Protein AF-A0A958FEQ8-F1 (afdb_monomer)

Structure (mmCIF, N/CA/C/O backbone):
data_AF-A0A958FEQ8-F1
#
_entry.id   AF-A0A958FEQ8-F1
#
loop_
_atom_site.group_PDB
_atom_site.id
_atom_site.type_symbol
_atom_site.label_atom_id
_atom_site.label_alt_id
_atom_site.label_comp_id
_atom_site.label_asym_id
_atom_site.label_entity_id
_atom_site.label_seq_id
_atom_site.pdbx_PDB_ins_code
_atom_site.Cartn_x
_atom_site.Cartn_y
_atom_site.Cartn_z
_atom_site.occupancy
_atom_site.B_iso_or_equiv
_atom_site.auth_seq_id
_atom_site.auth_comp_id
_atom_site.auth_asym_id
_atom_site.auth_atom_id
_atom_site.pdbx_PDB_model_num
ATOM 1 N N . LEU A 1 1 ? 17.975 28.357 -23.504 1.00 37.97 1 LEU A N 1
ATOM 2 C CA . LEU A 1 1 ? 17.315 27.139 -24.024 1.00 37.97 1 LEU A CA 1
ATOM 3 C C . LEU A 1 1 ? 18.292 26.446 -24.967 1.00 37.97 1 LEU A C 1
ATOM 5 O O . LEU A 1 1 ? 18.258 26.695 -26.164 1.00 37.97 1 LEU A O 1
ATOM 9 N N . ALA A 1 2 ? 19.245 25.687 -24.418 1.00 40.31 2 ALA A N 1
ATOM 10 C CA . ALA A 1 2 ? 20.131 24.860 -25.235 1.00 40.31 2 ALA A CA 1
ATOM 11 C C . ALA A 1 2 ? 19.285 23.753 -25.881 1.00 40.31 2 ALA A C 1
ATOM 13 O O . ALA A 1 2 ? 18.427 23.178 -25.206 1.00 40.31 2 ALA A O 1
ATOM 14 N N . ARG A 1 3 ? 19.473 23.505 -27.182 1.00 44.09 3 ARG A N 1
ATOM 15 C CA . ARG A 1 3 ? 18.858 22.357 -27.854 1.00 44.09 3 ARG A CA 1
ATOM 16 C C . ARG A 1 3 ? 19.340 21.090 -27.142 1.00 44.09 3 ARG A C 1
ATOM 18 O O . ARG A 1 3 ? 20.540 20.883 -27.014 1.00 44.09 3 ARG A O 1
ATOM 25 N N . LYS A 1 4 ? 18.390 20.308 -26.629 1.00 58.00 4 LYS A N 1
ATOM 26 C CA . LYS A 1 4 ? 18.602 18.969 -26.066 1.00 58.00 4 LYS A CA 1
ATOM 27 C C . LYS A 1 4 ? 18.730 18.032 -27.271 1.00 58.00 4 LYS A C 1
ATOM 29 O O . LYS A 1 4 ? 17.748 17.889 -27.997 1.00 58.00 4 LYS A O 1
ATOM 34 N N . GLU A 1 5 ? 19.927 17.519 -27.558 1.00 56.84 5 GLU A N 1
ATOM 35 C CA . GLU A 1 5 ? 20.238 16.885 -28.855 1.00 56.84 5 GLU A CA 1
ATOM 36 C C . GLU A 1 5 ? 20.550 15.379 -28.759 1.00 56.84 5 GLU A C 1
ATOM 38 O O . GLU A 1 5 ? 20.558 14.729 -29.802 1.00 56.84 5 GLU A O 1
ATOM 43 N N . ASN A 1 6 ? 20.752 14.775 -27.571 1.00 65.50 6 ASN A N 1
ATOM 44 C CA . ASN A 1 6 ? 21.124 13.352 -27.505 1.00 65.50 6 ASN A CA 1
ATOM 45 C C . ASN A 1 6 ? 20.520 12.568 -26.319 1.00 65.50 6 ASN A C 1
ATOM 47 O O . ASN A 1 6 ? 20.883 12.786 -25.166 1.00 65.50 6 ASN A O 1
ATOM 51 N N . LEU A 1 7 ? 19.670 11.572 -26.616 1.00 71.56 7 LEU A N 1
ATOM 52 C CA . LEU A 1 7 ? 19.044 10.668 -25.635 1.00 71.56 7 LEU A CA 1
ATOM 53 C C . LEU A 1 7 ? 20.055 10.014 -24.676 1.00 71.56 7 LEU A C 1
ATOM 55 O O . LEU A 1 7 ? 19.841 10.006 -23.467 1.00 71.56 7 LEU A O 1
ATOM 59 N N . LEU A 1 8 ? 21.155 9.472 -25.206 1.00 68.06 8 LEU A N 1
ATOM 60 C CA . LEU A 1 8 ? 22.132 8.699 -24.430 1.00 68.06 8 LEU A CA 1
ATOM 61 C C . LEU A 1 8 ? 22.998 9.576 -23.522 1.00 68.06 8 LEU A C 1
ATOM 63 O O . LEU A 1 8 ? 23.471 9.103 -22.491 1.00 68.06 8 LEU A O 1
ATOM 67 N N . LEU A 1 9 ? 23.231 10.831 -23.914 1.00 67.56 9 LEU A N 1
ATOM 68 C CA . LEU A 1 9 ? 24.097 11.753 -23.176 1.00 67.56 9 LEU A CA 1
ATOM 69 C C . LEU A 1 9 ? 23.312 12.618 -22.189 1.00 67.56 9 LEU A C 1
ATOM 71 O O . LEU A 1 9 ? 23.803 12.884 -21.093 1.00 67.56 9 LEU A O 1
ATOM 75 N N . ASP A 1 10 ? 22.103 13.037 -22.565 1.00 70.56 10 ASP A N 1
ATOM 76 C CA . ASP A 1 10 ? 21.350 14.043 -21.819 1.00 70.56 10 ASP A CA 1
ATOM 77 C C . ASP A 1 10 ? 20.322 13.417 -20.862 1.00 70.56 10 ASP A C 1
ATOM 79 O O . ASP A 1 10 ? 20.110 13.936 -19.764 1.00 70.56 10 ASP A O 1
ATOM 83 N N . TYR A 1 11 ? 19.676 12.306 -21.251 1.00 75.25 11 TYR A N 1
ATOM 84 C CA . TYR A 1 11 ? 18.548 11.734 -20.508 1.00 75.25 11 TYR A CA 1
ATOM 85 C C . TYR A 1 11 ? 18.435 10.215 -20.677 1.00 75.25 11 TYR A C 1
ATOM 87 O O . TYR A 1 11 ? 17.535 9.740 -21.364 1.00 75.25 11 TYR A O 1
ATOM 95 N N . PHE A 1 12 ? 19.308 9.453 -20.011 1.00 85.25 12 PHE A N 1
ATOM 96 C CA . PHE A 1 12 ? 19.247 7.988 -20.007 1.00 85.25 12 PHE A CA 1
ATOM 97 C C . PHE A 1 12 ? 18.833 7.413 -18.646 1.00 85.25 12 PHE A C 1
ATOM 99 O O . PHE A 1 12 ? 19.120 8.001 -17.599 1.00 85.25 12 PHE A O 1
ATOM 106 N N . ILE A 1 13 ? 18.160 6.253 -18.638 1.00 88.00 13 ILE A N 1
ATOM 107 C CA . ILE A 1 13 ? 17.792 5.568 -17.388 1.00 88.00 13 ILE A CA 1
ATOM 108 C C . ILE A 1 13 ? 19.062 5.158 -16.640 1.00 88.00 13 ILE A C 1
ATOM 110 O O . ILE A 1 13 ? 19.911 4.432 -17.157 1.00 88.00 13 ILE A O 1
ATOM 114 N N . TYR A 1 14 ? 19.154 5.595 -15.387 1.00 86.38 14 TYR A N 1
ATOM 115 C CA . TYR A 1 14 ? 20.218 5.202 -14.476 1.00 86.38 14 TYR A CA 1
ATOM 116 C C . TYR A 1 14 ? 19.810 3.967 -13.666 1.00 86.38 14 TYR A C 1
ATOM 118 O O . TYR A 1 14 ? 18.805 3.985 -12.952 1.00 86.38 14 TYR A O 1
ATOM 126 N N . PHE A 1 15 ? 20.622 2.912 -13.738 1.00 86.31 15 PHE A N 1
ATOM 127 C CA . PHE A 1 15 ? 20.481 1.717 -12.909 1.00 86.31 15 PHE A CA 1
ATOM 128 C C . PHE A 1 15 ? 21.468 1.800 -11.737 1.00 86.31 15 PHE A C 1
ATOM 130 O O . PHE A 1 15 ? 22.668 1.626 -11.948 1.00 86.31 15 PHE A O 1
ATOM 137 N N . PRO A 1 16 ? 21.005 2.083 -10.506 1.00 83.75 16 PRO A N 1
ATOM 138 C CA . PRO A 1 16 ? 21.901 2.299 -9.379 1.00 83.75 16 PRO A CA 1
ATOM 139 C C . PRO A 1 16 ? 22.641 1.014 -8.994 1.00 83.75 16 PRO A C 1
ATOM 141 O O . PRO A 1 16 ? 22.019 0.018 -8.617 1.00 83.75 16 PRO A O 1
ATOM 144 N N . THR A 1 17 ? 23.972 1.063 -9.040 1.00 83.75 17 THR A N 1
ATOM 145 C CA . THR A 1 17 ? 24.869 0.028 -8.496 1.00 83.75 17 THR A CA 1
ATOM 146 C C . THR A 1 17 ? 25.359 0.363 -7.089 1.00 83.75 17 THR A C 1
ATOM 148 O O . THR A 1 17 ? 25.828 -0.514 -6.376 1.00 83.75 17 THR A O 1
ATOM 151 N N . GLU A 1 18 ? 25.202 1.616 -6.666 1.00 88.38 18 GLU A N 1
ATOM 152 C CA . GLU A 1 18 ? 25.585 2.129 -5.350 1.00 88.38 18 GLU A CA 1
ATOM 153 C C . GLU A 1 18 ? 24.368 2.723 -4.629 1.00 88.38 18 GLU A C 1
ATOM 155 O O . GLU A 1 18 ? 23.389 3.126 -5.263 1.00 88.38 18 GLU A O 1
ATOM 160 N N . TYR A 1 19 ? 24.446 2.856 -3.300 1.00 90.50 19 TYR A N 1
ATOM 161 C CA . TYR A 1 19 ? 23.397 3.513 -2.506 1.00 90.50 19 TYR A CA 1
ATOM 162 C C . TYR A 1 19 ? 23.240 5.002 -2.843 1.00 90.50 19 TYR A C 1
ATOM 164 O O . TYR A 1 19 ? 22.173 5.588 -2.650 1.00 90.50 19 TYR A O 1
ATOM 172 N N . ARG A 1 20 ? 24.303 5.648 -3.336 1.00 88.69 20 ARG A N 1
ATOM 173 C CA . ARG A 1 20 ? 24.291 7.066 -3.695 1.00 88.69 20 ARG A CA 1
ATOM 174 C C . ARG A 1 20 ? 23.944 7.227 -5.169 1.00 88.69 20 ARG A C 1
ATOM 176 O O . ARG A 1 20 ? 24.644 6.740 -6.049 1.00 88.69 20 ARG A O 1
ATOM 183 N N . SER A 1 21 ? 22.868 7.957 -5.443 1.00 83.06 21 SER A N 1
ATOM 184 C CA . SER A 1 21 ? 22.590 8.436 -6.795 1.00 83.06 21 SER A CA 1
ATOM 185 C C . SER A 1 21 ? 23.475 9.650 -7.112 1.00 83.06 21 SER A C 1
ATOM 187 O O . SER A 1 21 ? 23.572 10.547 -6.267 1.00 83.06 21 SER A O 1
ATOM 189 N N . PRO A 1 22 ? 24.090 9.713 -8.306 1.00 84.44 22 PRO A N 1
ATOM 190 C CA . PRO A 1 22 ? 24.784 10.906 -8.783 1.00 84.44 22 PRO A CA 1
ATOM 191 C C . PRO A 1 22 ? 23.877 12.147 -8.801 1.00 84.44 22 PRO A C 1
ATOM 193 O O . PRO A 1 22 ? 22.666 12.040 -8.991 1.00 84.44 22 PRO A O 1
ATOM 196 N N . HIS A 1 23 ? 24.460 13.340 -8.642 1.00 80.69 23 HIS A N 1
ATOM 197 C CA . HIS A 1 23 ? 23.712 14.607 -8.544 1.00 80.69 23 HIS A CA 1
ATOM 198 C C . HIS A 1 23 ? 22.857 14.943 -9.778 1.00 80.69 23 HIS A C 1
ATOM 200 O O . HIS A 1 23 ? 21.896 15.698 -9.668 1.00 80.69 23 HIS A O 1
ATOM 206 N N . ASN A 1 24 ? 23.203 14.400 -10.944 1.00 83.06 24 ASN A N 1
ATOM 207 C CA . ASN A 1 24 ? 22.492 14.595 -12.207 1.00 83.06 24 ASN A CA 1
ATOM 208 C C . ASN A 1 24 ? 21.391 13.549 -12.462 1.00 83.06 24 ASN A C 1
ATOM 210 O O . ASN A 1 24 ? 20.779 13.566 -13.527 1.00 83.06 24 ASN A O 1
ATOM 214 N N . VAL A 1 25 ? 21.127 12.641 -11.517 1.00 82.81 25 VAL A N 1
ATOM 215 C CA . VAL A 1 25 ? 20.047 11.658 -11.641 1.00 82.81 25 VAL A CA 1
ATOM 216 C C . VAL A 1 25 ? 18.751 12.234 -11.083 1.00 82.81 25 VAL A C 1
ATOM 218 O O . VAL A 1 25 ? 18.626 12.508 -9.889 1.00 82.81 25 VAL A O 1
ATOM 221 N N . TYR A 1 26 ? 17.755 12.373 -11.955 1.00 79.44 26 TYR A N 1
ATOM 222 C CA . TYR A 1 26 ? 16.397 12.716 -11.548 1.00 79.44 26 TYR A CA 1
ATOM 223 C C . TYR A 1 26 ? 15.708 11.505 -10.906 1.00 79.44 26 TYR A C 1
ATOM 225 O O . TYR A 1 26 ? 15.816 10.381 -11.391 1.00 79.44 26 TYR A O 1
ATOM 233 N N . SER A 1 27 ? 14.971 11.744 -9.824 1.00 76.50 27 SER A N 1
ATOM 234 C CA . SER A 1 27 ? 14.154 10.740 -9.133 1.00 76.50 27 SER A CA 1
ATOM 235 C C . SER A 1 27 ? 12.726 11.258 -8.949 1.00 76.50 27 SER A C 1
ATOM 237 O O . SER A 1 27 ? 12.462 12.427 -9.225 1.00 76.50 27 SER A O 1
ATOM 239 N N . ASP A 1 28 ? 11.812 10.372 -8.540 1.00 72.12 28 ASP A N 1
ATOM 240 C CA . ASP A 1 28 ? 10.385 10.672 -8.330 1.00 72.12 28 ASP A CA 1
ATOM 241 C C . ASP A 1 28 ? 9.704 11.334 -9.546 1.00 72.12 28 ASP A C 1
ATOM 243 O O . ASP A 1 28 ? 8.980 12.318 -9.435 1.00 72.12 28 ASP A O 1
ATOM 247 N N . ILE A 1 29 ? 9.966 10.797 -10.744 1.00 76.50 29 ILE A N 1
ATOM 248 C CA . ILE A 1 29 ? 9.366 11.285 -11.993 1.00 76.50 29 ILE A CA 1
ATOM 249 C C . ILE A 1 29 ? 7.856 10.984 -11.970 1.00 76.50 29 ILE A C 1
ATOM 251 O O . ILE A 1 29 ? 7.458 9.819 -11.912 1.00 76.50 29 ILE A O 1
ATOM 255 N N . LYS A 1 30 ? 7.024 12.033 -12.020 1.00 72.50 30 LYS A N 1
ATOM 256 C CA . LYS A 1 30 ? 5.551 11.968 -12.054 1.00 72.50 30 LYS A CA 1
ATOM 257 C C . LYS A 1 30 ? 4.995 12.550 -13.355 1.00 72.50 30 LYS A C 1
ATOM 259 O O . LYS A 1 30 ? 5.650 13.354 -14.014 1.00 72.50 30 LYS A O 1
ATOM 264 N N . TRP A 1 31 ? 3.780 12.140 -13.717 1.00 66.62 31 TRP A N 1
ATOM 265 C CA . TRP A 1 31 ? 3.090 12.555 -14.946 1.00 66.62 31 TRP A CA 1
ATOM 266 C C . TRP A 1 31 ? 2.490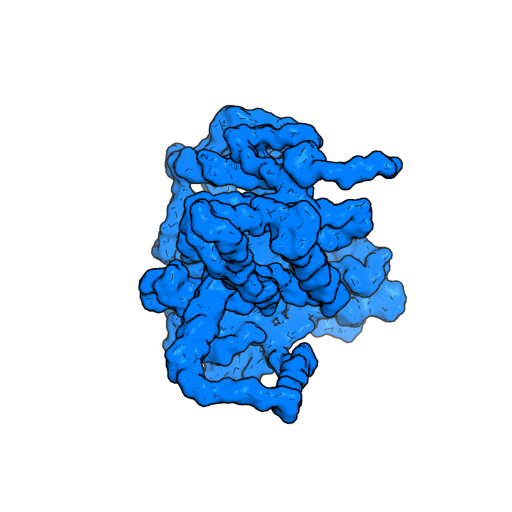 13.971 -14.892 1.00 66.62 31 TRP A C 1
ATOM 268 O O . TRP A 1 31 ? 2.168 14.525 -15.936 1.00 66.62 31 TRP A O 1
ATOM 278 N N . ASP A 1 32 ? 2.357 14.556 -13.703 1.00 55.88 32 ASP A N 1
ATOM 279 C CA . ASP A 1 32 ? 1.531 15.731 -13.387 1.00 55.88 32 ASP A CA 1
ATOM 280 C C . ASP A 1 32 ? 2.315 17.045 -13.197 1.00 55.88 32 ASP A C 1
ATOM 282 O O . ASP A 1 32 ? 1.727 18.081 -12.893 1.00 55.88 32 ASP A O 1
ATOM 286 N N . THR A 1 33 ? 3.637 17.047 -13.388 1.00 52.84 33 THR A N 1
ATOM 287 C CA . THR A 1 33 ? 4.447 18.262 -13.196 1.00 52.84 33 THR A CA 1
ATOM 288 C C . THR A 1 33 ? 4.604 19.045 -14.504 1.00 52.84 33 THR A C 1
ATOM 290 O O . THR A 1 33 ? 5.310 18.629 -15.420 1.00 52.84 33 THR A O 1
ATOM 293 N N . GLU A 1 34 ? 3.954 20.214 -14.581 1.00 51.97 34 GLU A N 1
ATOM 294 C CA . GLU A 1 34 ? 3.858 21.080 -15.774 1.00 51.97 34 GLU A CA 1
ATOM 295 C C . GLU A 1 34 ? 5.197 21.524 -16.396 1.00 51.97 34 GLU A C 1
ATOM 297 O O . GLU A 1 34 ? 5.207 22.014 -17.524 1.00 51.97 34 GLU A O 1
ATOM 302 N N . GLN A 1 35 ? 6.338 21.393 -15.712 1.00 45.91 35 GLN A N 1
ATOM 303 C CA . GLN A 1 35 ? 7.522 22.173 -16.094 1.00 45.91 35 GLN A CA 1
ATOM 304 C C . GLN A 1 35 ? 8.615 21.465 -16.886 1.00 45.91 35 GLN A C 1
ATOM 306 O O . GLN A 1 35 ? 9.363 22.147 -17.575 1.00 45.91 35 GLN A O 1
ATOM 311 N N . GLU A 1 36 ? 8.687 20.141 -16.930 1.00 54.72 36 GLU A N 1
ATOM 312 C CA . GLU A 1 36 ? 9.549 19.441 -17.887 1.00 54.72 36 GLU A CA 1
ATOM 313 C C . GLU A 1 36 ? 8.986 18.037 -18.054 1.00 54.72 36 GLU A C 1
ATOM 315 O O . GLU A 1 36 ? 8.944 17.293 -17.078 1.00 54.72 36 GLU A O 1
ATOM 320 N N . LYS A 1 37 ? 8.573 17.646 -19.268 1.00 70.19 37 LYS A N 1
ATOM 321 C CA . LYS A 1 37 ? 8.067 16.293 -19.557 1.00 70.19 37 LYS A CA 1
ATOM 322 C C . LYS A 1 37 ? 9.184 15.232 -19.470 1.00 70.19 37 LYS A C 1
ATOM 324 O O . LYS A 1 37 ? 9.479 14.540 -20.440 1.00 70.19 37 LYS A O 1
ATOM 329 N N . LYS A 1 38 ? 9.827 15.102 -18.306 1.00 77.69 38 LYS A N 1
ATOM 330 C CA . LYS A 1 38 ? 10.893 14.138 -17.991 1.00 77.69 38 LYS A CA 1
ATOM 331 C C . LYS A 1 38 ? 10.450 12.706 -18.266 1.00 77.69 38 LYS A C 1
ATOM 333 O O . LYS A 1 38 ? 11.259 11.879 -18.672 1.00 77.69 38 LYS A O 1
ATOM 338 N N . THR A 1 39 ? 9.154 12.445 -18.128 1.00 79.12 39 THR A N 1
ATOM 339 C CA . THR A 1 39 ? 8.542 11.159 -18.438 1.00 79.12 39 THR A CA 1
ATOM 340 C C . THR A 1 39 ? 8.702 10.757 -19.902 1.00 79.12 39 THR A C 1
ATOM 342 O O . THR A 1 39 ? 8.923 9.583 -20.165 1.00 79.12 39 THR A O 1
ATOM 345 N N . ILE A 1 40 ? 8.701 11.702 -20.852 1.00 83.44 40 ILE A N 1
ATOM 346 C CA . ILE A 1 40 ? 8.987 11.395 -22.265 1.00 83.44 40 ILE A CA 1
ATOM 347 C C . ILE A 1 40 ? 10.380 10.786 -22.397 1.00 83.44 40 ILE A C 1
ATOM 349 O O . ILE A 1 40 ? 10.527 9.748 -23.029 1.00 83.44 40 ILE A O 1
ATOM 353 N N . TYR A 1 41 ? 11.392 11.392 -21.774 1.00 84.00 41 TYR A N 1
ATOM 354 C CA . TYR A 1 41 ? 12.760 10.882 -21.866 1.00 84.00 41 TYR A CA 1
ATOM 355 C C . TYR A 1 41 ? 12.932 9.541 -21.150 1.00 84.00 41 TYR A C 1
ATOM 357 O O . TYR A 1 41 ? 13.701 8.691 -21.598 1.00 84.00 41 TYR A O 1
ATOM 365 N N . PHE A 1 42 ? 12.187 9.325 -20.062 1.00 85.75 42 PHE A N 1
ATOM 366 C CA . PHE A 1 42 ? 12.121 8.021 -19.410 1.00 85.75 42 PHE A CA 1
ATOM 367 C C . PHE A 1 42 ? 11.546 6.952 -20.352 1.00 85.75 42 PHE A C 1
ATOM 369 O O . PHE A 1 42 ? 12.163 5.902 -20.514 1.00 85.75 42 PHE A O 1
ATOM 376 N N . ILE A 1 43 ? 10.412 7.222 -21.009 1.00 86.94 43 ILE A N 1
ATOM 377 C CA . ILE A 1 43 ? 9.800 6.298 -21.979 1.00 86.94 43 ILE A CA 1
ATOM 378 C C . ILE A 1 43 ? 10.743 6.060 -23.162 1.00 86.94 43 ILE A C 1
ATOM 380 O O . ILE A 1 43 ? 10.912 4.923 -23.589 1.00 86.94 43 ILE A O 1
ATOM 384 N N . GLU A 1 44 ? 11.385 7.111 -23.671 1.00 87.50 44 GLU A N 1
ATOM 385 C CA . GLU A 1 44 ? 12.334 7.018 -24.781 1.00 87.50 44 GLU A CA 1
ATOM 386 C C . GLU A 1 44 ? 13.535 6.131 -24.418 1.00 87.50 44 GLU A C 1
ATOM 388 O O . GLU A 1 44 ? 13.879 5.218 -25.167 1.00 87.50 44 GLU A O 1
ATOM 393 N N . SER A 1 45 ? 14.113 6.319 -23.229 1.00 88.44 45 SER A N 1
ATOM 394 C CA . SER A 1 45 ? 15.185 5.466 -22.703 1.00 88.44 45 SER A CA 1
ATOM 395 C C . SER A 1 45 ? 14.743 4.019 -22.495 1.00 88.44 45 SER A C 1
ATOM 397 O O . SER A 1 45 ? 15.486 3.091 -22.810 1.00 88.44 45 SER A O 1
ATOM 399 N N . LEU A 1 46 ? 13.535 3.813 -21.963 1.00 89.31 46 LEU A N 1
ATOM 400 C CA . LEU A 1 46 ? 12.976 2.483 -21.739 1.00 89.31 46 LEU A CA 1
ATOM 401 C C . LEU A 1 46 ? 12.782 1.746 -23.067 1.00 89.31 46 LEU A C 1
ATOM 403 O O . LEU A 1 46 ? 13.226 0.610 -23.211 1.00 89.31 46 LEU A O 1
ATOM 407 N N . LEU A 1 47 ? 12.167 2.405 -24.050 1.00 87.88 47 LEU A N 1
ATOM 408 C CA . LEU A 1 47 ? 11.978 1.848 -25.386 1.00 87.88 47 LEU A CA 1
ATOM 409 C C . LEU A 1 47 ? 13.312 1.580 -26.077 1.00 87.88 47 LEU A C 1
ATOM 411 O O . LEU A 1 47 ? 13.453 0.534 -26.699 1.00 87.88 47 LEU A O 1
ATOM 415 N N . PHE A 1 48 ? 14.305 2.461 -25.937 1.00 87.69 48 PHE A N 1
ATOM 416 C CA . PHE A 1 48 ? 15.649 2.211 -26.456 1.00 87.69 48 PHE A CA 1
ATOM 417 C C . PHE A 1 48 ? 16.230 0.898 -25.912 1.00 87.69 48 PHE A C 1
ATOM 419 O O . PHE A 1 48 ? 16.678 0.058 -26.690 1.00 87.69 48 PHE A O 1
ATOM 426 N N . LEU A 1 49 ? 16.182 0.692 -24.591 1.00 88.88 49 LEU A N 1
ATOM 427 C CA . LEU A 1 49 ? 16.686 -0.528 -23.951 1.00 88.88 49 LEU A CA 1
ATOM 428 C C . LEU A 1 49 ? 15.936 -1.780 -24.426 1.00 88.88 49 LEU A C 1
ATOM 430 O O . LEU A 1 49 ? 16.573 -2.772 -24.777 1.00 88.88 49 LEU A O 1
ATOM 434 N N . LEU A 1 50 ? 14.605 -1.709 -24.518 1.00 88.56 50 LEU A N 1
ATOM 435 C CA . LEU A 1 50 ? 13.782 -2.798 -25.054 1.00 88.56 50 LEU A CA 1
ATOM 436 C C . LEU A 1 50 ? 14.144 -3.118 -26.511 1.00 88.56 50 LEU A C 1
ATOM 438 O O . LEU A 1 50 ? 14.247 -4.282 -26.884 1.00 88.56 50 LEU A O 1
ATOM 442 N N . LEU A 1 51 ? 14.372 -2.099 -27.343 1.00 85.75 51 LEU A N 1
ATOM 443 C CA . LEU A 1 51 ? 14.755 -2.272 -28.745 1.00 85.75 51 LEU A CA 1
ATOM 444 C C . LEU A 1 51 ? 16.138 -2.912 -28.902 1.00 85.75 51 LEU A C 1
ATOM 446 O O . LEU A 1 51 ? 16.317 -3.756 -29.781 1.00 85.75 51 LEU A O 1
ATOM 450 N N . VAL A 1 52 ? 17.097 -2.560 -28.042 1.00 85.56 52 VAL A N 1
ATOM 451 C CA . VAL A 1 52 ? 18.410 -3.222 -27.995 1.00 85.56 52 VAL A CA 1
ATOM 452 C C . VAL A 1 52 ? 18.253 -4.710 -27.673 1.00 85.56 52 VAL A C 1
ATOM 454 O O . VAL A 1 52 ? 18.845 -5.548 -28.358 1.00 85.56 52 VAL A O 1
ATOM 457 N N . GLU A 1 53 ? 17.419 -5.052 -26.692 1.00 88.12 53 GLU A N 1
ATOM 458 C CA . GLU A 1 53 ? 17.133 -6.443 -26.327 1.00 88.12 53 GLU A CA 1
ATOM 459 C C . GLU A 1 53 ? 16.433 -7.201 -27.467 1.00 88.12 53 GLU A C 1
ATOM 461 O O . GLU A 1 53 ? 16.873 -8.282 -27.849 1.00 88.12 53 GLU A O 1
ATOM 466 N N . ILE A 1 54 ? 15.429 -6.596 -28.110 1.00 86.12 54 ILE A N 1
ATOM 467 C CA . ILE A 1 54 ? 14.731 -7.145 -29.288 1.00 86.12 54 ILE A CA 1
ATOM 468 C C . ILE A 1 54 ? 15.708 -7.494 -30.415 1.00 86.12 54 ILE A C 1
ATOM 470 O O . ILE A 1 54 ? 15.584 -8.550 -31.044 1.00 86.12 54 ILE A O 1
ATOM 474 N N . VAL A 1 55 ? 16.679 -6.616 -30.688 1.00 81.69 55 VAL A N 1
ATOM 475 C CA . VAL A 1 55 ? 17.709 -6.857 -31.707 1.00 81.69 55 VAL A CA 1
ATOM 476 C C . VAL A 1 55 ? 18.635 -7.998 -31.291 1.00 81.69 55 VAL A C 1
ATOM 478 O O . VAL A 1 55 ? 18.884 -8.890 -32.108 1.00 81.69 55 VAL A O 1
ATOM 481 N N . SER A 1 56 ? 19.109 -7.990 -30.041 1.00 84.44 56 SER A N 1
ATOM 482 C CA . SER A 1 56 ? 19.982 -9.031 -29.480 1.00 84.44 56 SER A CA 1
ATOM 483 C C . SER A 1 56 ? 19.332 -10.416 -29.559 1.00 84.44 56 SER A C 1
ATOM 485 O O . SER A 1 56 ? 19.915 -11.353 -30.105 1.00 84.44 56 SER A O 1
ATOM 487 N N . GLU A 1 57 ? 18.076 -10.509 -29.124 1.00 86.38 57 GLU A N 1
ATOM 488 C CA . GLU A 1 57 ? 17.275 -11.739 -29.085 1.00 86.38 57 GLU A CA 1
ATOM 489 C C . GLU A 1 57 ? 16.630 -12.089 -30.429 1.00 86.38 57 GLU A C 1
ATOM 491 O O . GLU A 1 57 ? 15.872 -13.051 -30.552 1.00 86.38 57 GLU A O 1
ATOM 496 N N . ARG A 1 58 ? 16.939 -11.328 -31.485 1.00 83.25 58 ARG A N 1
ATOM 497 C CA . ARG A 1 58 ? 16.473 -11.597 -32.848 1.00 83.25 58 ARG A CA 1
ATOM 498 C C . ARG A 1 58 ? 14.942 -11.627 -32.978 1.00 83.25 58 ARG A C 1
ATOM 500 O O . ARG A 1 58 ? 14.422 -12.238 -33.921 1.00 83.25 58 ARG A O 1
ATOM 507 N N . ILE A 1 59 ? 14.228 -10.896 -32.131 1.00 85.00 59 ILE A N 1
ATOM 508 C CA . ILE A 1 59 ? 12.765 -10.813 -32.119 1.00 85.00 59 ILE A CA 1
ATOM 509 C C . ILE A 1 59 ? 12.270 -10.054 -33.363 1.00 85.00 59 ILE A C 1
ATOM 511 O O . ILE A 1 59 ? 12.845 -9.051 -33.785 1.00 85.00 59 ILE A O 1
ATOM 515 N N . SER A 1 60 ? 11.233 -10.578 -34.022 1.00 81.81 60 SER A N 1
ATOM 516 C CA . SER A 1 60 ? 10.665 -10.011 -35.263 1.00 81.81 60 SER A CA 1
ATOM 517 C C . SER A 1 60 ? 9.292 -9.365 -35.072 1.00 81.81 60 SER A C 1
ATOM 519 O O . SER A 1 60 ? 8.824 -8.634 -35.950 1.00 81.81 60 SER A O 1
ATOM 521 N N . GLN A 1 61 ? 8.655 -9.618 -33.930 1.00 86.19 61 GLN A N 1
ATOM 522 C CA . GLN A 1 61 ? 7.352 -9.079 -33.583 1.00 86.19 61 GLN A CA 1
ATOM 523 C C . GLN A 1 61 ? 7.271 -8.813 -32.084 1.00 86.19 61 GLN A C 1
ATOM 525 O O . GLN A 1 61 ? 7.692 -9.653 -31.291 1.00 86.19 61 GLN A O 1
ATOM 530 N N . ILE A 1 62 ? 6.698 -7.669 -31.724 1.00 87.44 62 ILE A N 1
ATOM 531 C CA . ILE A 1 62 ? 6.368 -7.312 -30.348 1.00 87.44 62 ILE A CA 1
ATOM 532 C C . ILE A 1 62 ? 4.922 -6.854 -30.242 1.00 87.44 62 ILE A C 1
ATOM 534 O O . ILE A 1 62 ? 4.350 -6.297 -31.182 1.00 87.44 62 ILE A O 1
ATOM 538 N N . GLU A 1 63 ? 4.366 -7.066 -29.060 1.00 89.75 63 GLU A N 1
ATOM 539 C CA . GLU A 1 63 ? 3.085 -6.529 -28.644 1.00 89.75 63 GLU A CA 1
ATOM 540 C C . GLU A 1 63 ? 3.311 -5.661 -27.411 1.00 89.75 63 GLU A C 1
ATOM 542 O O . GLU A 1 63 ? 3.884 -6.121 -26.423 1.00 89.75 63 GLU A O 1
ATOM 547 N N . LEU A 1 64 ? 2.914 -4.395 -27.492 1.00 89.75 64 LEU A N 1
ATOM 548 C CA . LEU A 1 64 ? 3.066 -3.447 -26.401 1.00 89.75 64 LEU A CA 1
ATOM 549 C C . LEU A 1 64 ? 1.734 -3.254 -25.685 1.00 89.75 64 LEU A C 1
ATOM 551 O O . LEU A 1 64 ? 0.684 -3.117 -26.312 1.00 89.75 64 LEU A O 1
ATOM 555 N N . ALA A 1 65 ? 1.799 -3.190 -24.362 1.00 91.38 65 ALA A N 1
ATOM 556 C CA . ALA A 1 65 ? 0.685 -2.816 -23.511 1.00 91.38 65 ALA A CA 1
ATOM 557 C C . ALA A 1 65 ? 1.183 -1.879 -22.408 1.00 91.38 65 ALA A C 1
ATOM 559 O O . ALA A 1 65 ? 2.305 -2.024 -21.916 1.00 91.38 65 ALA A O 1
ATOM 560 N N . CYS A 1 66 ? 0.356 -0.913 -22.029 1.00 90.94 66 CYS A N 1
ATOM 561 C CA . CYS A 1 66 ? 0.673 0.102 -21.038 1.00 90.94 66 CYS A CA 1
ATOM 562 C C . CYS A 1 66 ? -0.499 0.266 -20.074 1.00 90.94 66 CYS A C 1
ATOM 564 O O . CYS A 1 66 ? -1.653 0.327 -20.496 1.00 90.94 66 CYS A O 1
ATOM 566 N N . SER A 1 67 ? -0.199 0.386 -18.784 1.00 90.06 67 SER A N 1
ATOM 567 C CA . SER A 1 67 ? -1.201 0.714 -17.778 1.00 90.06 67 SER A CA 1
ATOM 568 C C . SER A 1 67 ? -1.233 2.208 -17.478 1.00 90.06 67 SER A C 1
ATOM 570 O O . SER A 1 67 ? -0.227 2.900 -17.657 1.00 90.06 67 SER A O 1
ATOM 572 N N . TYR A 1 68 ? -2.365 2.697 -16.977 1.00 85.19 68 TYR A N 1
ATOM 573 C CA . TYR A 1 68 ? -2.481 4.036 -16.404 1.00 85.19 68 TYR A CA 1
ATOM 574 C C . TYR A 1 68 ? -3.345 4.037 -15.128 1.00 85.19 68 TYR A C 1
ATOM 576 O O . TYR A 1 68 ? -4.220 3.176 -14.974 1.00 85.19 68 TYR A O 1
ATOM 584 N N . PRO A 1 69 ? -3.128 4.995 -14.206 1.00 79.12 69 PRO A N 1
ATOM 585 C CA . PRO A 1 69 ? -3.941 5.122 -13.002 1.00 79.12 69 PRO A CA 1
ATOM 586 C C . PRO A 1 69 ? -5.388 5.471 -13.344 1.00 79.12 69 PRO A C 1
ATOM 588 O O . PRO A 1 69 ? -5.641 6.341 -14.178 1.00 79.12 69 PRO A O 1
ATOM 591 N N . LYS A 1 70 ? -6.351 4.879 -12.633 1.00 73.81 70 LYS A N 1
ATOM 592 C CA . LYS A 1 70 ? -7.779 5.198 -12.814 1.00 73.81 70 LYS A CA 1
ATOM 593 C C . LYS A 1 70 ? -8.106 6.666 -12.524 1.00 73.81 70 LYS A C 1
ATOM 595 O O . LYS A 1 70 ? -9.003 7.227 -13.134 1.00 73.81 70 LYS A O 1
ATOM 600 N N . ALA A 1 71 ? -7.355 7.300 -11.623 1.00 70.56 71 ALA A N 1
ATOM 601 C CA . ALA A 1 71 ? -7.530 8.708 -11.271 1.00 70.56 71 ALA A CA 1
ATOM 602 C C . ALA A 1 71 ? -7.154 9.688 -12.402 1.00 70.56 71 ALA A C 1
ATOM 604 O O . ALA A 1 71 ? -7.313 10.899 -12.242 1.00 70.56 71 ALA A O 1
ATOM 605 N N . PHE A 1 72 ? -6.614 9.210 -13.528 1.00 75.62 72 PHE A N 1
ATOM 606 C CA . PHE A 1 72 ? -6.356 10.075 -14.671 1.00 75.62 72 PHE A CA 1
ATOM 607 C C . PHE A 1 72 ? -7.674 10.599 -15.249 1.00 75.62 72 PHE A C 1
ATOM 609 O O . PHE A 1 72 ? -8.562 9.828 -15.595 1.00 75.62 72 PHE A O 1
ATOM 616 N N . SER A 1 73 ? -7.767 11.920 -15.415 1.00 76.50 73 SER A N 1
ATOM 617 C CA . SER A 1 73 ? -8.820 12.531 -16.227 1.00 76.50 73 SER A CA 1
ATOM 618 C C . SER A 1 73 ? -8.708 12.082 -17.686 1.00 76.50 73 SER A C 1
ATOM 620 O O . SER A 1 73 ? -7.630 11.689 -18.138 1.00 76.50 73 SER A O 1
ATOM 622 N N . GLU A 1 74 ? -9.784 12.216 -18.461 1.00 77.81 74 GLU A N 1
ATOM 623 C CA . GLU A 1 74 ? -9.760 11.940 -19.906 1.00 77.81 74 GLU A CA 1
ATOM 624 C C . GLU A 1 74 ? -8.631 12.693 -20.621 1.00 77.81 74 GLU A C 1
ATOM 626 O O . GLU A 1 74 ? -7.918 12.122 -21.447 1.00 77.81 74 GLU A O 1
ATOM 631 N N . THR A 1 75 ? -8.393 13.951 -20.236 1.00 79.94 75 THR A N 1
ATOM 632 C CA . THR A 1 75 ? -7.271 14.755 -20.733 1.00 79.94 75 THR A CA 1
ATOM 633 C C . THR A 1 75 ? -5.922 14.121 -20.395 1.00 79.94 75 THR A C 1
ATOM 635 O O . THR A 1 75 ? -5.064 14.013 -21.271 1.00 79.94 75 THR A O 1
ATOM 638 N N . ASN A 1 76 ? -5.723 13.664 -19.153 1.00 82.00 76 ASN A N 1
ATOM 639 C CA . ASN A 1 76 ? -4.481 12.999 -18.746 1.00 82.00 76 ASN A CA 1
ATOM 640 C C . ASN A 1 76 ? -4.270 11.692 -19.517 1.00 82.00 76 ASN A C 1
ATOM 642 O O . ASN A 1 76 ? -3.154 11.420 -19.958 1.00 82.00 76 ASN A O 1
ATOM 646 N N . ILE A 1 77 ? -5.335 10.913 -19.732 1.00 84.81 77 ILE A N 1
ATOM 647 C CA . ILE A 1 77 ? -5.298 9.691 -20.545 1.00 84.81 77 ILE A CA 1
ATOM 648 C C . ILE A 1 77 ? -4.914 10.030 -21.988 1.00 84.81 77 ILE A C 1
ATOM 650 O O . ILE A 1 77 ? -4.023 9.393 -22.545 1.00 84.81 77 ILE A O 1
ATOM 654 N N . ALA A 1 78 ? -5.535 11.042 -22.596 1.00 86.44 78 ALA A N 1
ATOM 655 C CA . ALA A 1 78 ? -5.244 11.446 -23.969 1.00 86.44 78 ALA A CA 1
ATOM 656 C C . ALA A 1 78 ? -3.787 11.908 -24.134 1.00 86.44 78 ALA A C 1
ATOM 658 O O . ALA A 1 78 ? -3.107 11.497 -25.075 1.00 86.44 78 ALA A O 1
ATOM 659 N N . VAL A 1 79 ? -3.277 12.706 -23.189 1.00 86.00 79 VAL A N 1
ATOM 660 C CA . VAL A 1 79 ? -1.873 13.145 -23.173 1.00 86.00 79 VAL A CA 1
ATOM 661 C C . VAL A 1 79 ? -0.926 11.958 -23.000 1.00 86.00 79 VAL A C 1
ATOM 663 O O . VAL A 1 79 ? 0.051 11.854 -23.738 1.00 86.00 79 VAL A O 1
ATOM 666 N N . PHE A 1 80 ? -1.221 11.049 -22.069 1.00 87.56 80 PHE A N 1
ATOM 667 C CA . PHE A 1 80 ? -0.437 9.836 -21.839 1.00 87.56 80 PHE A CA 1
ATOM 668 C C . PHE A 1 80 ? -0.360 8.962 -23.098 1.00 87.56 80 PHE A C 1
ATOM 670 O O . PHE A 1 80 ? 0.734 8.576 -23.513 1.00 87.56 80 PHE A O 1
ATOM 677 N N . LYS A 1 81 ? -1.505 8.697 -23.742 1.00 89.56 81 LYS A N 1
ATOM 678 C CA . LYS A 1 81 ? -1.579 7.912 -24.982 1.00 89.56 81 LYS A CA 1
ATOM 679 C C . LYS A 1 81 ? -0.803 8.589 -26.114 1.00 89.56 81 LYS A C 1
ATOM 681 O O . LYS A 1 81 ? 0.078 7.972 -26.710 1.00 89.56 81 LYS A O 1
ATOM 686 N N . GLY A 1 82 ? -1.037 9.884 -26.330 1.00 89.19 82 GLY A N 1
ATOM 687 C CA . GLY A 1 82 ? -0.345 10.657 -27.362 1.00 89.19 82 GLY A CA 1
ATOM 688 C C . GLY A 1 82 ? 1.172 10.744 -27.153 1.00 89.19 82 GLY A C 1
ATOM 689 O O . GLY A 1 82 ? 1.933 10.707 -28.122 1.00 89.19 82 GLY A O 1
ATOM 690 N N . ASP A 1 83 ? 1.644 10.821 -25.902 1.00 88.50 83 ASP A N 1
ATOM 691 C CA . ASP A 1 83 ? 3.077 10.815 -25.599 1.00 88.50 83 ASP A CA 1
ATOM 692 C C . ASP A 1 83 ? 3.715 9.453 -25.959 1.00 88.50 83 ASP A C 1
ATOM 694 O O . ASP A 1 83 ? 4.775 9.447 -26.590 1.00 88.50 83 ASP A O 1
ATOM 698 N N . TRP A 1 84 ? 3.063 8.321 -25.660 1.00 89.69 84 TRP A N 1
ATOM 699 C CA . TRP A 1 84 ? 3.518 6.980 -26.070 1.00 89.69 84 TRP A CA 1
ATOM 700 C C . TRP A 1 84 ? 3.544 6.795 -27.591 1.00 89.69 84 TRP A C 1
ATOM 702 O O . TRP A 1 84 ? 4.566 6.377 -28.139 1.00 89.69 84 TRP A O 1
ATOM 712 N N . GLU A 1 85 ? 2.453 7.133 -28.281 1.00 88.81 85 GLU A N 1
ATOM 713 C CA . GLU A 1 85 ? 2.345 7.014 -29.741 1.00 88.81 85 GLU A CA 1
ATOM 714 C C . GLU A 1 85 ? 3.426 7.830 -30.454 1.00 88.81 85 GLU A C 1
ATOM 716 O O . GLU A 1 85 ? 4.099 7.339 -31.366 1.00 88.81 85 GLU A O 1
ATOM 721 N N . ARG A 1 86 ? 3.650 9.072 -30.003 1.00 87.94 86 ARG A N 1
ATOM 722 C CA . ARG A 1 86 ? 4.678 9.943 -30.576 1.00 87.94 86 ARG A CA 1
ATOM 723 C C . ARG A 1 86 ? 6.077 9.351 -30.414 1.00 87.94 86 ARG A C 1
ATOM 725 O O . ARG A 1 86 ? 6.857 9.398 -31.363 1.00 87.94 86 ARG A O 1
ATOM 732 N N . ILE A 1 87 ? 6.412 8.827 -29.233 1.00 88.00 87 ILE A N 1
ATOM 733 C CA . ILE A 1 87 ? 7.748 8.269 -28.975 1.00 88.00 87 ILE A CA 1
ATOM 734 C C . ILE A 1 87 ? 7.948 6.969 -29.758 1.00 88.00 87 ILE A C 1
ATOM 736 O O . ILE A 1 87 ? 9.007 6.783 -30.352 1.00 88.00 87 ILE A O 1
ATOM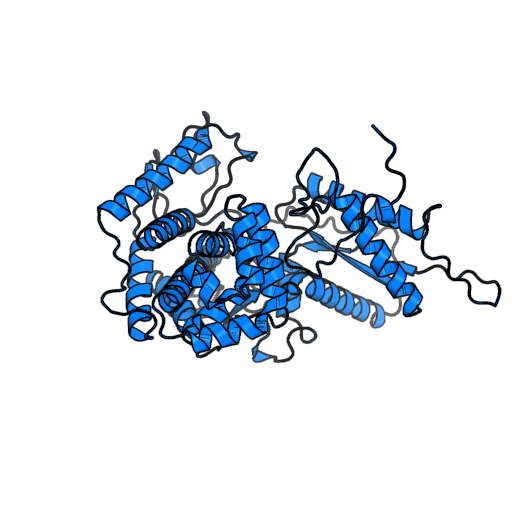 740 N N . LEU A 1 88 ? 6.939 6.099 -29.832 1.00 87.69 88 LEU A N 1
ATOM 741 C CA . LEU A 1 88 ? 7.019 4.881 -30.641 1.00 87.69 88 LEU A CA 1
ATOM 742 C C . LEU A 1 88 ? 7.246 5.196 -32.116 1.00 87.69 88 LEU A C 1
ATOM 744 O O . LEU A 1 88 ? 8.152 4.629 -32.722 1.00 87.69 88 LEU A O 1
ATOM 748 N N . LYS A 1 89 ? 6.498 6.156 -32.671 1.00 86.19 89 LYS A N 1
ATOM 749 C CA . LYS A 1 89 ? 6.703 6.621 -34.047 1.00 86.19 89 LYS A CA 1
ATOM 750 C C . LYS A 1 89 ? 8.127 7.143 -34.256 1.00 86.19 89 LYS A C 1
ATOM 752 O O . LYS A 1 89 ? 8.780 6.751 -35.219 1.00 86.19 89 LYS A O 1
ATOM 757 N N . LYS A 1 90 ? 8.631 7.974 -33.334 1.00 83.31 90 LYS A N 1
ATOM 758 C CA . LYS A 1 90 ? 10.009 8.493 -33.372 1.00 83.31 90 LYS A CA 1
ATOM 759 C C . LYS A 1 90 ? 11.041 7.355 -33.412 1.00 83.31 90 LYS A C 1
ATOM 761 O O . LYS A 1 90 ? 11.922 7.356 -34.263 1.00 83.31 90 LYS A O 1
ATOM 766 N N . MET A 1 91 ? 10.911 6.371 -32.521 1.00 81.69 91 MET A N 1
ATOM 767 C CA . MET A 1 91 ? 11.912 5.313 -32.315 1.00 81.69 91 MET A CA 1
ATOM 768 C C . MET A 1 91 ? 11.830 4.159 -33.327 1.00 81.69 91 MET A C 1
ATOM 770 O O . MET A 1 91 ? 12.807 3.423 -33.487 1.00 81.69 91 MET A O 1
ATOM 774 N N . LEU A 1 92 ? 10.686 3.968 -33.995 1.00 80.31 92 LEU A N 1
ATOM 775 C CA . LEU A 1 92 ? 10.459 2.862 -34.935 1.00 80.31 92 LEU A CA 1
ATOM 776 C C . LEU A 1 92 ? 10.404 3.295 -36.404 1.00 80.31 92 LEU A C 1
ATOM 778 O O . LEU A 1 92 ? 10.845 2.532 -37.266 1.00 80.31 92 LEU A O 1
ATOM 782 N N . ASP A 1 93 ? 9.877 4.486 -36.698 1.00 76.19 93 ASP A N 1
ATOM 783 C CA . ASP A 1 93 ? 9.522 4.893 -38.063 1.00 76.19 93 ASP A CA 1
ATOM 784 C C . ASP A 1 93 ? 10.300 6.107 -38.588 1.00 76.19 93 ASP A C 1
ATOM 786 O O . ASP A 1 93 ? 10.346 6.303 -39.804 1.00 76.19 93 ASP A O 1
ATOM 790 N N . ASP A 1 94 ? 10.898 6.917 -37.712 1.00 71.06 94 ASP A N 1
ATOM 791 C CA . ASP A 1 94 ? 11.556 8.175 -38.090 1.00 71.06 94 ASP A CA 1
ATOM 792 C C . ASP A 1 94 ? 13.075 8.024 -38.335 1.00 71.06 94 ASP A C 1
ATOM 794 O O . ASP A 1 94 ? 13.640 6.926 -38.297 1.00 71.06 94 ASP A O 1
ATOM 798 N N . SER A 1 95 ? 13.768 9.136 -38.599 1.00 61.34 95 SER A N 1
ATOM 799 C CA . SER A 1 95 ? 15.231 9.189 -38.742 1.00 61.34 95 SER A CA 1
ATOM 800 C C . SER A 1 95 ? 15.988 8.671 -37.519 1.00 61.34 95 SER A C 1
ATOM 802 O O . SER A 1 95 ? 17.104 8.178 -37.672 1.00 61.34 95 SER A O 1
ATOM 804 N N . ASP A 1 96 ? 15.364 8.737 -36.341 1.00 60.12 96 ASP A N 1
ATOM 805 C CA . ASP A 1 96 ? 15.910 8.286 -35.056 1.00 60.12 96 ASP A CA 1
ATOM 806 C C . ASP A 1 96 ? 15.693 6.777 -34.815 1.00 60.12 96 ASP A C 1
ATOM 808 O O . ASP A 1 96 ? 15.939 6.269 -33.721 1.00 60.12 96 ASP A O 1
ATOM 812 N N . CYS A 1 97 ? 15.232 6.043 -35.836 1.00 65.88 97 CYS A N 1
ATOM 813 C CA . CYS A 1 97 ? 15.007 4.605 -35.777 1.00 65.88 97 CYS A CA 1
ATOM 814 C C . CYS A 1 97 ? 16.277 3.848 -35.353 1.00 65.88 97 CYS A C 1
ATOM 816 O O . CYS A 1 97 ? 17.264 3.772 -36.090 1.00 65.88 97 CYS A O 1
ATOM 818 N N . VAL A 1 98 ? 16.216 3.230 -34.173 1.00 61.44 98 VAL A N 1
ATOM 819 C CA . VAL A 1 98 ? 17.327 2.475 -33.569 1.00 61.44 98 VAL A CA 1
ATOM 820 C C . VAL A 1 98 ? 17.475 1.089 -34.211 1.00 61.44 98 VAL A C 1
ATOM 822 O O . VAL A 1 98 ? 18.557 0.505 -34.217 1.00 61.44 98 VAL A O 1
ATOM 825 N N . VAL A 1 99 ? 16.394 0.551 -34.791 1.00 61.28 99 VAL A N 1
ATOM 826 C CA . VAL A 1 99 ? 16.332 -0.822 -35.310 1.00 61.28 99 VAL A CA 1
ATOM 827 C C . VAL A 1 99 ? 16.122 -0.829 -36.822 1.00 61.28 99 VAL A C 1
ATOM 829 O O . VAL A 1 99 ? 15.000 -0.875 -37.319 1.00 61.28 99 VAL A O 1
ATOM 832 N N . ARG A 1 100 ? 17.222 -0.888 -37.579 1.00 58.78 100 ARG A N 1
ATOM 833 C CA . ARG A 1 100 ? 17.208 -1.356 -38.975 1.00 58.78 100 ARG A CA 1
ATOM 834 C C . ARG A 1 100 ? 17.883 -2.714 -39.035 1.00 58.78 100 ARG A C 1
ATOM 836 O O . ARG A 1 100 ? 19.104 -2.823 -38.955 1.00 58.78 100 ARG A O 1
ATOM 843 N N . ARG A 1 101 ? 17.084 -3.774 -39.136 1.00 51.75 101 ARG A N 1
ATOM 844 C CA . ARG A 1 101 ? 17.605 -5.139 -39.145 1.00 51.75 101 ARG A CA 1
ATOM 845 C C . ARG A 1 101 ? 18.159 -5.468 -40.531 1.00 51.75 101 ARG A C 1
ATOM 847 O O . ARG A 1 101 ? 17.395 -5.663 -41.472 1.00 51.75 101 ARG A O 1
ATOM 854 N N . TYR A 1 102 ? 19.484 -5.526 -40.648 1.00 47.78 102 TYR A N 1
ATOM 855 C CA . TYR A 1 102 ? 20.168 -5.985 -41.856 1.00 47.78 102 TYR A CA 1
ATOM 856 C C . TYR A 1 102 ? 20.395 -7.496 -41.738 1.00 47.78 102 TYR A C 1
ATOM 858 O O . TYR A 1 102 ? 21.321 -7.947 -41.065 1.00 47.78 102 TYR A O 1
ATOM 866 N N . HIS A 1 103 ? 19.530 -8.304 -42.351 1.00 44.44 103 HIS A N 1
ATOM 867 C CA . HIS A 1 103 ? 19.882 -9.696 -42.627 1.00 44.44 103 HIS A CA 1
ATOM 868 C C . HIS A 1 103 ? 20.690 -9.692 -43.926 1.00 44.44 103 HIS A C 1
ATOM 870 O O . HIS A 1 103 ? 20.281 -9.058 -44.892 1.00 44.44 103 HIS A O 1
ATOM 876 N N . GLY A 1 104 ? 21.862 -10.337 -43.940 1.00 43.94 104 GLY A N 1
ATOM 877 C CA . GLY A 1 104 ? 22.870 -10.282 -45.017 1.00 43.94 104 GLY A CA 1
ATOM 878 C C . GLY A 1 104 ? 22.431 -10.712 -46.429 1.00 43.94 104 GLY A C 1
ATOM 879 O O . GLY A 1 104 ? 23.285 -10.959 -47.270 1.00 43.94 104 GLY A O 1
ATOM 880 N N . THR A 1 105 ? 21.130 -10.806 -46.696 1.00 46.47 105 THR A N 1
ATOM 881 C CA . THR A 1 105 ? 20.488 -11.053 -47.990 1.00 46.47 105 THR A CA 1
ATOM 882 C C . THR A 1 105 ? 19.967 -9.782 -48.675 1.00 46.47 105 THR A C 1
ATOM 884 O O . THR A 1 105 ? 19.440 -9.876 -49.775 1.00 46.47 105 THR A O 1
ATOM 887 N N . GLY A 1 106 ? 20.132 -8.595 -48.077 1.00 48.84 106 GLY A N 1
ATOM 888 C CA . GLY A 1 106 ? 19.710 -7.320 -48.681 1.00 48.84 106 GLY A CA 1
ATOM 889 C C . GLY A 1 106 ? 18.258 -6.920 -48.394 1.00 48.84 106 GLY A C 1
ATOM 890 O O . GLY A 1 106 ? 17.859 -5.817 -48.761 1.00 48.84 106 GLY A O 1
ATOM 891 N N . ASP A 1 107 ? 17.503 -7.754 -47.673 1.00 50.94 107 ASP A N 1
ATOM 892 C CA . ASP A 1 107 ? 16.143 -7.443 -47.234 1.00 50.94 107 ASP A CA 1
ATOM 893 C C . ASP A 1 107 ? 16.142 -6.843 -45.822 1.00 50.94 107 ASP A C 1
ATOM 895 O O . ASP A 1 107 ? 16.579 -7.459 -44.842 1.00 50.94 107 ASP A O 1
ATOM 899 N N . ILE A 1 108 ? 15.628 -5.616 -45.713 1.00 56.97 108 ILE A N 1
ATOM 900 C CA . ILE A 1 108 ? 15.418 -4.928 -44.438 1.00 56.97 108 ILE A CA 1
ATOM 901 C C . ILE A 1 108 ? 14.143 -5.495 -43.807 1.00 56.97 108 ILE A C 1
ATOM 903 O O . ILE A 1 108 ? 13.030 -5.123 -44.182 1.00 56.97 108 ILE A O 1
ATOM 907 N N . HIS A 1 109 ? 14.282 -6.383 -42.824 1.00 57.31 109 HIS A N 1
ATOM 908 C CA . HIS A 1 109 ? 13.133 -6.826 -42.035 1.00 57.31 109 HIS A CA 1
ATOM 909 C C . HIS A 1 109 ? 12.769 -5.763 -40.993 1.00 57.31 109 HIS A C 1
ATOM 911 O O . HIS A 1 109 ? 13.505 -5.537 -40.031 1.00 57.31 109 HIS A O 1
ATOM 917 N N . LYS A 1 110 ? 11.610 -5.119 -41.174 1.00 68.75 110 LYS A N 1
ATOM 918 C CA . LYS A 1 110 ? 11.041 -4.177 -40.202 1.00 68.75 110 LYS A CA 1
ATOM 919 C C . LYS A 1 110 ? 10.447 -4.945 -39.014 1.00 68.75 110 LYS A C 1
ATOM 921 O O . LYS A 1 110 ? 9.704 -5.907 -39.212 1.00 68.75 110 LYS A O 1
ATOM 926 N N . LEU A 1 111 ? 10.772 -4.521 -37.790 1.00 79.06 111 LEU A N 1
ATOM 927 C CA . LEU A 1 111 ? 10.124 -5.010 -36.570 1.00 79.06 111 LEU A CA 1
ATOM 928 C C . LEU A 1 111 ? 8.613 -4.764 -36.673 1.00 79.06 111 LEU A C 1
ATOM 930 O O . LEU A 1 111 ? 8.188 -3.634 -36.908 1.00 79.06 111 LEU A O 1
ATOM 934 N N . ARG A 1 112 ? 7.798 -5.807 -36.495 1.00 83.19 112 ARG A N 1
ATOM 935 C CA . ARG A 1 112 ? 6.341 -5.647 -36.409 1.00 83.19 112 ARG A CA 1
ATOM 936 C C . ARG A 1 112 ? 5.963 -5.312 -34.971 1.00 83.19 112 ARG A C 1
ATOM 938 O O . ARG A 1 112 ? 6.194 -6.121 -34.082 1.00 83.19 112 ARG A O 1
ATOM 945 N N . CYS A 1 113 ? 5.390 -4.138 -34.749 1.00 84.94 113 CYS A N 1
ATOM 946 C CA . CYS A 1 113 ? 4.913 -3.709 -33.440 1.00 84.94 113 CYS A CA 1
ATOM 947 C C . CYS A 1 113 ? 3.393 -3.540 -33.488 1.00 84.94 113 CYS A C 1
ATOM 949 O O . CYS A 1 113 ? 2.892 -2.827 -34.356 1.00 84.94 113 CYS A O 1
ATOM 951 N N . SER A 1 114 ? 2.673 -4.191 -32.577 1.00 86.50 114 SER A N 1
ATOM 952 C CA . SER A 1 114 ? 1.246 -3.946 -32.329 1.00 86.50 114 SER A CA 1
ATOM 953 C C . SER A 1 114 ? 1.040 -3.282 -30.968 1.00 86.50 114 SER A C 1
ATOM 955 O O . SER A 1 114 ? 1.801 -3.538 -30.034 1.00 86.50 114 SER A O 1
ATOM 957 N N . GLY A 1 115 ? -0.001 -2.455 -30.854 1.00 84.31 115 GLY A N 1
ATOM 958 C CA . GLY A 1 115 ? -0.252 -1.628 -29.674 1.00 84.31 115 GLY A CA 1
ATOM 959 C C . GLY A 1 115 ? 0.423 -0.247 -29.760 1.00 84.31 115 GLY A C 1
ATOM 960 O O . GLY A 1 115 ? 0.822 0.168 -30.851 1.00 84.31 115 GLY A O 1
ATOM 961 N N . PRO A 1 116 ? 0.556 0.471 -28.631 1.00 87.50 116 PRO A N 1
ATOM 962 C CA . PRO A 1 116 ? 0.298 0.009 -27.270 1.00 87.50 116 PRO A CA 1
ATOM 963 C C . PRO A 1 116 ? -1.199 -0.156 -26.991 1.00 87.50 116 PRO A C 1
ATOM 965 O O . PRO A 1 116 ? -2.004 0.718 -27.299 1.00 87.50 116 PRO A O 1
ATOM 968 N N . TYR A 1 117 ? -1.576 -1.286 -26.400 1.00 90.69 117 TYR A N 1
ATOM 969 C CA . TYR A 1 117 ? -2.893 -1.443 -25.788 1.00 90.69 117 TYR A CA 1
ATOM 970 C C . TYR A 1 117 ? -2.888 -0.797 -24.411 1.00 90.69 117 TYR A C 1
ATOM 972 O O . TYR A 1 117 ? -1.879 -0.839 -23.709 1.00 90.69 117 TYR A O 1
ATOM 980 N N . TYR A 1 118 ? -4.006 -0.205 -24.018 1.00 89.62 118 TYR A N 1
ATOM 981 C CA . TYR A 1 118 ? -4.084 0.561 -22.786 1.00 89.62 118 TYR A CA 1
ATOM 982 C C . TYR A 1 118 ? -5.104 -0.041 -21.848 1.00 89.62 118 TYR A C 1
ATOM 984 O O . TYR A 1 118 ? -6.218 -0.321 -22.280 1.00 89.62 118 TYR A O 1
ATOM 992 N N . GLU A 1 119 ? -4.728 -0.178 -20.581 1.00 90.31 119 GLU A N 1
ATOM 993 C CA . GLU A 1 119 ? -5.658 -0.591 -19.538 1.00 90.31 119 GLU A CA 1
ATOM 994 C C . GLU A 1 119 ? -5.394 0.079 -18.190 1.00 90.31 119 GLU A C 1
ATOM 996 O O . GLU A 1 119 ? -4.329 0.643 -17.947 1.00 90.31 119 GLU A O 1
ATOM 1001 N N . THR A 1 120 ? -6.368 0.021 -17.292 1.00 86.75 120 THR A N 1
ATOM 1002 C CA . THR A 1 120 ? -6.212 0.520 -15.924 1.00 86.75 120 THR A CA 1
ATOM 1003 C C . THR A 1 120 ? -5.384 -0.435 -15.062 1.00 86.75 120 THR A C 1
ATOM 1005 O O . THR A 1 120 ? -5.430 -1.660 -15.210 1.00 86.75 120 THR A O 1
ATOM 1008 N N . GLU A 1 121 ? -4.622 0.129 -14.121 1.00 85.62 121 GLU A N 1
ATOM 1009 C CA . GLU A 1 121 ? -3.762 -0.640 -13.206 1.00 85.62 121 GLU A CA 1
ATOM 1010 C C . GLU A 1 121 ? -4.549 -1.666 -12.375 1.00 85.62 121 GLU A C 1
ATOM 1012 O O . GLU A 1 121 ? -4.109 -2.808 -12.230 1.00 85.62 121 GLU A O 1
ATOM 1017 N N . GLY A 1 122 ? -5.741 -1.294 -11.895 1.00 81.19 122 GLY A N 1
ATOM 1018 C CA . GLY A 1 122 ? -6.606 -2.172 -11.104 1.00 81.19 122 GLY A CA 1
ATOM 1019 C C . GLY A 1 122 ? -7.049 -3.422 -11.870 1.00 81.19 122 GLY A C 1
ATOM 1020 O O . GLY A 1 122 ? -6.944 -4.533 -11.342 1.00 81.19 122 GLY A O 1
ATOM 1021 N N . ILE A 1 123 ? -7.475 -3.265 -13.133 1.00 86.31 123 ILE A N 1
ATOM 1022 C CA . ILE A 1 123 ? -7.886 -4.393 -13.985 1.00 86.31 123 ILE A CA 1
ATOM 1023 C C . ILE A 1 123 ? -6.705 -5.330 -14.238 1.00 86.31 123 ILE A C 1
ATOM 1025 O O . ILE A 1 123 ? -6.814 -6.539 -14.009 1.00 86.31 123 ILE A O 1
ATOM 1029 N N . ALA A 1 124 ? -5.562 -4.771 -14.640 1.00 90.25 124 ALA A N 1
ATOM 1030 C CA . ALA A 1 124 ? -4.360 -5.547 -14.912 1.00 90.25 124 ALA A CA 1
ATOM 1031 C C . ALA A 1 124 ? -3.902 -6.340 -13.673 1.00 90.25 124 ALA A C 1
ATOM 1033 O O . ALA A 1 124 ? -3.708 -7.555 -13.748 1.00 90.25 124 ALA A O 1
ATOM 1034 N N . SER A 1 125 ? -3.819 -5.702 -12.504 1.00 90.31 125 SER A N 1
ATOM 1035 C CA . SER A 1 125 ? -3.459 -6.380 -11.250 1.00 90.31 125 SER A CA 1
ATOM 1036 C C . SER A 1 125 ? -4.438 -7.499 -10.877 1.00 90.31 125 SER A C 1
ATOM 1038 O O . SER A 1 125 ? -4.016 -8.579 -10.457 1.00 90.31 125 SER A O 1
ATOM 1040 N N . GLY A 1 126 ? -5.745 -7.300 -11.074 1.00 88.62 126 GLY A N 1
ATOM 1041 C CA . GLY A 1 126 ? -6.736 -8.357 -10.850 1.00 88.62 126 GLY A CA 1
ATOM 1042 C C . GLY A 1 126 ? -6.525 -9.570 -11.762 1.00 88.62 126 GLY A C 1
ATOM 1043 O O . GLY A 1 126 ? -6.622 -10.715 -11.315 1.00 88.62 126 GLY A O 1
ATOM 1044 N N . GLU A 1 127 ? -6.182 -9.340 -13.031 1.00 91.44 127 GLU A N 1
ATOM 1045 C CA . GLU A 1 127 ? -5.851 -10.411 -13.979 1.00 91.44 127 GLU A CA 1
ATOM 1046 C C . GLU A 1 127 ? -4.571 -11.159 -13.607 1.00 91.44 127 GLU A C 1
ATOM 1048 O O . GLU A 1 127 ? -4.507 -12.386 -13.743 1.00 91.44 127 GLU A O 1
ATOM 1053 N N . PHE A 1 128 ? -3.579 -10.458 -13.059 1.00 94.00 128 PHE A N 1
ATOM 1054 C CA . PHE A 1 128 ? -2.389 -11.092 -12.507 1.00 94.00 128 PHE A CA 1
ATOM 1055 C C . PHE A 1 128 ? -2.735 -12.057 -11.373 1.00 94.00 128 PHE A C 1
ATOM 1057 O O . PHE A 1 128 ? -2.299 -13.205 -11.4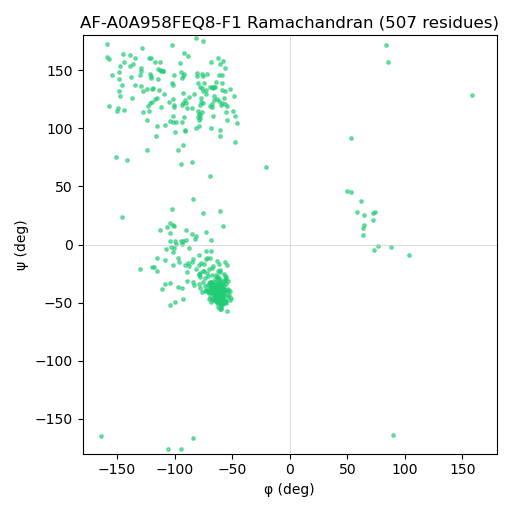02 1.00 94.00 128 PHE A O 1
ATOM 1064 N N . PHE A 1 129 ? -3.547 -11.660 -10.394 1.00 93.69 129 PHE A N 1
ATOM 1065 C CA . PHE A 1 129 ? -3.875 -12.559 -9.281 1.00 93.69 129 PHE A CA 1
ATOM 1066 C C . PHE A 1 129 ? -4.810 -13.709 -9.676 1.00 93.69 129 PHE A C 1
ATOM 1068 O O . PHE A 1 129 ? -4.804 -14.756 -9.029 1.00 93.69 129 PHE A O 1
ATOM 1075 N N . ALA A 1 130 ? -5.613 -13.551 -10.728 1.00 92.88 130 ALA A N 1
ATOM 1076 C CA . ALA A 1 130 ? -6.557 -14.575 -11.178 1.00 92.88 130 ALA A CA 1
ATOM 1077 C C . ALA A 1 130 ? -5.933 -15.636 -12.106 1.00 92.88 130 ALA A C 1
ATOM 1079 O O . ALA A 1 130 ? -6.541 -16.678 -12.365 1.00 92.88 130 ALA A O 1
ATOM 1080 N N . SER A 1 131 ? -4.741 -15.383 -12.650 1.00 92.38 131 SER A N 1
ATOM 1081 C CA . SER A 1 131 ? -4.190 -16.170 -13.752 1.00 92.38 131 SER A CA 1
ATOM 1082 C C . SER A 1 131 ? -3.285 -17.319 -13.318 1.00 92.38 131 SER A C 1
ATOM 1084 O O . SER A 1 131 ? -2.468 -17.211 -12.410 1.00 92.38 131 SER A O 1
ATOM 1086 N N . GLU A 1 132 ? -3.377 -18.429 -14.052 1.00 91.62 132 GLU A N 1
ATOM 1087 C CA . GLU A 1 132 ? -2.492 -19.587 -13.903 1.00 91.62 132 GLU A CA 1
ATOM 1088 C C . GLU A 1 132 ? -1.040 -19.333 -14.312 1.00 91.62 132 GLU A C 1
ATOM 1090 O O . GLU A 1 132 ? -0.153 -20.096 -13.938 1.00 91.62 132 GLU A O 1
ATOM 1095 N N . LYS A 1 133 ? -0.801 -18.293 -15.118 1.00 91.25 133 LYS A N 1
ATOM 1096 C CA . LYS A 1 133 ? 0.532 -17.962 -15.644 1.00 91.25 133 LYS A CA 1
ATOM 1097 C C . LYS A 1 133 ? 1.404 -17.255 -14.618 1.00 91.25 133 LYS A C 1
ATOM 1099 O O . LYS A 1 133 ? 2.623 -17.319 -14.703 1.00 91.25 133 LYS A O 1
ATOM 1104 N N . THR A 1 134 ? 0.763 -16.579 -13.681 1.00 92.00 134 THR A N 1
ATOM 1105 C CA . THR A 1 134 ? 1.365 -15.711 -12.670 1.00 92.00 134 THR A CA 1
ATOM 1106 C C . THR A 1 134 ? 1.231 -16.337 -11.287 1.00 92.00 134 THR A C 1
ATOM 1108 O O . THR A 1 134 ? 2.180 -16.304 -10.509 1.00 92.00 134 THR A O 1
ATOM 1111 N N . ILE A 1 135 ? 0.097 -16.987 -11.002 1.00 92.56 135 ILE A N 1
ATOM 1112 C CA . ILE A 1 135 ? -0.159 -17.709 -9.757 1.00 92.56 135 ILE A CA 1
ATOM 1113 C C . ILE A 1 135 ? -0.315 -19.207 -10.053 1.00 92.56 135 ILE A C 1
ATOM 1115 O O . ILE A 1 135 ? -1.361 -19.685 -10.509 1.00 92.56 135 ILE A O 1
ATOM 1119 N N . ALA A 1 136 ? 0.742 -19.971 -9.771 1.00 90.44 136 ALA A N 1
ATOM 1120 C CA . ALA A 1 136 ? 0.790 -21.401 -10.069 1.00 90.44 136 ALA A CA 1
ATOM 1121 C C . ALA A 1 136 ? -0.283 -22.193 -9.300 1.00 90.44 136 ALA A C 1
ATOM 1123 O O . ALA A 1 136 ? -1.021 -22.977 -9.900 1.00 90.44 136 ALA A O 1
ATOM 1124 N N . ASN A 1 137 ? -0.408 -21.953 -7.992 1.00 90.12 137 ASN A N 1
ATOM 1125 C CA . ASN A 1 137 ? -1.340 -22.673 -7.130 1.00 90.12 137 ASN A CA 1
ATOM 1126 C C . ASN A 1 137 ? -2.785 -22.176 -7.322 1.00 90.12 137 ASN A C 1
ATOM 1128 O O . ASN A 1 137 ? -3.076 -21.000 -7.116 1.00 90.12 137 ASN A O 1
ATOM 1132 N N . LEU A 1 138 ? -3.703 -23.080 -7.678 1.00 88.81 138 LEU A N 1
ATOM 1133 C CA . LEU A 1 138 ? -5.123 -22.770 -7.876 1.00 88.81 138 LEU A CA 1
ATOM 1134 C C . LEU A 1 138 ? -5.770 -22.179 -6.616 1.00 88.81 138 LEU A C 1
ATOM 1136 O O . LEU A 1 138 ? -6.562 -21.239 -6.710 1.00 88.81 138 LEU A O 1
ATOM 1140 N N . ASP A 1 139 ? -5.387 -22.679 -5.441 1.00 88.44 139 ASP A N 1
ATOM 1141 C CA . ASP A 1 139 ? -5.915 -22.211 -4.161 1.00 88.44 139 ASP A CA 1
ATOM 1142 C C . ASP A 1 139 ? -5.391 -20.828 -3.780 1.00 88.44 139 ASP A C 1
ATOM 1144 O O . ASP A 1 139 ? -5.873 -20.231 -2.828 1.00 88.44 139 ASP A O 1
ATOM 1148 N N . GLU A 1 140 ? -4.464 -20.257 -4.539 1.00 90.50 140 GLU A N 1
ATOM 1149 C CA . GLU A 1 140 ? -3.921 -18.919 -4.299 1.00 90.50 140 GLU A CA 1
ATOM 1150 C C . GLU A 1 140 ? -4.416 -17.895 -5.306 1.00 90.50 140 GLU A C 1
ATOM 1152 O O . GLU A 1 140 ? -4.106 -16.717 -5.177 1.00 90.50 140 GLU A O 1
ATOM 1157 N N . ARG A 1 141 ? -5.195 -18.320 -6.303 1.00 92.81 141 ARG A N 1
ATOM 1158 C CA . ARG A 1 141 ? -5.728 -17.414 -7.318 1.00 92.81 141 ARG A CA 1
ATOM 1159 C C . ARG A 1 141 ? -6.881 -16.585 -6.766 1.00 92.81 141 ARG A C 1
ATOM 1161 O O . ARG A 1 141 ? -7.705 -17.080 -5.984 1.00 92.81 141 ARG A O 1
ATOM 1168 N N . ALA A 1 142 ? -6.956 -15.341 -7.226 1.00 91.25 142 ALA A N 1
ATOM 1169 C CA . ALA A 1 142 ? -8.113 -14.481 -7.036 1.00 91.25 142 ALA A CA 1
ATOM 1170 C C . ALA A 1 142 ? -9.315 -15.061 -7.793 1.00 91.25 142 ALA A C 1
ATOM 1172 O O . ALA A 1 142 ? -9.258 -15.292 -9.002 1.00 91.25 142 ALA A O 1
ATOM 1173 N N . LYS A 1 143 ? -10.422 -15.293 -7.081 1.00 90.75 143 LYS A N 1
ATOM 1174 C CA . LYS A 1 143 ? -11.672 -15.819 -7.649 1.00 90.75 143 LYS A CA 1
ATOM 1175 C C . LYS A 1 143 ? -12.612 -14.665 -8.006 1.00 90.75 143 LYS A C 1
ATOM 1177 O O . LYS A 1 143 ? -13.629 -14.479 -7.348 1.00 90.75 143 LYS A O 1
ATOM 1182 N N . LYS A 1 144 ? -12.264 -13.878 -9.029 1.00 89.38 144 LYS A N 1
ATOM 1183 C CA . LYS A 1 144 ? -12.984 -12.640 -9.406 1.00 89.38 144 LYS A CA 1
ATOM 1184 C C . LYS A 1 144 ? -14.480 -12.841 -9.700 1.00 89.38 144 LYS A C 1
ATOM 1186 O O . LYS A 1 144 ? -15.281 -11.976 -9.362 1.00 89.38 144 LYS A O 1
ATOM 1191 N N . THR A 1 145 ? -14.864 -14.009 -10.217 1.00 86.69 145 THR A N 1
ATOM 1192 C CA . THR A 1 145 ? -16.266 -14.414 -10.440 1.00 86.69 145 THR A CA 1
ATOM 1193 C C . THR A 1 145 ? -17.088 -14.531 -9.155 1.00 86.69 145 THR A C 1
ATOM 1195 O O . THR A 1 145 ? -18.304 -14.382 -9.180 1.00 86.69 145 THR A O 1
ATOM 1198 N N . ILE A 1 146 ? -16.441 -14.835 -8.030 1.00 87.94 146 ILE A N 1
ATOM 1199 C CA . ILE A 1 146 ? -17.075 -15.011 -6.719 1.00 87.94 146 ILE A CA 1
ATOM 1200 C C . ILE A 1 146 ? -16.917 -13.742 -5.885 1.00 87.94 146 ILE A C 1
ATOM 1202 O O . ILE A 1 146 ? -17.870 -13.271 -5.272 1.00 87.94 146 ILE A O 1
ATOM 1206 N N . GLY A 1 147 ? -15.688 -13.246 -5.809 1.00 89.44 147 GLY A N 1
ATOM 1207 C CA . GLY A 1 147 ? -15.270 -12.192 -4.906 1.00 89.44 147 GLY A CA 1
ATOM 1208 C C . GLY A 1 147 ? -13.759 -12.245 -4.692 1.00 89.44 147 GLY A C 1
ATOM 1209 O O . GLY A 1 147 ? -13.207 -13.299 -4.362 1.00 89.44 147 GLY A O 1
ATOM 1210 N N . ALA A 1 148 ? -13.078 -11.118 -4.866 1.00 92.00 148 ALA A N 1
ATOM 1211 C CA . ALA A 1 148 ? -11.661 -10.987 -4.537 1.00 92.00 148 ALA A CA 1
ATOM 1212 C C . ALA A 1 148 ? -11.343 -9.562 -4.092 1.00 92.00 148 ALA A C 1
ATOM 1214 O O . ALA A 1 148 ? -11.950 -8.609 -4.571 1.00 92.00 148 ALA A O 1
ATOM 1215 N N . ILE A 1 149 ? -10.374 -9.412 -3.195 1.00 94.06 149 ILE A N 1
ATOM 1216 C CA . ILE A 1 149 ? -9.912 -8.103 -2.736 1.00 94.06 149 ILE A CA 1
ATOM 1217 C C . ILE A 1 149 ? -8.425 -8.011 -3.055 1.00 94.06 149 ILE A C 1
ATOM 1219 O O . ILE A 1 149 ? -7.644 -8.857 -2.622 1.00 94.06 149 ILE A O 1
ATOM 1223 N N . CYS A 1 150 ? -8.037 -7.006 -3.832 1.00 93.50 150 CYS A N 1
ATOM 1224 C CA . CYS A 1 150 ? -6.651 -6.752 -4.211 1.00 93.50 150 CYS A CA 1
ATOM 1225 C C . CYS A 1 150 ? -6.200 -5.434 -3.584 1.00 93.50 150 CYS A C 1
ATOM 1227 O O . CYS A 1 150 ? -6.927 -4.446 -3.648 1.00 93.50 150 CYS A O 1
ATOM 1229 N N . LEU A 1 151 ? -5.019 -5.433 -2.974 1.00 93.81 151 LEU A N 1
ATOM 1230 C CA . LEU A 1 151 ? -4.406 -4.268 -2.350 1.00 93.81 151 LEU A CA 1
ATOM 1231 C C . LEU A 1 151 ? -3.034 -4.038 -2.979 1.00 93.81 151 LEU A C 1
ATOM 1233 O O . LEU A 1 151 ? -2.174 -4.908 -2.864 1.00 93.81 151 LEU A O 1
ATOM 1237 N N . ASP A 1 152 ? -2.809 -2.891 -3.610 1.00 92.00 152 ASP A N 1
ATOM 1238 C CA . ASP A 1 152 ? -1.489 -2.470 -4.087 1.00 92.00 152 ASP A CA 1
ATOM 1239 C C . ASP A 1 152 ? -0.894 -1.455 -3.109 1.00 92.00 152 ASP A C 1
ATOM 1241 O O . ASP A 1 152 ? -1.325 -0.306 -3.031 1.00 92.00 152 ASP A O 1
ATOM 1245 N N . VAL A 1 153 ? 0.081 -1.897 -2.311 1.00 93.81 153 VAL A N 1
ATOM 1246 C CA . VAL A 1 153 ? 0.741 -1.046 -1.318 1.00 93.81 153 VAL A CA 1
ATOM 1247 C C . VAL A 1 153 ? 1.965 -0.392 -1.959 1.00 93.81 153 VAL A C 1
ATOM 1249 O O . VAL A 1 153 ? 3.061 -0.970 -2.045 1.00 93.81 153 VAL A O 1
ATOM 1252 N N . GLY A 1 154 ? 1.773 0.849 -2.394 1.00 90.62 154 GLY A N 1
ATOM 1253 C CA . GLY A 1 154 ? 2.787 1.677 -3.021 1.00 90.62 154 GLY A CA 1
ATOM 1254 C C . GLY A 1 154 ? 3.682 2.427 -2.031 1.00 90.62 154 GLY A C 1
ATOM 1255 O O . GLY A 1 154 ? 3.743 2.170 -0.827 1.00 90.62 154 GLY A O 1
ATOM 1256 N N . GLY A 1 155 ? 4.420 3.404 -2.562 1.00 88.31 155 GLY A N 1
ATOM 1257 C CA . GLY A 1 155 ? 5.276 4.274 -1.753 1.00 88.31 155 GLY A CA 1
ATOM 1258 C C . GLY A 1 155 ? 4.520 5.389 -1.027 1.00 88.31 155 GLY A C 1
ATOM 1259 O O . GLY A 1 155 ? 5.012 5.878 -0.020 1.00 88.31 155 GLY A O 1
ATOM 1260 N N . GLY A 1 156 ? 3.358 5.820 -1.525 1.00 87.94 156 GLY A N 1
ATOM 1261 C CA . GLY A 1 156 ? 2.596 6.945 -0.961 1.00 87.94 156 GLY A CA 1
ATOM 1262 C C . GLY A 1 156 ? 1.117 6.661 -0.714 1.00 87.94 156 GLY A C 1
ATOM 1263 O O . GLY A 1 156 ? 0.517 7.353 0.105 1.00 87.94 156 GLY A O 1
ATOM 1264 N N . THR A 1 157 ? 0.566 5.656 -1.388 1.00 90.44 157 THR A N 1
ATOM 1265 C CA . THR A 1 157 ? -0.835 5.247 -1.315 1.00 90.44 157 THR A CA 1
ATOM 1266 C C . THR A 1 157 ? -0.936 3.731 -1.236 1.00 90.44 157 THR A C 1
ATOM 1268 O O . THR A 1 157 ? -0.015 3.025 -1.660 1.00 90.44 157 THR A O 1
ATOM 1271 N N . THR A 1 158 ? -2.038 3.253 -0.669 1.00 92.62 158 THR A N 1
ATOM 1272 C CA . THR A 1 158 ? -2.494 1.877 -0.851 1.00 92.62 158 THR A CA 1
ATOM 1273 C C . THR A 1 158 ? -3.781 1.912 -1.652 1.00 92.62 158 THR A C 1
ATOM 1275 O O . THR A 1 158 ? -4.765 2.496 -1.193 1.00 92.62 158 THR A O 1
ATOM 1278 N N . ASP A 1 159 ? -3.764 1.292 -2.823 1.00 90.62 159 ASP A N 1
ATOM 1279 C CA . ASP A 1 159 ? -4.929 1.176 -3.691 1.00 90.62 159 ASP A CA 1
ATOM 1280 C C . ASP A 1 159 ? -5.656 -0.132 -3.375 1.00 90.62 159 ASP A C 1
ATOM 1282 O O . ASP A 1 159 ? -5.036 -1.188 -3.251 1.00 90.62 159 ASP A O 1
ATOM 1286 N N . VAL A 1 160 ? -6.970 -0.061 -3.178 1.00 91.69 160 VAL A N 1
ATOM 1287 C CA . VAL A 1 160 ? -7.822 -1.185 -2.786 1.00 91.69 160 VAL A CA 1
ATOM 1288 C C . VAL A 1 160 ? -8.901 -1.365 -3.838 1.00 91.69 160 VAL A C 1
ATOM 1290 O O . VAL A 1 160 ? -9.785 -0.519 -3.967 1.00 91.69 160 VAL A O 1
ATOM 1293 N N . SER A 1 161 ? -8.869 -2.503 -4.527 1.00 90.94 161 SER A N 1
ATOM 1294 C CA . SER A 1 161 ? -9.863 -2.868 -5.535 1.00 90.94 161 SER A CA 1
ATOM 1295 C C . SER A 1 161 ? -10.624 -4.123 -5.104 1.00 90.94 161 SER A C 1
ATOM 1297 O O . SER A 1 161 ? -10.034 -5.171 -4.820 1.00 90.94 161 SER A O 1
ATOM 1299 N N . ILE A 1 162 ? -11.952 -4.027 -5.069 1.00 92.56 162 ILE A N 1
ATOM 1300 C CA . ILE A 1 162 ? -12.860 -5.129 -4.744 1.00 92.56 162 ILE A CA 1
ATOM 1301 C C . ILE A 1 162 ? -13.510 -5.622 -6.030 1.00 92.56 162 ILE A C 1
ATOM 1303 O O . ILE A 1 162 ? -14.180 -4.868 -6.733 1.00 92.56 162 ILE A O 1
ATOM 1307 N N . TRP A 1 163 ? -13.327 -6.907 -6.305 1.00 91.94 163 TRP A N 1
ATOM 1308 C CA . TRP A 1 163 ? -13.902 -7.611 -7.439 1.00 91.94 163 TRP A CA 1
ATOM 1309 C C . TRP A 1 163 ? -15.108 -8.429 -7.006 1.00 91.94 163 TRP A C 1
ATOM 1311 O O . TRP A 1 163 ? -15.044 -9.130 -5.994 1.00 91.94 163 TRP A O 1
ATOM 1321 N N . PHE A 1 164 ? -16.168 -8.389 -7.802 1.00 91.81 164 PHE A N 1
ATOM 1322 C CA . PHE A 1 164 ? -17.359 -9.214 -7.651 1.00 91.81 164 PHE A CA 1
ATOM 1323 C C . PHE A 1 164 ? -17.950 -9.495 -9.032 1.00 91.81 164 PHE A C 1
ATOM 1325 O O . PHE A 1 164 ? -18.087 -8.574 -9.833 1.00 91.81 164 PHE A O 1
ATOM 1332 N N . GLU A 1 165 ? -18.270 -10.760 -9.313 1.00 90.56 165 GLU A N 1
ATOM 1333 C CA . GLU A 1 165 ? -18.843 -11.183 -10.601 1.00 90.56 165 GLU A CA 1
ATOM 1334 C C . GLU A 1 165 ? -18.042 -10.655 -11.809 1.00 90.56 165 GLU A C 1
ATOM 1336 O O . GLU A 1 165 ? -18.597 -10.116 -12.759 1.00 90.56 165 GLU A O 1
ATOM 1341 N N . ASP A 1 166 ? -16.710 -10.786 -11.733 1.00 88.75 166 ASP A N 1
ATOM 1342 C CA . ASP A 1 166 ? -15.724 -10.322 -12.727 1.00 88.75 166 ASP A CA 1
ATOM 1343 C C . ASP A 1 166 ? -15.651 -8.803 -12.965 1.00 88.75 166 ASP A C 1
ATOM 1345 O O . ASP A 1 166 ? -14.873 -8.360 -13.810 1.00 88.75 166 ASP A O 1
ATOM 1349 N N . ASN A 1 167 ? -16.345 -7.999 -12.159 1.00 89.12 167 ASN A N 1
ATOM 1350 C CA . ASN A 1 167 ? -16.316 -6.540 -12.224 1.00 89.12 167 ASN A CA 1
ATOM 1351 C C . ASN A 1 167 ? -15.630 -5.934 -10.997 1.00 89.12 167 ASN A C 1
ATOM 1353 O O . ASN A 1 167 ? -15.710 -6.481 -9.895 1.00 89.12 167 ASN A O 1
ATOM 1357 N N . ILE A 1 168 ? -14.983 -4.779 -11.167 1.00 88.81 168 ILE A N 1
ATOM 1358 C CA . ILE A 1 168 ? -14.509 -3.972 -10.037 1.00 88.81 168 ILE A CA 1
ATOM 1359 C C . ILE A 1 168 ? -15.706 -3.194 -9.482 1.00 88.81 168 ILE A C 1
ATOM 1361 O O . ILE A 1 168 ? -16.199 -2.267 -10.117 1.00 88.81 168 ILE A O 1
ATOM 1365 N N . VAL A 1 169 ? -16.164 -3.573 -8.290 1.00 90.56 169 VAL A N 1
ATOM 1366 C CA . VAL A 1 169 ? -17.322 -2.974 -7.600 1.00 90.56 169 VAL A CA 1
ATOM 1367 C C . VAL A 1 169 ? -16.923 -1.996 -6.494 1.00 90.56 169 VAL A C 1
ATOM 1369 O O . VAL A 1 169 ? -17.762 -1.317 -5.916 1.00 90.56 169 VAL A O 1
ATOM 1372 N N . ALA A 1 170 ? -15.638 -1.884 -6.181 1.00 89.31 170 ALA A N 1
ATOM 1373 C CA . ALA A 1 170 ? -15.111 -0.735 -5.460 1.00 89.31 170 ALA A CA 1
ATOM 1374 C C . ALA A 1 170 ? -13.642 -0.558 -5.791 1.00 89.31 170 ALA A C 1
ATOM 1376 O O . ALA A 1 170 ? -12.922 -1.536 -5.986 1.00 89.31 170 ALA A O 1
ATOM 1377 N N . ASP A 1 171 ? -13.214 0.695 -5.842 1.00 86.25 171 ASP A N 1
ATOM 1378 C CA . ASP A 1 171 ? -11.836 1.056 -6.121 1.00 86.25 171 ASP A CA 1
ATOM 1379 C C . ASP A 1 171 ? -11.522 2.364 -5.404 1.00 86.25 171 ASP A C 1
ATOM 1381 O O . ASP A 1 171 ? -12.156 3.386 -5.671 1.00 86.25 171 ASP A O 1
ATOM 1385 N N . THR A 1 172 ? -10.610 2.322 -4.440 1.00 87.12 172 THR A N 1
ATOM 1386 C CA . THR A 1 172 ? -10.280 3.476 -3.600 1.00 87.12 172 THR A CA 1
ATOM 1387 C C . THR A 1 172 ? -8.798 3.504 -3.272 1.00 87.12 172 THR A C 1
ATOM 1389 O O . THR A 1 172 ? -8.132 2.473 -3.276 1.00 87.12 172 THR A O 1
ATOM 1392 N N . SER A 1 173 ? -8.291 4.686 -2.942 1.00 88.38 173 SER A N 1
ATOM 1393 C CA . SER A 1 173 ? -6.898 4.906 -2.569 1.00 88.38 173 SER A CA 1
ATOM 1394 C C . SER A 1 173 ? -6.825 5.567 -1.199 1.00 88.38 173 SER A C 1
ATOM 1396 O O . SER A 1 173 ? -7.544 6.531 -0.929 1.00 88.38 173 SER A O 1
ATOM 1398 N N . VAL A 1 174 ? -5.960 5.062 -0.319 1.00 92.19 174 VAL A N 1
ATOM 1399 C CA . VAL A 1 174 ? -5.770 5.605 1.037 1.00 92.19 174 VAL A CA 1
ATOM 1400 C C . VAL A 1 174 ? -4.330 6.065 1.251 1.00 92.19 174 VAL A C 1
ATOM 1402 O O . VAL A 1 174 ? -3.395 5.428 0.761 1.00 92.19 174 VAL A O 1
ATOM 1405 N N . LEU A 1 175 ? -4.106 7.146 2.013 1.00 92.19 175 LEU A N 1
ATOM 1406 C CA . LEU A 1 175 ? -2.762 7.724 2.221 1.00 92.19 175 LEU A CA 1
ATOM 1407 C C . LEU A 1 175 ? -1.979 7.028 3.349 1.00 92.19 175 LEU A C 1
ATOM 1409 O O . LEU A 1 175 ? -1.265 7.669 4.129 1.00 92.19 175 LEU A O 1
ATOM 1413 N N . LEU A 1 176 ? -2.102 5.704 3.424 1.00 93.50 176 LEU A N 1
ATOM 1414 C CA . LEU A 1 176 ? -1.401 4.843 4.368 1.00 93.50 176 LEU A CA 1
ATOM 1415 C C . LEU A 1 176 ? -0.626 3.784 3.584 1.00 93.50 176 LEU A C 1
ATOM 1417 O O . LEU A 1 176 ? -1.241 2.921 2.961 1.00 93.50 176 LEU A O 1
ATOM 1421 N N . ALA A 1 177 ? 0.701 3.914 3.532 1.00 94.06 177 ALA A N 1
ATOM 1422 C CA . ALA A 1 177 ? 1.567 3.127 2.655 1.00 94.06 177 ALA A CA 1
ATOM 1423 C C . ALA A 1 177 ? 3.046 3.209 3.085 1.00 94.06 177 ALA A C 1
ATOM 1425 O O . ALA A 1 177 ? 3.392 3.747 4.134 1.00 94.06 177 ALA A O 1
ATOM 1426 N N . GLY A 1 178 ? 3.972 2.805 2.204 1.00 93.12 178 GLY A N 1
ATOM 1427 C CA . GLY A 1 178 ? 5.413 2.801 2.493 1.00 93.12 178 GLY A CA 1
ATOM 1428 C C . GLY A 1 178 ? 6.020 4.136 2.965 1.00 93.12 178 GLY A C 1
ATOM 1429 O O . GLY A 1 178 ? 7.100 4.134 3.557 1.00 93.12 178 GLY A O 1
ATOM 1430 N N . ARG A 1 179 ? 5.353 5.280 2.757 1.00 92.00 179 ARG A N 1
ATOM 1431 C CA . ARG A 1 179 ? 5.793 6.601 3.235 1.00 92.00 179 ARG A CA 1
ATOM 1432 C C . ARG A 1 179 ? 5.877 6.653 4.755 1.00 92.00 179 ARG A C 1
ATOM 1434 O O . ARG A 1 179 ? 6.859 7.180 5.275 1.00 92.00 179 ARG A O 1
ATOM 1441 N N . GLN A 1 180 ? 4.876 6.132 5.459 1.00 91.75 180 GLN A N 1
ATOM 1442 C CA . GLN A 1 180 ? 4.846 6.133 6.922 1.00 91.75 180 GLN A CA 1
ATOM 1443 C C . GLN A 1 180 ? 6.015 5.313 7.480 1.00 91.75 180 GLN A C 1
ATOM 1445 O O . GLN A 1 180 ? 6.746 5.787 8.354 1.00 91.75 180 GLN A O 1
ATOM 1450 N N . ILE A 1 181 ? 6.271 4.154 6.876 1.00 92.75 181 ILE A N 1
ATOM 1451 C CA . ILE A 1 181 ? 7.403 3.274 7.190 1.00 92.75 181 ILE A CA 1
ATOM 1452 C C . ILE A 1 181 ? 8.742 3.963 6.886 1.00 92.75 181 ILE A C 1
ATOM 1454 O O . ILE A 1 181 ? 9.655 3.953 7.710 1.00 92.75 181 ILE A O 1
ATOM 1458 N N . SER A 1 182 ? 8.857 4.634 5.736 1.00 93.31 182 SER A N 1
ATOM 1459 C CA . SER A 1 182 ? 10.057 5.397 5.380 1.00 93.31 182 SER A CA 1
ATOM 1460 C C . SER A 1 182 ? 10.353 6.502 6.389 1.00 93.31 182 SER A C 1
ATOM 1462 O O . SER A 1 182 ? 11.508 6.695 6.754 1.00 93.31 182 SER A O 1
ATOM 1464 N N . GLN A 1 183 ? 9.335 7.233 6.846 1.00 92.00 183 GLN A N 1
ATOM 1465 C CA . GLN A 1 183 ? 9.499 8.296 7.840 1.00 92.00 183 GLN A CA 1
ATOM 1466 C C . GLN A 1 183 ? 9.845 7.747 9.227 1.00 92.00 183 GLN A C 1
ATOM 1468 O O . GLN A 1 183 ? 10.584 8.384 9.977 1.00 92.00 183 GLN A O 1
ATOM 1473 N N . LEU A 1 184 ? 9.321 6.568 9.574 1.00 92.00 184 LEU A N 1
ATOM 1474 C CA . LEU A 1 184 ? 9.701 5.847 10.785 1.00 92.00 184 LEU A CA 1
ATOM 1475 C C . LEU A 1 184 ? 11.202 5.541 10.756 1.00 92.00 184 LEU A C 1
ATOM 1477 O O . LEU A 1 184 ? 11.929 5.932 11.672 1.00 92.00 184 LEU A O 1
ATOM 1481 N N . LEU A 1 185 ? 11.674 4.928 9.669 1.00 94.44 185 LEU A N 1
ATOM 1482 C CA . LEU A 1 185 ? 13.086 4.606 9.488 1.00 94.44 185 LEU A CA 1
ATOM 1483 C C . LEU A 1 185 ? 13.957 5.856 9.380 1.00 94.44 185 LEU A C 1
ATOM 1485 O O . LEU A 1 185 ? 15.081 5.819 9.848 1.00 94.44 185 LEU A O 1
ATOM 1489 N N . GLN A 1 186 ? 13.461 6.966 8.829 1.00 94.06 186 GLN A N 1
ATOM 1490 C CA . GLN A 1 186 ? 14.182 8.244 8.749 1.00 94.06 186 GLN A CA 1
ATOM 1491 C C . GLN A 1 186 ? 14.479 8.857 10.122 1.00 94.06 186 GLN A C 1
ATOM 1493 O O . GLN A 1 186 ? 15.513 9.502 10.299 1.00 94.06 186 GLN A O 1
ATOM 1498 N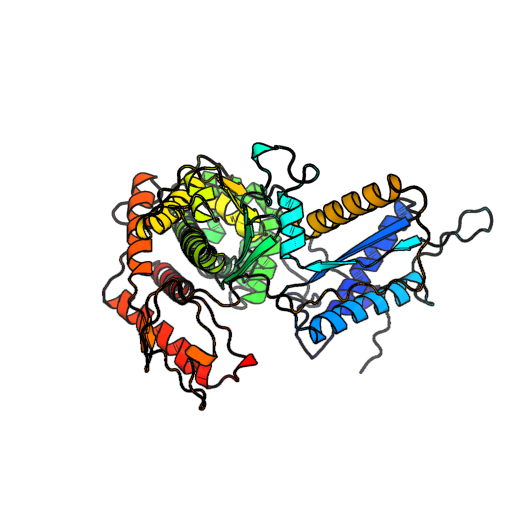 N . ARG A 1 187 ? 13.581 8.676 11.098 1.00 89.81 187 ARG A N 1
ATOM 1499 C CA . ARG A 1 187 ? 13.744 9.236 12.447 1.00 89.81 187 ARG A CA 1
ATOM 1500 C C . ARG A 1 187 ? 14.499 8.311 13.400 1.00 89.81 187 ARG A C 1
ATOM 1502 O O . ARG A 1 187 ? 15.179 8.819 14.284 1.00 89.81 187 ARG A O 1
ATOM 1509 N N . ASN A 1 188 ? 14.377 6.993 13.238 1.00 91.81 188 ASN A N 1
ATOM 1510 C CA . ASN A 1 188 ? 14.965 6.026 14.164 1.00 91.81 188 ASN A CA 1
ATOM 1511 C C . ASN A 1 188 ? 16.290 5.461 13.625 1.00 91.81 188 ASN A C 1
ATOM 1513 O O . ASN A 1 188 ? 16.302 4.521 12.831 1.00 91.81 188 ASN A O 1
ATOM 1517 N N . ASP A 1 189 ? 17.401 6.047 14.070 1.00 93.56 189 ASP A N 1
ATOM 1518 C CA . ASP A 1 189 ? 18.754 5.653 13.657 1.00 93.56 189 ASP A CA 1
ATOM 1519 C C . ASP A 1 189 ? 19.123 4.258 14.184 1.00 93.56 189 ASP A C 1
ATOM 1521 O O . ASP A 1 189 ? 19.705 3.466 13.450 1.00 93.56 189 ASP A O 1
ATOM 1525 N N . GLN A 1 190 ? 18.685 3.908 15.398 1.00 94.62 190 GLN A N 1
ATOM 1526 C CA . GLN A 1 190 ? 18.972 2.612 16.026 1.00 94.62 190 GLN A CA 1
ATOM 1527 C C . GLN A 1 190 ? 18.383 1.450 15.223 1.00 94.62 190 GLN A C 1
ATOM 1529 O O . GLN A 1 190 ? 19.057 0.453 14.979 1.00 94.62 190 GLN A O 1
ATOM 1534 N N . VAL A 1 191 ? 17.141 1.58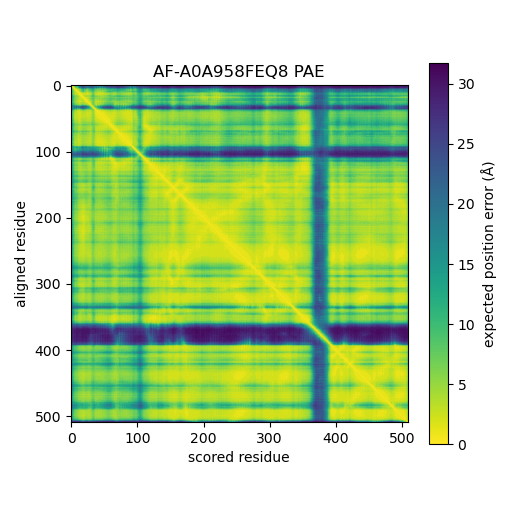4 14.745 1.00 95.56 191 VAL A N 1
ATOM 1535 C CA . VAL A 1 191 ? 16.534 0.578 13.861 1.00 95.56 191 VAL A CA 1
ATOM 1536 C C . VAL A 1 191 ? 17.331 0.439 12.565 1.00 95.56 191 VAL A C 1
ATOM 1538 O O . VAL A 1 191 ? 17.548 -0.683 12.112 1.00 95.56 191 VAL A O 1
ATOM 1541 N N . ARG A 1 192 ? 17.789 1.548 11.966 1.00 96.38 192 ARG A N 1
ATOM 1542 C CA . ARG A 1 192 ? 18.603 1.490 10.742 1.00 96.38 192 ARG A CA 1
ATOM 1543 C C . ARG A 1 192 ? 19.931 0.782 10.989 1.00 96.38 192 ARG A C 1
ATOM 1545 O O . ARG A 1 192 ? 20.277 -0.102 10.219 1.00 96.38 192 ARG A O 1
ATOM 1552 N N . GLU A 1 193 ? 20.623 1.120 12.072 1.00 97.00 193 GLU A N 1
ATOM 1553 C CA . GLU A 1 193 ? 21.895 0.501 12.467 1.00 97.00 193 GLU A CA 1
ATOM 1554 C C . GLU A 1 193 ? 21.771 -0.997 12.769 1.00 97.00 193 GLU A C 1
ATOM 1556 O O . GLU A 1 193 ? 22.723 -1.742 12.554 1.00 97.00 193 GLU A O 1
ATOM 1561 N N . LEU A 1 194 ? 20.605 -1.447 13.243 1.00 97.38 194 LEU A N 1
ATOM 1562 C CA . LEU A 1 194 ? 20.325 -2.866 13.453 1.00 97.38 194 LEU A CA 1
ATOM 1563 C C . LEU A 1 194 ? 19.990 -3.609 12.154 1.00 97.38 194 LEU A C 1
ATOM 1565 O O . LEU A 1 194 ? 20.188 -4.815 12.099 1.00 97.38 194 LEU A O 1
ATOM 1569 N N . LEU A 1 195 ? 19.434 -2.941 11.139 1.00 96.81 195 LEU A N 1
ATOM 1570 C CA . LEU A 1 195 ? 18.902 -3.610 9.945 1.00 96.81 195 LEU A CA 1
ATOM 1571 C C . LEU A 1 195 ? 19.786 -3.507 8.708 1.00 96.81 195 LEU A C 1
ATOM 1573 O O . LEU A 1 195 ? 19.764 -4.418 7.882 1.00 96.81 195 LEU A O 1
ATOM 1577 N N . PHE A 1 196 ? 20.501 -2.398 8.548 1.00 97.50 196 PHE A N 1
ATOM 1578 C CA . PHE A 1 196 ? 21.214 -2.067 7.321 1.00 97.50 196 PHE A CA 1
ATOM 1579 C C . PHE A 1 196 ? 22.722 -2.089 7.527 1.00 97.50 196 PHE A C 1
ATOM 1581 O O . PHE A 1 196 ? 23.234 -1.893 8.631 1.00 97.50 196 PHE A O 1
ATOM 1588 N N . SER A 1 197 ? 23.460 -2.280 6.435 1.00 97.12 197 SER A N 1
ATOM 1589 C CA . SER A 1 197 ? 24.911 -2.132 6.471 1.00 97.12 197 SER A CA 1
ATOM 1590 C C . SER A 1 197 ? 25.324 -0.712 6.878 1.00 97.12 197 SER A C 1
ATOM 1592 O O . SER A 1 197 ? 24.622 0.273 6.635 1.00 97.12 197 SER A O 1
ATOM 1594 N N . HIS A 1 198 ? 26.533 -0.575 7.425 1.00 96.56 198 HIS A N 1
ATOM 1595 C CA . HIS A 1 198 ? 27.078 0.735 7.791 1.00 96.56 198 HIS A CA 1
ATOM 1596 C C . HIS A 1 198 ? 27.082 1.726 6.610 1.00 96.56 198 HIS A C 1
ATOM 1598 O O . HIS A 1 198 ? 26.758 2.899 6.778 1.00 96.56 198 HIS A O 1
ATOM 1604 N N . GLN A 1 199 ? 27.395 1.253 5.398 1.00 96.19 199 GLN A N 1
ATOM 1605 C CA . GLN A 1 199 ? 27.397 2.093 4.198 1.00 96.19 199 GLN A CA 1
ATOM 1606 C C . GLN A 1 199 ? 25.989 2.549 3.800 1.00 96.19 199 GLN A C 1
ATOM 1608 O O . GLN A 1 199 ? 25.819 3.697 3.383 1.00 96.19 199 GLN A O 1
ATOM 1613 N N . ALA A 1 200 ? 24.982 1.688 3.959 1.00 96.75 200 ALA A N 1
ATOM 1614 C CA . ALA A 1 200 ? 23.588 2.051 3.739 1.00 96.75 200 ALA A CA 1
ATOM 1615 C C . ALA A 1 200 ? 23.107 3.094 4.758 1.00 96.75 200 ALA A C 1
ATOM 1617 O O . ALA A 1 200 ? 22.478 4.075 4.360 1.00 96.75 200 ALA A O 1
ATOM 1618 N N . CYS A 1 201 ? 23.465 2.950 6.040 1.00 97.19 201 CYS A N 1
ATOM 1619 C CA . CYS A 1 201 ? 23.158 3.948 7.070 1.00 97.19 201 CYS A CA 1
ATOM 1620 C C . CYS A 1 201 ? 23.763 5.318 6.743 1.00 97.19 201 CYS A C 1
ATOM 1622 O O . CYS A 1 201 ? 23.021 6.296 6.677 1.00 97.19 201 CYS A O 1
ATOM 1624 N N . LEU A 1 202 ? 25.063 5.382 6.421 1.00 96.38 202 LEU A N 1
ATOM 1625 C CA . LEU A 1 202 ? 25.725 6.633 6.021 1.00 96.38 202 LEU A CA 1
ATOM 1626 C C . LEU A 1 202 ? 25.041 7.285 4.815 1.00 96.38 202 LEU A C 1
ATOM 1628 O O . LEU A 1 202 ? 24.843 8.499 4.774 1.00 96.38 202 LEU A O 1
ATOM 1632 N N . ALA A 1 203 ? 24.661 6.476 3.825 1.00 95.06 203 ALA A N 1
ATOM 1633 C CA . ALA A 1 203 ? 23.940 6.973 2.670 1.00 95.06 203 ALA A CA 1
ATOM 1634 C C . ALA A 1 203 ? 22.561 7.524 3.088 1.00 95.06 203 ALA A C 1
ATOM 1636 O O . ALA A 1 203 ? 22.162 8.592 2.633 1.00 95.06 203 ALA A O 1
ATOM 1637 N N . LEU A 1 204 ? 21.810 6.858 3.961 1.00 95.81 204 LEU A N 1
ATOM 1638 C CA . LEU A 1 204 ? 20.522 7.375 4.434 1.00 95.81 204 LEU A CA 1
ATOM 1639 C C . LEU A 1 204 ? 20.671 8.678 5.235 1.00 95.81 204 LEU A C 1
ATOM 1641 O O . LEU A 1 204 ? 19.874 9.599 5.042 1.00 95.81 204 LEU A O 1
ATOM 1645 N N . ASP A 1 205 ? 21.717 8.797 6.052 1.00 95.75 205 ASP A N 1
ATOM 1646 C CA . ASP A 1 205 ? 21.975 9.969 6.895 1.00 95.75 205 ASP A CA 1
ATOM 1647 C C . ASP A 1 205 ? 22.209 11.247 6.082 1.00 95.75 205 ASP A C 1
ATOM 1649 O O . ASP A 1 205 ? 21.653 12.298 6.404 1.00 95.75 205 ASP A O 1
ATOM 1653 N N . GLU A 1 206 ? 22.933 11.154 4.963 1.00 94.19 206 GLU A N 1
ATOM 1654 C CA . GLU A 1 206 ? 23.136 12.273 4.027 1.00 94.19 206 GLU A CA 1
ATOM 1655 C C . GLU A 1 206 ? 21.824 12.876 3.507 1.00 94.19 206 GLU A C 1
ATOM 1657 O O . GLU A 1 206 ? 21.787 14.046 3.130 1.00 94.19 206 GLU A O 1
ATOM 1662 N N . LYS A 1 207 ? 20.750 12.078 3.459 1.00 93.00 207 LYS A N 1
ATOM 1663 C CA . LYS A 1 207 ? 19.423 12.486 2.979 1.00 93.00 207 LYS A CA 1
ATOM 1664 C C . LYS A 1 207 ? 18.371 12.513 4.079 1.00 93.00 207 LYS A C 1
ATOM 1666 O O . LYS A 1 207 ? 17.190 12.689 3.788 1.00 93.00 207 LYS A O 1
ATOM 1671 N N . LYS A 1 208 ? 18.774 12.435 5.350 1.00 93.00 208 LYS A N 1
ATOM 1672 C CA . LYS A 1 208 ? 17.866 12.396 6.506 1.00 93.00 208 LYS A CA 1
ATOM 1673 C C . LYS A 1 208 ? 16.909 13.588 6.573 1.00 93.00 208 LYS A C 1
ATOM 1675 O O . LYS A 1 208 ? 15.780 13.415 7.010 1.00 93.00 208 LYS A O 1
ATOM 1680 N N . ASN A 1 209 ? 17.303 14.760 6.074 1.00 92.38 209 ASN A N 1
ATOM 1681 C CA . ASN A 1 209 ? 16.461 15.967 6.060 1.00 92.38 209 ASN A CA 1
ATOM 1682 C C . ASN A 1 209 ? 15.676 16.170 4.749 1.00 92.38 209 ASN A C 1
ATOM 1684 O O . ASN A 1 209 ? 14.981 17.169 4.594 1.00 92.38 209 ASN A O 1
ATOM 1688 N N . GLU A 1 210 ? 15.770 15.231 3.806 1.00 90.88 210 GLU A N 1
ATOM 1689 C CA . GLU A 1 210 ? 15.175 15.313 2.473 1.00 90.88 210 GLU A CA 1
ATOM 1690 C C . GLU A 1 210 ? 14.257 14.093 2.230 1.00 90.88 210 GLU A C 1
ATOM 1692 O O . GLU A 1 210 ? 14.679 13.134 1.585 1.00 90.88 210 GLU A O 1
ATOM 1697 N N . PRO A 1 211 ? 12.999 14.079 2.724 1.00 89.62 211 PRO A N 1
ATOM 1698 C CA . PRO A 1 211 ? 12.161 12.871 2.766 1.00 89.62 211 PRO A CA 1
ATOM 1699 C C . PRO A 1 211 ? 11.985 12.135 1.431 1.00 89.62 211 PRO A C 1
ATOM 1701 O O . PRO A 1 211 ? 12.032 10.907 1.400 1.00 89.62 211 PRO A O 1
ATOM 1704 N N . ALA A 1 212 ? 11.820 12.864 0.323 1.00 85.19 212 ALA A N 1
ATOM 1705 C CA . ALA A 1 212 ? 11.686 12.257 -1.002 1.00 85.19 212 ALA A CA 1
ATOM 1706 C C . ALA A 1 212 ? 12.976 11.533 -1.434 1.00 85.19 212 ALA A C 1
ATOM 1708 O O . ALA A 1 212 ? 12.937 10.379 -1.863 1.00 85.19 212 ALA A O 1
ATOM 1709 N N . PHE A 1 213 ? 14.134 12.175 -1.247 1.00 87.56 213 PHE A N 1
ATOM 1710 C CA . PHE A 1 213 ? 15.436 11.589 -1.568 1.00 87.56 213 PHE A CA 1
ATOM 1711 C C . PHE A 1 213 ? 15.821 10.464 -0.601 1.00 87.56 213 PHE A C 1
ATOM 1713 O O . PHE A 1 213 ? 16.403 9.468 -1.030 1.00 87.56 213 PHE A O 1
ATOM 1720 N N . PHE A 1 214 ? 15.453 10.580 0.679 1.00 92.50 214 PHE A N 1
ATOM 1721 C CA . PHE A 1 214 ? 15.589 9.507 1.660 1.00 92.50 214 PHE A CA 1
ATOM 1722 C C . PHE A 1 214 ? 14.823 8.262 1.208 1.00 92.50 214 PHE A C 1
ATOM 1724 O O . PHE A 1 214 ? 15.404 7.183 1.127 1.00 92.50 214 PHE A O 1
ATOM 1731 N N . ALA A 1 215 ? 13.544 8.410 0.848 1.00 90.19 215 ALA A N 1
ATOM 1732 C CA . ALA A 1 215 ? 12.709 7.300 0.393 1.00 90.19 215 ALA A CA 1
ATOM 1733 C C . ALA A 1 215 ? 13.247 6.663 -0.901 1.00 90.19 215 ALA A C 1
ATOM 1735 O O . ALA A 1 215 ? 13.285 5.437 -1.025 1.00 90.19 215 ALA A O 1
ATOM 1736 N N . ALA A 1 216 ? 13.717 7.477 -1.853 1.00 87.69 216 ALA A N 1
ATOM 1737 C CA . ALA A 1 216 ? 14.348 6.984 -3.076 1.00 87.69 216 ALA A CA 1
ATOM 1738 C C . ALA A 1 216 ? 15.606 6.147 -2.778 1.00 87.69 216 ALA A C 1
ATOM 1740 O O . ALA A 1 216 ? 15.760 5.050 -3.316 1.00 87.69 216 ALA A O 1
ATOM 1741 N N . ARG A 1 217 ? 16.470 6.625 -1.875 1.00 91.31 217 ARG A N 1
ATOM 1742 C CA . ARG A 1 217 ? 17.687 5.923 -1.444 1.00 91.31 217 ARG A CA 1
ATOM 1743 C C . ARG A 1 217 ? 17.372 4.646 -0.665 1.00 91.31 217 ARG A C 1
ATOM 1745 O O . ARG A 1 217 ? 17.970 3.603 -0.922 1.00 91.31 217 ARG A O 1
ATOM 1752 N N . MET A 1 218 ? 16.375 4.700 0.212 1.00 92.69 218 MET A N 1
ATOM 1753 C CA . MET A 1 218 ? 15.873 3.542 0.946 1.00 92.69 218 MET A CA 1
ATOM 1754 C C . MET A 1 218 ? 15.377 2.448 -0.006 1.00 92.69 218 MET A C 1
ATOM 1756 O O . MET A 1 218 ? 15.707 1.288 0.198 1.00 92.69 218 MET A O 1
ATOM 1760 N N . ASN A 1 219 ? 14.668 2.786 -1.089 1.00 89.94 219 ASN A N 1
ATOM 1761 C CA . ASN A 1 219 ? 14.238 1.793 -2.083 1.00 89.94 219 ASN A CA 1
ATOM 1762 C C . ASN A 1 219 ? 15.413 1.050 -2.740 1.00 89.94 219 ASN A C 1
ATOM 1764 O O . ASN A 1 219 ? 15.299 -0.145 -3.014 1.00 89.94 219 ASN A O 1
ATOM 1768 N N . VAL A 1 220 ? 16.536 1.735 -2.988 1.00 90.94 220 VAL A N 1
ATOM 1769 C CA . VAL A 1 220 ? 17.753 1.097 -3.517 1.00 90.94 220 VAL A CA 1
ATOM 1770 C C . VAL A 1 220 ? 18.335 0.131 -2.486 1.00 90.94 220 VAL A C 1
ATOM 1772 O O . VAL A 1 220 ? 18.597 -1.022 -2.821 1.00 90.94 220 VAL A O 1
ATOM 1775 N N . ILE A 1 221 ? 18.464 0.569 -1.231 1.00 94.50 221 ILE A N 1
ATOM 1776 C CA . ILE A 1 221 ? 18.993 -0.247 -0.127 1.00 94.50 221 ILE A CA 1
ATOM 1777 C C . ILE A 1 221 ? 18.124 -1.484 0.108 1.00 94.50 221 ILE A C 1
ATOM 1779 O O . ILE A 1 221 ? 18.645 -2.592 0.134 1.00 94.50 221 ILE A O 1
ATOM 1783 N N . LEU A 1 222 ? 16.799 -1.327 0.186 1.00 92.25 222 LEU A N 1
ATOM 1784 C CA . LEU A 1 222 ? 15.862 -2.440 0.372 1.00 92.25 222 LEU A CA 1
ATOM 1785 C C . LEU A 1 222 ? 15.983 -3.496 -0.731 1.00 92.25 222 LEU A C 1
ATOM 1787 O O . LEU A 1 222 ? 15.791 -4.677 -0.463 1.00 92.25 222 LEU A O 1
ATOM 1791 N N . LYS A 1 223 ? 16.296 -3.080 -1.966 1.00 89.81 223 LYS A N 1
ATOM 1792 C CA . LYS A 1 223 ? 16.515 -3.997 -3.089 1.00 89.81 223 LYS A CA 1
ATOM 1793 C C . LYS A 1 223 ? 17.875 -4.696 -3.010 1.00 89.81 223 LYS A C 1
ATOM 1795 O O . LYS A 1 223 ? 17.961 -5.870 -3.347 1.00 89.81 223 LYS A O 1
ATOM 1800 N N . GLN A 1 224 ? 18.929 -3.979 -2.627 1.00 92.50 224 GLN A N 1
ATOM 1801 C CA . GLN A 1 224 ? 20.294 -4.516 -2.596 1.00 92.50 224 GLN A CA 1
ATOM 1802 C C . GLN A 1 224 ? 20.564 -5.384 -1.357 1.00 92.50 224 GLN A C 1
ATOM 1804 O O . GLN A 1 224 ? 21.287 -6.370 -1.455 1.00 92.50 224 GLN A O 1
ATOM 1809 N N . GLU A 1 225 ? 19.961 -5.056 -0.213 1.00 94.56 225 GLU A N 1
ATOM 1810 C CA . GLU A 1 225 ? 20.203 -5.717 1.076 1.00 94.56 225 GLU A CA 1
ATOM 1811 C C . GLU A 1 225 ? 19.051 -6.639 1.518 1.00 94.56 225 GLU A C 1
ATOM 1813 O O . GLU A 1 225 ? 19.005 -7.036 2.677 1.00 94.56 225 GLU A O 1
ATOM 1818 N N . GLU A 1 226 ? 18.116 -7.009 0.629 1.00 91.19 226 GLU A N 1
ATOM 1819 C CA . GLU A 1 226 ? 16.887 -7.746 0.993 1.00 91.19 226 GLU A CA 1
ATOM 1820 C C . GLU A 1 226 ? 17.162 -8.996 1.848 1.00 91.19 226 GLU A C 1
ATOM 1822 O O . GLU A 1 226 ? 16.511 -9.188 2.873 1.00 91.19 226 GLU A O 1
ATOM 1827 N N . GLN A 1 227 ? 18.149 -9.817 1.472 1.00 91.81 227 GLN A N 1
ATOM 1828 C CA . GLN A 1 227 ? 18.520 -11.021 2.230 1.00 91.81 227 GLN A CA 1
ATOM 1829 C C . GLN A 1 227 ? 19.173 -10.687 3.579 1.00 91.81 227 GLN A C 1
ATOM 1831 O O . GLN A 1 227 ? 18.783 -11.248 4.601 1.00 91.81 227 GLN A O 1
ATOM 1836 N N . ALA A 1 228 ? 20.108 -9.733 3.604 1.00 94.88 228 ALA A N 1
ATOM 1837 C CA . ALA A 1 228 ? 20.788 -9.320 4.831 1.00 94.88 228 ALA A CA 1
ATOM 1838 C C . ALA A 1 228 ? 19.797 -8.745 5.856 1.00 94.88 228 ALA A C 1
ATOM 1840 O O . ALA A 1 228 ? 19.858 -9.081 7.036 1.00 94.88 228 ALA A O 1
ATOM 1841 N N . ILE A 1 229 ? 18.819 -7.955 5.404 1.00 95.50 229 ILE A N 1
ATOM 1842 C CA . ILE A 1 229 ? 17.771 -7.405 6.271 1.00 95.50 229 ILE A CA 1
ATOM 1843 C C . ILE A 1 229 ? 16.941 -8.526 6.912 1.00 95.50 229 ILE A C 1
ATOM 1845 O O . ILE A 1 229 ? 16.614 -8.443 8.096 1.00 95.50 229 ILE A O 1
ATOM 1849 N N . GLN A 1 230 ? 16.609 -9.588 6.168 1.00 93.50 230 GLN A N 1
ATOM 1850 C CA . GLN A 1 230 ? 15.883 -10.739 6.725 1.00 93.50 230 GLN A CA 1
ATOM 1851 C C . GLN A 1 230 ? 16.686 -11.424 7.840 1.00 93.50 230 GLN A C 1
ATOM 1853 O O . GLN A 1 230 ? 16.141 -11.726 8.902 1.00 93.50 230 GLN A O 1
ATOM 1858 N N . GLU A 1 231 ? 17.988 -11.614 7.635 1.00 94.50 231 GLU A N 1
ATOM 1859 C CA . GLU A 1 231 ? 18.883 -12.183 8.647 1.00 94.50 231 GLU A CA 1
ATOM 1860 C C . GLU A 1 231 ? 19.008 -11.278 9.879 1.00 94.50 231 GLU A C 1
ATOM 1862 O O . GLU A 1 231 ? 18.979 -11.763 11.014 1.00 94.50 231 GLU A O 1
ATOM 1867 N N . MET A 1 232 ? 19.096 -9.960 9.681 1.00 96.69 232 MET A N 1
ATOM 1868 C CA . MET A 1 232 ? 19.202 -8.991 10.773 1.00 96.69 232 MET A CA 1
ATOM 1869 C C . MET A 1 232 ? 17.912 -8.887 11.590 1.00 96.69 232 MET A C 1
ATOM 1871 O O . MET A 1 232 ? 17.970 -8.818 12.819 1.00 96.69 232 MET A O 1
ATOM 1875 N N . LEU A 1 23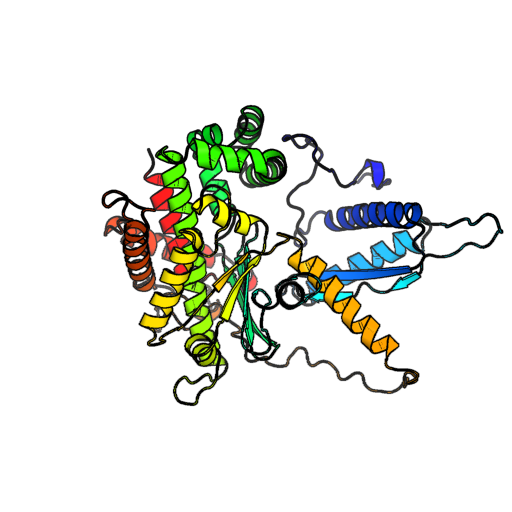3 ? 16.742 -8.972 10.949 1.00 95.81 233 LEU A N 1
ATOM 1876 C CA . LEU A 1 233 ? 15.450 -9.035 11.641 1.00 95.81 233 LEU A CA 1
ATOM 1877 C C . LEU A 1 233 ? 15.366 -10.236 12.593 1.00 95.81 233 LEU A C 1
ATOM 1879 O O . LEU A 1 233 ? 14.871 -10.093 13.712 1.00 95.81 233 LEU A O 1
ATOM 1883 N N . LEU A 1 234 ? 15.865 -11.404 12.175 1.00 94.06 234 LEU A N 1
ATOM 1884 C CA . LEU A 1 234 ? 15.939 -12.599 13.022 1.00 94.06 234 LEU A CA 1
ATOM 1885 C C . LEU A 1 234 ? 16.990 -12.448 14.127 1.00 94.06 234 LEU A C 1
ATOM 1887 O O . LEU A 1 234 ? 16.706 -12.711 15.295 1.00 94.06 234 LEU A O 1
ATOM 1891 N N . THR A 1 235 ? 18.188 -11.981 13.774 1.00 96.44 235 THR A N 1
ATOM 1892 C CA . THR A 1 235 ? 19.315 -11.803 14.706 1.00 96.44 235 THR A CA 1
ATOM 1893 C C . THR A 1 235 ? 18.966 -10.840 15.840 1.00 96.44 235 THR A C 1
ATOM 1895 O O . THR A 1 235 ? 19.331 -11.056 16.998 1.00 96.44 235 THR A O 1
ATOM 1898 N N . HIS A 1 236 ? 18.211 -9.790 15.529 1.00 96.56 236 HIS A N 1
ATOM 1899 C CA . HIS A 1 236 ? 17.822 -8.745 16.469 1.00 96.56 236 HIS A CA 1
ATOM 1900 C C . HIS A 1 236 ? 16.369 -8.862 16.944 1.00 96.56 236 HIS A C 1
ATOM 1902 O O . HIS A 1 236 ? 15.836 -7.913 17.514 1.00 96.56 236 HIS A O 1
ATOM 1908 N N . ALA A 1 237 ? 15.741 -10.034 16.802 1.00 92.88 237 ALA A N 1
ATOM 1909 C CA . ALA A 1 237 ? 14.333 -10.267 17.135 1.00 92.88 237 ALA A CA 1
ATOM 1910 C C . ALA A 1 237 ? 13.925 -9.855 18.566 1.00 92.88 237 ALA A C 1
ATOM 1912 O O . ALA A 1 237 ? 12.787 -9.440 18.799 1.00 92.88 237 ALA A O 1
ATOM 1913 N N . ASN A 1 238 ? 14.858 -9.956 19.520 1.00 92.00 238 ASN A N 1
ATOM 1914 C CA . ASN A 1 238 ? 14.648 -9.623 20.934 1.00 92.00 238 ASN A CA 1
ATOM 1915 C C . ASN A 1 238 ? 15.043 -8.181 21.302 1.00 92.00 238 ASN A C 1
ATOM 1917 O O . ASN A 1 238 ? 14.948 -7.806 22.468 1.00 92.00 238 ASN A O 1
ATOM 1921 N N . LYS A 1 239 ? 15.523 -7.372 20.348 1.00 95.06 239 LYS A N 1
ATOM 1922 C CA . LYS A 1 239 ? 15.813 -5.952 20.582 1.00 95.06 239 LYS A CA 1
ATOM 1923 C C . LYS A 1 239 ? 14.505 -5.165 20.620 1.00 95.06 239 LYS A C 1
ATOM 1925 O O . LYS A 1 239 ? 13.660 -5.335 19.740 1.00 95.06 239 LYS A O 1
ATOM 1930 N N . SER A 1 240 ? 14.368 -4.277 21.605 1.00 92.62 240 SER A N 1
ATOM 1931 C CA . SER A 1 240 ? 13.189 -3.419 21.786 1.00 92.62 240 SER A CA 1
ATOM 1932 C C . SER A 1 240 ? 12.856 -2.616 20.530 1.00 92.62 240 SER A C 1
ATOM 1934 O O . SER A 1 240 ? 11.690 -2.516 20.169 1.00 92.62 240 SER A O 1
ATOM 1936 N N . ASP A 1 241 ? 13.869 -2.127 19.815 1.00 93.00 241 ASP A N 1
ATOM 1937 C CA . ASP A 1 241 ? 13.705 -1.354 18.580 1.00 93.00 241 ASP A CA 1
ATOM 1938 C C . ASP A 1 241 ? 13.091 -2.170 17.439 1.00 93.00 241 ASP A C 1
ATOM 1940 O O . ASP A 1 241 ? 12.210 -1.692 16.725 1.00 93.00 241 ASP A O 1
ATOM 1944 N N . ILE A 1 242 ? 13.493 -3.437 17.298 1.00 94.94 242 ILE A N 1
ATOM 1945 C CA . ILE A 1 242 ? 12.922 -4.347 16.297 1.00 94.94 242 ILE A CA 1
ATOM 1946 C C . ILE A 1 242 ? 11.515 -4.783 16.702 1.00 94.94 242 ILE A C 1
ATOM 1948 O O . ILE A 1 242 ? 10.621 -4.840 15.859 1.00 94.94 242 ILE A O 1
ATOM 1952 N N . GLN A 1 243 ? 11.277 -5.049 17.987 1.00 93.38 243 GLN A N 1
ATOM 1953 C CA . GLN A 1 243 ? 9.931 -5.338 18.490 1.00 93.38 243 GLN A CA 1
ATOM 1954 C C . GLN A 1 243 ? 8.986 -4.152 18.268 1.00 93.38 243 GLN A C 1
ATOM 1956 O O . GLN A 1 243 ? 7.857 -4.335 17.807 1.00 93.38 243 GLN A O 1
ATOM 1961 N N . TRP A 1 244 ? 9.466 -2.933 18.512 1.00 93.25 244 TRP A N 1
ATOM 1962 C CA . TRP A 1 244 ? 8.731 -1.710 18.230 1.00 93.25 244 TRP A CA 1
ATOM 1963 C C . TRP A 1 244 ? 8.452 -1.535 16.734 1.00 93.25 244 TRP A C 1
ATOM 1965 O O . TRP A 1 244 ? 7.301 -1.300 16.366 1.00 93.25 244 TRP A O 1
ATOM 1975 N N . LEU A 1 245 ? 9.450 -1.720 15.861 1.00 95.38 245 LEU A N 1
ATOM 1976 C CA . LEU A 1 245 ? 9.255 -1.660 14.409 1.00 95.38 245 LEU A CA 1
ATOM 1977 C C . LEU A 1 245 ? 8.160 -2.638 13.967 1.00 95.38 245 LEU A C 1
ATOM 1979 O O . LEU A 1 245 ? 7.230 -2.253 13.261 1.00 95.38 245 LEU A O 1
ATOM 1983 N N . ARG A 1 246 ? 8.226 -3.892 14.428 1.00 95.38 246 ARG A N 1
ATOM 1984 C CA . ARG A 1 246 ? 7.223 -4.925 14.125 1.00 95.38 246 ARG A CA 1
ATOM 1985 C C . ARG A 1 246 ? 5.826 -4.521 14.585 1.00 95.38 246 ARG A C 1
ATOM 1987 O O . ARG A 1 246 ? 4.864 -4.731 13.848 1.00 95.38 246 ARG A O 1
ATOM 1994 N N . LYS A 1 247 ? 5.711 -3.915 15.771 1.00 95.19 247 LYS A N 1
ATOM 1995 C CA . LYS A 1 247 ? 4.453 -3.355 16.276 1.00 95.19 247 LYS A CA 1
ATOM 1996 C C . LYS A 1 247 ? 3.927 -2.248 15.360 1.00 95.19 247 LYS A C 1
ATOM 1998 O O . LYS A 1 247 ? 2.760 -2.303 14.987 1.00 95.19 247 LYS A O 1
ATOM 2003 N N . MET A 1 248 ? 4.760 -1.284 14.972 1.00 95.88 248 MET A N 1
ATOM 2004 C CA . MET A 1 248 ? 4.345 -0.171 14.107 1.00 95.88 248 MET A CA 1
ATOM 2005 C C . MET A 1 248 ? 3.868 -0.655 12.736 1.00 95.88 248 MET A C 1
ATOM 2007 O O . MET A 1 248 ? 2.789 -0.263 12.296 1.00 95.88 248 MET A O 1
ATOM 2011 N N . LEU A 1 249 ? 4.613 -1.576 12.116 1.00 97.12 249 LEU A N 1
ATOM 2012 C CA . LEU A 1 249 ? 4.218 -2.210 10.857 1.00 97.12 249 LEU A CA 1
ATOM 2013 C C . LEU A 1 249 ? 2.881 -2.944 10.994 1.00 97.12 249 LEU A C 1
ATOM 2015 O O . LEU A 1 249 ? 1.992 -2.784 10.162 1.00 97.12 249 LEU A O 1
ATOM 2019 N N . ALA A 1 250 ? 2.701 -3.722 12.064 1.00 97.19 250 ALA A N 1
ATOM 2020 C CA . ALA A 1 250 ? 1.451 -4.435 12.285 1.00 97.19 250 ALA A CA 1
ATOM 2021 C C . ALA A 1 250 ? 0.262 -3.490 12.472 1.00 97.19 250 ALA A C 1
ATOM 2023 O O . ALA A 1 250 ? -0.795 -3.766 11.916 1.00 97.19 250 ALA A O 1
ATOM 2024 N N . ILE A 1 251 ? 0.421 -2.384 13.206 1.00 97.94 251 ILE A N 1
ATOM 2025 C CA . ILE A 1 251 ? -0.636 -1.374 13.375 1.00 97.94 251 ILE A CA 1
ATOM 2026 C C . ILE A 1 251 ? -1.033 -0.790 12.017 1.00 97.94 251 ILE A C 1
ATOM 2028 O O . ILE A 1 251 ? -2.221 -0.721 11.712 1.00 97.94 251 ILE A O 1
ATOM 2032 N N . GLU A 1 252 ? -0.056 -0.419 11.190 1.00 97.94 252 GLU A N 1
ATOM 2033 C CA . GLU A 1 252 ? -0.295 0.163 9.870 1.00 97.94 252 GLU A CA 1
ATOM 2034 C C . GLU A 1 252 ? -1.065 -0.792 8.945 1.00 97.94 252 GLU A C 1
ATOM 2036 O O . GLU A 1 252 ? -2.160 -0.463 8.485 1.00 97.94 252 GLU A O 1
ATOM 2041 N N . PHE A 1 253 ? -0.564 -2.013 8.732 1.00 98.19 253 PHE A N 1
ATOM 2042 C CA . PHE A 1 253 ? -1.239 -2.976 7.853 1.00 98.19 253 PHE A CA 1
ATOM 2043 C C . PHE A 1 253 ? -2.579 -3.462 8.426 1.00 98.19 253 PHE A C 1
ATOM 2045 O O . PHE A 1 253 ? -3.523 -3.711 7.672 1.00 98.19 253 PHE A O 1
ATOM 2052 N N . CYS A 1 254 ? -2.711 -3.553 9.754 1.00 98.50 254 CYS A N 1
ATOM 2053 C CA . CYS A 1 254 ? -3.997 -3.845 10.381 1.00 98.50 254 CYS A CA 1
ATOM 2054 C C . CYS A 1 254 ? -5.018 -2.737 10.128 1.00 98.50 254 CYS A C 1
ATOM 2056 O O . CYS A 1 254 ? -6.185 -3.050 9.914 1.00 98.50 254 CYS A O 1
ATOM 2058 N N . ALA A 1 255 ? -4.616 -1.465 10.134 1.00 98.56 255 ALA A N 1
ATOM 2059 C CA . ALA A 1 255 ? -5.524 -0.364 9.829 1.00 98.56 255 ALA A CA 1
ATOM 2060 C C . ALA A 1 255 ? -6.023 -0.431 8.380 1.00 98.56 255 ALA A C 1
ATOM 2062 O O . ALA A 1 255 ? -7.222 -0.281 8.148 1.00 98.56 255 ALA A O 1
ATOM 2063 N N . ILE A 1 256 ? -5.143 -0.758 7.427 1.00 98.25 256 ILE A N 1
ATOM 2064 C CA . ILE A 1 256 ? -5.529 -0.993 6.026 1.00 98.25 256 ILE A CA 1
ATOM 2065 C C . ILE A 1 256 ? -6.543 -2.144 5.940 1.00 98.25 256 ILE A C 1
ATOM 2067 O O . ILE A 1 256 ? -7.605 -1.989 5.337 1.00 98.25 256 ILE A O 1
ATOM 2071 N N . SER A 1 257 ? -6.267 -3.280 6.590 1.00 97.81 257 SER A N 1
ATOM 2072 C CA . SER A 1 257 ? -7.175 -4.439 6.611 1.00 97.81 257 SER A CA 1
ATOM 2073 C C . SER A 1 257 ? -8.529 -4.109 7.263 1.00 97.81 257 SER A C 1
ATOM 2075 O O . SER A 1 257 ? -9.587 -4.450 6.733 1.00 97.81 257 SER A O 1
ATOM 2077 N N . PHE A 1 258 ? -8.521 -3.380 8.381 1.00 98.00 258 PHE A N 1
ATOM 2078 C CA . PHE A 1 258 ? -9.730 -2.954 9.089 1.00 98.00 258 PHE A CA 1
ATOM 2079 C C . PHE A 1 258 ? -10.589 -2.009 8.239 1.00 98.00 258 PHE A C 1
ATOM 2081 O O . PHE A 1 258 ? -11.800 -2.199 8.139 1.00 98.00 258 PHE A O 1
ATOM 2088 N N . TYR A 1 259 ? -9.969 -1.032 7.573 1.00 97.88 259 TYR A N 1
ATOM 2089 C CA . TYR A 1 259 ? -10.665 -0.152 6.636 1.00 97.88 259 TYR A CA 1
ATOM 2090 C C . TYR A 1 259 ? -11.216 -0.917 5.430 1.00 97.88 259 TYR A C 1
ATOM 2092 O O . TYR A 1 259 ? -12.360 -0.706 5.036 1.00 97.88 259 TYR A O 1
ATOM 2100 N N . THR A 1 260 ? -10.451 -1.869 4.896 1.00 96.75 260 THR A N 1
ATOM 2101 C CA . THR A 1 260 ? -10.876 -2.717 3.773 1.00 96.75 260 THR A CA 1
ATOM 2102 C C . THR A 1 260 ? -12.131 -3.527 4.114 1.00 96.75 260 THR A C 1
ATOM 2104 O O . THR A 1 260 ? -13.009 -3.687 3.267 1.00 96.75 260 THR A O 1
ATOM 2107 N N . ALA A 1 261 ? -12.282 -3.985 5.362 1.00 96.12 261 ALA A N 1
ATOM 2108 C CA . ALA A 1 261 ? -13.513 -4.629 5.824 1.00 96.12 261 ALA A CA 1
ATOM 2109 C C . ALA A 1 261 ? -14.718 -3.669 5.819 1.00 96.12 261 ALA A C 1
ATOM 2111 O O . ALA A 1 261 ? -15.802 -4.052 5.375 1.00 96.12 261 ALA A O 1
ATOM 2112 N N . MET A 1 262 ? -14.533 -2.415 6.253 1.00 96.00 262 MET A N 1
ATOM 2113 C CA . MET A 1 262 ? -15.583 -1.384 6.191 1.00 96.00 262 MET A CA 1
ATOM 2114 C C . MET A 1 262 ? -15.954 -1.047 4.747 1.00 96.00 262 MET A C 1
ATOM 2116 O O . MET A 1 262 ? -17.136 -1.013 4.415 1.00 96.00 262 MET A O 1
ATOM 2120 N N . LEU A 1 263 ? -14.957 -0.877 3.875 1.00 95.56 263 LEU A N 1
ATOM 2121 C CA . LEU A 1 263 ? -15.164 -0.663 2.445 1.00 95.56 263 LEU A CA 1
ATOM 2122 C C . LEU A 1 263 ? -15.953 -1.818 1.825 1.00 95.56 263 LEU A C 1
ATOM 2124 O O . LEU A 1 263 ? -16.911 -1.583 1.099 1.00 95.56 263 LEU A O 1
ATOM 2128 N N . THR A 1 264 ? -15.599 -3.060 2.156 1.00 94.69 264 THR A N 1
ATOM 2129 C CA . THR A 1 264 ? -16.309 -4.254 1.678 1.00 94.69 264 THR A CA 1
ATOM 2130 C C . THR A 1 264 ? -17.775 -4.237 2.104 1.00 94.69 264 THR A C 1
ATOM 2132 O O . THR A 1 264 ? -18.655 -4.501 1.290 1.00 94.69 264 THR A O 1
ATOM 2135 N N . ALA A 1 265 ? -18.055 -3.884 3.360 1.00 94.62 265 ALA A N 1
ATOM 2136 C CA . ALA A 1 265 ? -19.421 -3.812 3.867 1.00 94.62 265 ALA A CA 1
ATOM 2137 C C . ALA A 1 265 ? -20.234 -2.664 3.248 1.00 94.62 265 ALA A C 1
ATOM 2139 O O . ALA A 1 265 ? -21.420 -2.837 2.974 1.00 94.62 265 ALA A O 1
ATOM 2140 N N . ALA A 1 266 ? -19.618 -1.503 3.017 1.00 94.62 266 ALA A N 1
ATOM 2141 C CA . ALA A 1 266 ? -20.262 -0.395 2.317 1.00 94.62 266 ALA A CA 1
ATOM 2142 C C . ALA A 1 266 ? -20.545 -0.753 0.848 1.00 94.62 266 ALA A C 1
ATOM 2144 O O . ALA A 1 266 ? -21.647 -0.530 0.359 1.00 94.62 266 ALA A O 1
ATOM 2145 N N . THR A 1 267 ? -19.584 -1.398 0.185 1.00 93.44 267 THR A N 1
ATOM 2146 C CA . THR A 1 267 ? -19.705 -1.862 -1.204 1.00 93.44 267 THR A CA 1
ATOM 2147 C C . THR A 1 267 ? -20.831 -2.869 -1.367 1.00 93.44 267 THR A C 1
ATOM 2149 O O . THR A 1 267 ? -21.638 -2.736 -2.280 1.00 93.44 267 THR A O 1
ATOM 2152 N N . ASP A 1 268 ? -20.934 -3.834 -0.451 1.00 93.75 268 ASP A N 1
ATOM 2153 C CA . ASP A 1 268 ? -22.012 -4.823 -0.452 1.00 93.75 268 ASP A CA 1
ATOM 2154 C C . ASP A 1 268 ? -23.402 -4.174 -0.412 1.00 93.75 268 ASP A C 1
ATOM 2156 O O . ASP A 1 268 ? -24.298 -4.604 -1.132 1.00 93.75 268 ASP A O 1
ATOM 2160 N N . ARG A 1 269 ? -23.572 -3.091 0.361 1.00 91.69 269 ARG A N 1
ATOM 2161 C CA . ARG A 1 269 ? -24.834 -2.333 0.400 1.00 91.69 269 ARG A CA 1
ATOM 2162 C C . ARG A 1 269 ? -25.144 -1.674 -0.939 1.00 91.69 269 ARG A C 1
ATOM 2164 O O . ARG A 1 269 ? -26.290 -1.722 -1.375 1.00 91.69 269 ARG A O 1
ATOM 2171 N N . THR A 1 270 ? -24.142 -1.079 -1.582 1.00 89.50 270 THR A N 1
ATOM 2172 C CA . THR A 1 270 ? -24.308 -0.382 -2.866 1.00 89.50 270 THR A CA 1
ATOM 2173 C C . THR A 1 270 ? -24.696 -1.340 -3.987 1.00 89.50 270 THR A C 1
ATOM 2175 O O . THR A 1 270 ? -25.583 -1.024 -4.774 1.00 89.50 270 THR A O 1
ATOM 2178 N N . ILE A 1 271 ? -24.119 -2.544 -4.015 1.00 91.12 271 ILE A N 1
ATOM 2179 C CA . ILE A 1 271 ? -24.452 -3.567 -5.020 1.00 91.12 271 ILE A CA 1
ATOM 2180 C C . ILE A 1 271 ? -25.726 -4.370 -4.687 1.00 91.12 271 ILE A C 1
ATOM 2182 O O . ILE A 1 271 ? -26.021 -5.358 -5.356 1.00 91.12 271 ILE A O 1
ATOM 2186 N N . GLY A 1 272 ? -26.480 -3.992 -3.646 1.00 90.62 272 GLY A N 1
ATOM 2187 C CA . GLY A 1 272 ? -27.724 -4.671 -3.259 1.00 90.62 272 GLY A CA 1
ATOM 2188 C C . GLY A 1 272 ? -27.526 -6.049 -2.612 1.00 90.62 272 GLY A C 1
ATOM 2189 O O . GLY A 1 272 ? -28.401 -6.915 -2.702 1.00 90.62 272 GLY A O 1
ATOM 2190 N N . GLY A 1 273 ? -26.377 -6.273 -1.972 1.00 91.50 273 GLY A N 1
ATOM 2191 C CA . GLY A 1 273 ? -26.066 -7.488 -1.228 1.00 91.50 273 GLY A CA 1
ATOM 2192 C C . GLY A 1 273 ? -27.019 -7.729 -0.056 1.00 91.50 273 GLY A C 1
ATOM 2193 O O . GLY A 1 273 ? -27.519 -6.803 0.587 1.00 91.50 273 GLY A O 1
ATOM 2194 N N . SER A 1 274 ? -27.305 -9.002 0.218 1.00 89.88 274 SER A N 1
ATOM 2195 C CA . SER A 1 274 ? -28.173 -9.411 1.318 1.00 89.88 274 SER A CA 1
ATOM 2196 C C . SER A 1 274 ? -27.748 -10.768 1.859 1.00 89.88 274 SER A C 1
ATOM 2198 O O . SER A 1 274 ? -27.846 -11.799 1.188 1.00 89.88 274 SER A O 1
ATOM 2200 N N . LEU A 1 275 ? -27.343 -10.777 3.131 1.00 87.81 275 LEU A N 1
ATOM 2201 C CA . LEU A 1 275 ? -27.060 -12.012 3.861 1.00 87.81 275 LEU A CA 1
ATOM 2202 C C . LEU A 1 275 ? -28.289 -12.926 3.949 1.00 87.81 275 LEU A C 1
ATOM 2204 O O . LEU A 1 275 ? -28.130 -14.143 3.889 1.00 87.81 275 LEU A O 1
ATOM 2208 N N . GLU A 1 276 ? -29.490 -12.350 4.072 1.00 88.19 276 GLU A N 1
ATOM 2209 C CA . GLU A 1 276 ? -30.752 -13.093 4.182 1.00 88.19 276 GLU A CA 1
ATOM 2210 C C . GLU A 1 276 ? -31.137 -13.764 2.859 1.00 88.19 276 GLU A C 1
ATOM 2212 O O . GLU A 1 276 ? -31.546 -14.924 2.855 1.00 88.19 276 GLU A O 1
ATOM 2217 N N . ASN A 1 277 ? -30.942 -13.068 1.734 1.00 89.25 277 ASN A N 1
ATOM 2218 C CA . ASN A 1 277 ? -31.282 -13.581 0.401 1.00 89.25 277 ASN A CA 1
ATOM 2219 C C . ASN A 1 277 ? -30.153 -14.399 -0.242 1.00 89.25 277 ASN A C 1
ATOM 2221 O O . ASN A 1 277 ? -30.322 -14.925 -1.340 1.00 89.25 277 ASN A O 1
ATOM 2225 N N . GLY A 1 278 ? -28.999 -14.510 0.418 1.00 88.69 278 GLY A N 1
ATOM 2226 C CA . GLY A 1 278 ? -27.856 -15.256 -0.099 1.00 88.69 278 GLY A CA 1
ATOM 2227 C C . GLY A 1 278 ? -27.110 -14.560 -1.242 1.00 88.69 278 GLY A C 1
ATOM 2228 O O . GLY A 1 278 ? -26.523 -15.232 -2.091 1.00 88.69 278 GLY A O 1
ATOM 2229 N N . THR A 1 279 ? -27.138 -13.227 -1.289 1.00 90.62 279 THR A N 1
ATOM 2230 C CA . THR A 1 279 ? -26.559 -12.415 -2.371 1.00 90.62 279 THR A CA 1
ATOM 2231 C C . THR A 1 279 ? -25.482 -11.457 -1.856 1.00 90.62 279 THR A C 1
ATOM 2233 O O . THR A 1 279 ? -25.423 -11.145 -0.667 1.00 90.62 279 THR A O 1
ATOM 2236 N N . GLY A 1 280 ? -24.629 -10.972 -2.762 1.00 92.00 280 GLY A N 1
ATOM 2237 C CA . GLY A 1 280 ? -23.597 -9.976 -2.458 1.00 92.00 280 GLY A CA 1
ATOM 2238 C C . GLY A 1 280 ? -22.295 -10.534 -1.875 1.00 92.00 280 GLY A C 1
ATOM 2239 O O . GLY A 1 280 ? -22.172 -11.712 -1.527 1.00 92.00 280 GLY A O 1
ATOM 2240 N N . LEU A 1 281 ? -21.307 -9.652 -1.770 1.00 91.06 281 LEU A N 1
ATOM 2241 C CA . LEU A 1 281 ? -19.969 -9.889 -1.236 1.00 91.06 281 LEU A CA 1
ATOM 2242 C C . LEU A 1 281 ? -19.978 -10.410 0.203 1.00 91.06 281 LEU A C 1
ATOM 2244 O O . LEU A 1 281 ? -19.257 -11.362 0.507 1.00 91.06 281 LEU A O 1
ATOM 2248 N N . LEU A 1 282 ? -20.788 -9.832 1.095 1.00 92.38 282 LEU A N 1
ATOM 2249 C CA . LEU A 1 282 ? -20.804 -10.246 2.503 1.00 92.38 282 LEU A CA 1
ATOM 2250 C C . LEU A 1 282 ? -21.312 -11.681 2.656 1.00 92.38 282 LEU A C 1
ATOM 2252 O O . LEU A 1 282 ? -20.773 -12.437 3.470 1.00 92.38 282 LEU A O 1
ATOM 2256 N N . HIS A 1 283 ? -22.285 -12.098 1.838 1.00 91.75 283 HIS A N 1
ATOM 2257 C CA . HIS A 1 283 ? -22.720 -13.493 1.802 1.00 91.75 283 HIS A CA 1
ATOM 2258 C C . HIS A 1 283 ? -21.603 -14.417 1.312 1.00 91.75 283 HIS A C 1
ATOM 2260 O O . HIS A 1 283 ? -21.376 -15.475 1.908 1.00 91.75 283 HIS A O 1
ATOM 2266 N N . ARG A 1 284 ? -20.861 -14.021 0.267 1.00 90.19 284 ARG A N 1
ATOM 2267 C CA . ARG A 1 284 ? -19.710 -14.798 -0.216 1.00 90.19 284 ARG A CA 1
ATOM 2268 C C . ARG A 1 284 ? -18.630 -14.927 0.854 1.00 90.19 284 ARG A C 1
ATOM 2270 O O . ARG A 1 284 ? -18.184 -16.037 1.091 1.00 90.19 284 ARG A O 1
ATOM 2277 N N . ILE A 1 285 ? -18.287 -13.861 1.575 1.00 88.94 285 ILE A N 1
ATOM 2278 C CA . ILE A 1 285 ? -17.322 -13.901 2.693 1.00 88.94 285 ILE A CA 1
ATOM 2279 C C . ILE A 1 285 ? -17.810 -14.793 3.850 1.00 88.94 285 ILE A C 1
ATOM 2281 O O . ILE A 1 285 ? -17.024 -15.467 4.520 1.00 88.94 285 ILE A O 1
ATOM 2285 N N . ALA A 1 286 ? -19.118 -14.818 4.109 1.00 88.25 286 ALA A N 1
ATOM 2286 C CA . ALA A 1 286 ? -19.701 -15.659 5.153 1.00 88.25 286 ALA A CA 1
ATOM 2287 C C . ALA A 1 286 ? -19.759 -17.151 4.775 1.00 88.25 286 ALA A C 1
ATOM 2289 O O . ALA A 1 286 ? -19.843 -18.011 5.657 1.00 88.25 286 ALA A O 1
ATOM 2290 N N . THR A 1 287 ? -19.737 -17.486 3.482 1.00 88.00 287 THR A N 1
ATOM 2291 C CA . THR A 1 287 ? -19.994 -18.854 2.997 1.00 88.00 287 THR A CA 1
ATOM 2292 C C . THR A 1 287 ? -18.845 -19.484 2.220 1.00 88.00 287 THR A C 1
ATOM 2294 O O . THR A 1 287 ? -18.804 -20.709 2.105 1.00 88.00 287 THR A O 1
ATOM 2297 N N . GLN A 1 288 ? -17.912 -18.685 1.715 1.00 86.25 288 GLN A N 1
ATOM 2298 C CA . GLN A 1 288 ? -16.830 -19.089 0.826 1.00 86.25 288 GLN A CA 1
ATOM 2299 C C . GLN A 1 288 ? -15.505 -18.476 1.283 1.00 86.25 288 GLN A C 1
ATOM 2301 O O . GLN A 1 288 ? -15.475 -17.486 2.011 1.00 86.25 288 GLN A O 1
ATOM 2306 N N . ASP A 1 289 ? -14.401 -19.065 0.826 1.00 82.56 289 ASP A N 1
ATOM 2307 C CA . ASP A 1 289 ? -13.065 -18.548 1.105 1.00 82.56 289 ASP A CA 1
ATOM 2308 C C . ASP A 1 289 ? -12.719 -17.398 0.153 1.00 82.56 289 ASP A C 1
ATOM 2310 O O . ASP A 1 289 ? -12.367 -17.619 -1.012 1.00 82.56 289 ASP A O 1
ATOM 2314 N N . ILE A 1 290 ? -12.854 -16.171 0.659 1.00 87.25 290 ILE A N 1
ATOM 2315 C CA . ILE A 1 290 ? -12.431 -14.945 -0.022 1.00 87.25 290 ILE A CA 1
ATOM 2316 C C . ILE A 1 290 ? -11.010 -14.604 0.413 1.00 87.25 290 ILE A C 1
ATOM 2318 O O . ILE A 1 290 ? -10.612 -14.841 1.554 1.00 87.25 290 ILE A O 1
ATOM 2322 N N . LYS A 1 291 ? -10.222 -14.059 -0.510 1.00 89.44 291 LYS A N 1
ATOM 2323 C CA . LYS A 1 291 ? -8.805 -13.781 -0.277 1.00 89.44 291 LYS A CA 1
ATOM 2324 C C . LYS A 1 291 ? -8.498 -12.306 -0.452 1.00 89.44 291 LYS A C 1
ATOM 2326 O O . LYS A 1 291 ? -9.065 -11.651 -1.329 1.00 89.44 291 LYS A O 1
ATOM 2331 N N . LEU A 1 292 ? -7.592 -11.821 0.390 1.00 93.69 292 LEU A N 1
ATOM 2332 C CA . LEU A 1 292 ? -6.969 -10.509 0.263 1.00 93.69 292 LEU A CA 1
ATOM 2333 C C . LEU A 1 292 ? -5.583 -10.707 -0.342 1.00 93.69 292 LEU A C 1
ATOM 2335 O O . LEU A 1 292 ? -4.738 -11.388 0.243 1.00 93.69 292 LEU A O 1
ATOM 2339 N N . HIS A 1 293 ? -5.368 -10.120 -1.513 1.00 94.94 293 HIS A N 1
ATOM 2340 C CA . HIS A 1 293 ? -4.125 -10.198 -2.264 1.00 94.94 293 HIS A CA 1
ATOM 2341 C C . HIS A 1 293 ? -3.327 -8.911 -2.079 1.00 94.94 293 HIS A C 1
ATOM 2343 O O . HIS A 1 293 ? -3.722 -7.862 -2.575 1.00 94.94 293 HIS A O 1
ATOM 2349 N N . TRP A 1 294 ? -2.204 -8.997 -1.376 1.00 95.56 294 TRP A N 1
ATOM 2350 C CA . TRP A 1 294 ? -1.293 -7.891 -1.107 1.00 95.56 294 TRP A CA 1
ATOM 2351 C C . TRP A 1 294 ? -0.188 -7.850 -2.166 1.00 95.56 294 TRP A C 1
ATOM 2353 O O . TRP A 1 294 ? 0.729 -8.677 -2.162 1.00 95.56 294 TRP A O 1
ATOM 2363 N N . GLY A 1 295 ? -0.287 -6.887 -3.073 1.00 93.81 295 GLY A N 1
ATOM 2364 C CA . GLY A 1 295 ? 0.722 -6.514 -4.056 1.00 93.81 295 GLY A CA 1
ATOM 2365 C C . GLY A 1 295 ? 1.431 -5.209 -3.699 1.00 93.81 295 GLY A C 1
ATOM 2366 O O . GLY A 1 295 ? 1.219 -4.623 -2.635 1.00 93.81 295 GLY A O 1
ATOM 2367 N N . GLY A 1 296 ? 2.310 -4.770 -4.593 1.00 91.69 296 GLY A N 1
ATOM 2368 C CA . GLY A 1 296 ? 3.058 -3.529 -4.414 1.00 91.69 296 GLY A CA 1
ATOM 2369 C C . GLY A 1 296 ? 4.331 -3.701 -3.595 1.00 91.69 296 GLY A C 1
ATOM 2370 O O . GLY A 1 296 ? 4.504 -4.651 -2.828 1.00 91.69 296 GLY A O 1
ATOM 2371 N N . ASN A 1 297 ? 5.282 -2.785 -3.781 1.00 89.44 297 ASN A N 1
ATOM 2372 C CA . ASN A 1 297 ? 6.616 -2.925 -3.192 1.00 89.44 297 ASN A CA 1
ATOM 2373 C C . ASN A 1 297 ? 6.603 -2.814 -1.660 1.00 89.44 297 ASN A C 1
ATOM 2375 O O . ASN A 1 297 ? 7.378 -3.497 -0.994 1.00 89.44 297 ASN A O 1
ATOM 2379 N N . ALA A 1 298 ? 5.732 -1.975 -1.091 1.00 93.69 298 ALA A N 1
ATOM 2380 C CA . ALA A 1 298 ? 5.679 -1.784 0.355 1.00 93.69 298 ALA A CA 1
ATOM 2381 C C . ALA A 1 298 ? 4.943 -2.926 1.076 1.00 93.69 298 ALA A C 1
ATOM 2383 O O . ALA A 1 298 ? 5.191 -3.140 2.260 1.00 93.69 298 ALA A O 1
ATOM 2384 N N . ALA A 1 299 ? 4.142 -3.747 0.385 1.00 94.75 299 ALA A N 1
ATOM 2385 C CA . ALA A 1 299 ? 3.542 -4.939 0.994 1.00 94.75 299 ALA A CA 1
ATOM 2386 C C . ALA A 1 299 ? 4.594 -5.939 1.509 1.00 94.75 299 ALA A C 1
ATOM 2388 O O . ALA A 1 299 ? 4.313 -6.698 2.437 1.00 94.75 299 ALA A O 1
ATOM 2389 N N . LYS A 1 300 ? 5.834 -5.886 0.995 1.00 93.19 300 LYS A N 1
ATOM 2390 C CA . LYS A 1 300 ? 6.976 -6.651 1.522 1.00 93.19 300 LYS A CA 1
ATOM 2391 C C . LYS A 1 300 ? 7.237 -6.403 3.011 1.00 93.19 300 LYS A C 1
ATOM 2393 O O . LYS A 1 300 ? 7.735 -7.297 3.691 1.00 93.19 300 LYS A O 1
ATOM 2398 N N . PHE A 1 301 ? 6.886 -5.233 3.552 1.00 95.75 301 PHE A N 1
ATOM 2399 C CA . PHE A 1 301 ? 7.069 -4.941 4.978 1.00 95.75 301 PHE A CA 1
ATOM 2400 C C . PHE A 1 301 ? 6.183 -5.802 5.891 1.00 95.75 301 PHE A C 1
ATOM 2402 O O . PHE A 1 301 ? 6.521 -5.987 7.060 1.00 95.75 301 PHE A O 1
ATOM 2409 N N . ILE A 1 302 ? 5.116 -6.425 5.376 1.00 95.88 302 ILE A N 1
ATOM 2410 C CA . ILE A 1 302 ? 4.356 -7.440 6.126 1.00 95.88 302 ILE A CA 1
ATOM 2411 C C . ILE A 1 302 ? 5.282 -8.599 6.540 1.00 95.88 302 ILE A C 1
ATOM 2413 O O . ILE A 1 302 ? 5.133 -9.158 7.626 1.00 95.88 302 ILE A O 1
ATOM 2417 N N . ASN A 1 303 ? 6.305 -8.912 5.736 1.00 94.06 303 ASN A N 1
ATOM 2418 C CA . ASN A 1 303 ? 7.278 -9.968 6.035 1.00 94.06 303 ASN A CA 1
ATOM 2419 C C . ASN A 1 303 ? 8.060 -9.636 7.299 1.00 94.06 303 ASN A C 1
ATOM 2421 O O . ASN A 1 303 ? 8.402 -10.526 8.073 1.00 94.06 303 ASN A O 1
ATOM 2425 N N . TRP A 1 304 ? 8.324 -8.353 7.540 1.00 95.69 304 TRP A N 1
ATOM 2426 C CA . TRP A 1 304 ? 9.137 -7.902 8.661 1.00 95.69 304 TRP A CA 1
ATOM 2427 C C . TRP A 1 304 ? 8.410 -8.094 9.995 1.00 95.69 304 TRP A C 1
ATOM 2429 O O . TRP A 1 304 ? 9.058 -8.374 11.001 1.00 95.69 304 TRP A O 1
ATOM 2439 N N . ILE A 1 305 ? 7.069 -8.083 9.999 1.00 95.75 305 ILE A N 1
ATOM 2440 C CA . ILE A 1 305 ? 6.253 -8.451 11.171 1.00 95.75 305 ILE A CA 1
ATOM 2441 C C . ILE A 1 305 ? 6.569 -9.890 11.625 1.00 95.75 305 ILE A C 1
ATOM 2443 O O . ILE A 1 305 ? 6.612 -10.167 12.827 1.00 95.75 305 ILE A O 1
ATOM 2447 N N . ASN A 1 306 ? 6.871 -10.785 10.681 1.00 92.12 306 ASN A N 1
ATOM 2448 C CA . ASN A 1 306 ? 7.269 -12.176 10.913 1.00 92.12 306 ASN A CA 1
ATOM 2449 C C . ASN A 1 306 ? 8.792 -12.392 10.753 1.00 92.12 306 ASN A C 1
ATOM 2451 O O . ASN A 1 306 ? 9.226 -13.468 10.352 1.00 92.12 306 ASN A O 1
ATOM 2455 N N . PHE A 1 307 ? 9.612 -11.380 11.056 1.00 89.38 307 PHE A N 1
ATOM 2456 C CA . PHE A 1 307 ? 11.080 -11.458 10.999 1.00 89.38 307 PHE A CA 1
ATOM 2457 C C . PHE A 1 307 ? 11.669 -11.752 9.609 1.00 89.38 307 PHE A C 1
ATOM 2459 O O . PHE A 1 307 ? 12.656 -12.462 9.469 1.00 89.38 307 PHE A O 1
ATOM 2466 N N . GLY A 1 308 ? 11.071 -11.189 8.562 1.00 87.25 308 GLY A N 1
ATOM 2467 C CA . GLY A 1 308 ? 11.650 -11.160 7.219 1.00 87.25 308 GLY A CA 1
ATOM 2468 C C . GLY A 1 308 ? 11.046 -12.155 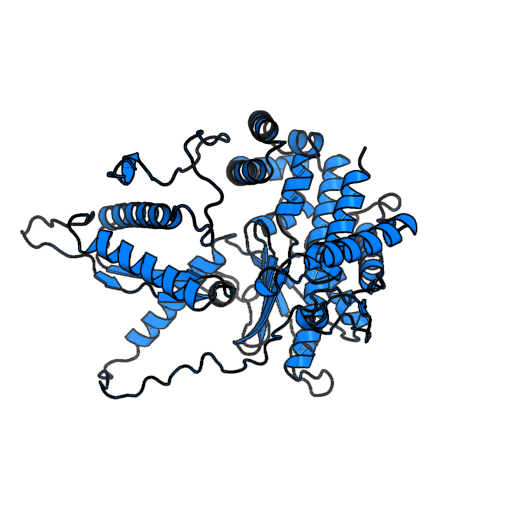6.232 1.00 87.25 308 GLY A C 1
ATOM 2469 O O . GLY A 1 308 ? 11.279 -12.014 5.034 1.00 87.25 308 GLY A O 1
ATOM 2470 N N . LYS A 1 309 ? 10.196 -13.090 6.675 1.00 88.88 309 LYS A N 1
ATOM 2471 C CA . LYS A 1 309 ? 9.506 -14.030 5.780 1.00 88.88 309 LYS A CA 1
ATOM 2472 C C . LYS A 1 309 ? 7.999 -14.023 5.999 1.00 88.88 309 LYS A C 1
ATOM 2474 O O . LYS A 1 309 ? 7.522 -14.127 7.126 1.00 88.88 309 LYS A O 1
ATOM 2479 N N . TYR A 1 310 ? 7.244 -13.942 4.906 1.00 89.12 310 TYR A N 1
ATOM 2480 C CA . TYR A 1 310 ? 5.799 -14.102 4.973 1.00 89.12 310 TYR A CA 1
ATOM 2481 C C . TYR A 1 310 ? 5.419 -15.532 5.353 1.00 89.12 310 TYR A C 1
ATOM 2483 O O . TYR A 1 310 ? 5.947 -16.501 4.805 1.00 89.12 310 TYR A O 1
ATOM 2491 N N . ASP A 1 311 ? 4.465 -15.642 6.270 1.00 90.56 311 ASP A N 1
ATOM 2492 C CA . ASP A 1 311 ? 3.869 -16.904 6.683 1.00 90.56 311 ASP A CA 1
ATOM 2493 C C . ASP A 1 311 ? 2.353 -16.704 6.795 1.00 90.56 311 ASP A C 1
ATOM 2495 O O . ASP A 1 311 ? 1.880 -15.792 7.489 1.00 90.56 311 ASP A O 1
ATOM 2499 N N . ARG A 1 312 ? 1.591 -17.552 6.098 1.00 88.25 312 ARG A N 1
ATOM 2500 C CA . ARG A 1 312 ? 0.120 -17.520 6.082 1.00 88.25 312 ARG A CA 1
ATOM 2501 C C . ARG A 1 312 ? -0.468 -17.836 7.447 1.00 88.25 312 ARG A C 1
ATOM 2503 O O . ARG A 1 312 ? -1.497 -17.272 7.803 1.00 88.25 312 ARG A O 1
ATOM 2510 N N . ASP A 1 313 ? 0.237 -18.639 8.234 1.00 90.38 313 ASP A N 1
ATOM 2511 C CA . ASP A 1 313 ? -0.147 -18.986 9.600 1.00 90.38 313 ASP A CA 1
ATOM 2512 C C . ASP A 1 313 ? 0.613 -18.152 10.645 1.00 90.38 313 ASP A C 1
ATOM 2514 O O . ASP A 1 313 ? 0.438 -18.326 11.859 1.00 90.38 313 ASP A O 1
ATOM 2518 N N . GLY A 1 314 ? 1.441 -17.211 10.187 1.00 92.69 314 GLY A N 1
ATOM 2519 C CA . GLY A 1 314 ? 2.248 -16.340 11.027 1.00 92.69 314 GLY A CA 1
ATOM 2520 C C . GLY A 1 314 ? 1.449 -15.228 11.711 1.00 92.69 314 GLY A C 1
ATOM 2521 O O . GLY A 1 314 ? 0.255 -15.024 11.476 1.00 92.69 314 GLY A O 1
ATOM 2522 N N . ILE A 1 315 ? 2.137 -14.474 12.572 1.00 94.12 315 ILE A N 1
ATOM 2523 C CA . ILE A 1 315 ? 1.538 -13.410 13.395 1.00 94.12 315 ILE A CA 1
ATOM 2524 C C . ILE A 1 315 ? 0.901 -12.328 12.520 1.00 94.12 315 ILE A C 1
ATOM 2526 O O . ILE A 1 315 ? -0.219 -11.911 12.805 1.00 94.12 315 ILE A O 1
ATOM 2530 N N . ALA A 1 316 ? 1.574 -11.913 11.444 1.00 95.50 316 ALA A N 1
ATOM 2531 C CA . ALA A 1 316 ? 1.059 -10.908 10.518 1.00 95.50 316 ALA A CA 1
ATOM 2532 C C . ALA A 1 316 ? -0.330 -11.285 9.973 1.00 95.50 316 ALA A C 1
ATOM 2534 O O . ALA A 1 316 ? -1.302 -10.569 10.194 1.00 95.50 316 ALA A O 1
ATOM 2535 N N . SER A 1 317 ? -0.451 -12.455 9.345 1.00 94.81 317 SER A N 1
ATOM 2536 C CA . SER A 1 317 ? -1.703 -12.947 8.757 1.00 94.81 317 SER A CA 1
ATOM 2537 C C . SER A 1 317 ? -2.809 -13.116 9.800 1.00 94.81 317 SER A C 1
ATOM 2539 O O . SER A 1 317 ? -3.949 -12.716 9.566 1.00 94.81 317 SER A O 1
ATOM 2541 N N . LYS A 1 318 ? -2.466 -13.627 10.990 1.00 95.25 318 LYS A N 1
ATOM 2542 C CA . LYS A 1 318 ? -3.398 -13.744 12.123 1.00 95.25 318 LYS A CA 1
ATOM 2543 C C . LYS A 1 318 ? -3.924 -12.385 12.586 1.00 95.25 318 LYS A C 1
ATOM 2545 O O . LYS A 1 318 ? -5.125 -12.257 12.811 1.00 95.25 318 LYS A O 1
ATOM 2550 N N . MET A 1 319 ? -3.057 -11.379 12.704 1.00 96.44 319 MET A N 1
ATOM 2551 C CA . MET A 1 319 ? -3.439 -10.011 13.071 1.00 96.44 319 MET A CA 1
ATOM 2552 C C . MET A 1 319 ? -4.354 -9.380 12.014 1.00 96.44 319 MET A C 1
ATOM 2554 O O . MET A 1 319 ? -5.427 -8.888 12.359 1.00 96.44 319 MET A O 1
ATOM 2558 N N . LEU A 1 320 ? -3.976 -9.465 10.732 1.00 96.94 320 LEU A N 1
ATOM 2559 C CA . LEU A 1 320 ? -4.755 -8.921 9.613 1.00 96.94 320 LEU A CA 1
ATOM 2560 C C . LEU A 1 320 ? -6.150 -9.552 9.519 1.00 96.94 320 LEU A C 1
ATOM 2562 O O . LEU A 1 320 ? -7.135 -8.831 9.361 1.00 96.94 320 LEU A O 1
ATOM 2566 N N . ASN A 1 321 ? -6.244 -10.875 9.681 1.00 95.25 321 ASN A N 1
ATOM 2567 C CA . ASN A 1 321 ? -7.521 -11.587 9.741 1.00 95.25 321 ASN A CA 1
ATOM 2568 C C . ASN A 1 321 ? -8.342 -11.188 10.970 1.00 95.25 321 ASN A C 1
ATOM 2570 O O . ASN A 1 321 ? -9.551 -10.986 10.866 1.00 95.25 321 ASN A O 1
ATOM 2574 N N . ALA A 1 322 ? -7.704 -11.049 12.136 1.00 95.50 322 ALA A N 1
ATOM 2575 C CA . ALA A 1 322 ? -8.397 -10.695 13.367 1.00 95.50 322 ALA A CA 1
ATOM 2576 C C . ALA A 1 322 ? -9.080 -9.325 13.267 1.00 95.50 322 ALA A C 1
ATOM 2578 O O . ALA A 1 322 ? -10.254 -9.211 13.625 1.00 95.50 322 ALA A O 1
ATOM 2579 N N . VAL A 1 323 ? -8.394 -8.301 12.752 1.00 97.06 323 VAL A N 1
ATOM 2580 C CA . VAL A 1 323 ? -8.998 -6.968 12.589 1.00 97.06 323 VAL A CA 1
ATOM 2581 C C . VAL A 1 323 ? -10.089 -6.954 11.524 1.00 97.06 323 VAL A C 1
ATOM 2583 O O . VAL A 1 323 ? -11.154 -6.392 11.773 1.00 97.06 323 VAL A O 1
ATOM 2586 N N . PHE A 1 324 ? -9.887 -7.645 10.399 1.00 96.12 324 PHE A N 1
ATOM 2587 C CA . PHE A 1 324 ? -10.886 -7.740 9.334 1.00 96.12 324 PHE A CA 1
ATOM 2588 C C . PHE A 1 324 ? -12.181 -8.392 9.838 1.00 96.12 324 PHE A C 1
ATOM 2590 O O . PHE A 1 324 ? -13.273 -7.838 9.709 1.00 96.12 324 PHE A O 1
ATOM 2597 N N . PHE A 1 325 ? -12.067 -9.551 10.490 1.00 94.38 325 PHE A N 1
ATOM 2598 C CA . PHE A 1 325 ? -13.221 -10.292 10.993 1.00 94.38 325 PHE A CA 1
ATOM 2599 C C . PHE A 1 325 ? -13.947 -9.587 12.126 1.00 94.38 325 PHE A C 1
ATOM 2601 O O . PHE A 1 325 ? -15.175 -9.609 12.160 1.00 94.38 325 PHE A O 1
ATOM 2608 N N . ASN A 1 326 ? -13.224 -8.967 13.060 1.00 95.69 326 ASN A N 1
ATOM 2609 C CA . ASN A 1 326 ? -13.887 -8.248 14.145 1.00 95.69 326 ASN A CA 1
ATOM 2610 C C . ASN A 1 326 ? -14.583 -6.982 13.634 1.00 95.69 326 ASN A C 1
ATOM 2612 O O . ASN A 1 326 ? -15.659 -6.665 14.132 1.00 95.69 326 ASN A O 1
ATOM 2616 N N . CYS A 1 327 ? -14.051 -6.328 12.597 1.00 95.50 327 CYS A N 1
ATOM 2617 C CA . CYS A 1 327 ? -14.753 -5.245 11.913 1.00 95.50 327 CYS A CA 1
ATOM 2618 C C . CYS A 1 327 ? -16.082 -5.725 11.303 1.00 95.50 327 CYS A C 1
ATOM 2620 O O . CYS A 1 327 ? -17.139 -5.160 11.577 1.00 95.50 327 CYS A O 1
ATOM 2622 N N . LEU A 1 328 ? -16.057 -6.829 10.548 1.00 93.19 328 LEU A N 1
ATOM 2623 C CA . LEU A 1 328 ? -17.268 -7.418 9.966 1.00 93.19 328 LEU A CA 1
ATOM 2624 C C . LEU A 1 328 ? -18.273 -7.892 11.026 1.00 93.19 328 LEU A C 1
ATOM 2626 O O . LEU A 1 328 ? -19.483 -7.723 10.862 1.00 93.19 328 LEU A O 1
ATOM 2630 N N . LYS A 1 329 ? -17.783 -8.429 12.148 1.00 93.12 329 LYS A N 1
ATOM 2631 C CA . LYS A 1 329 ? -18.619 -8.850 13.277 1.00 93.12 329 LYS A CA 1
ATOM 2632 C C . LYS A 1 329 ? -19.376 -7.680 13.903 1.00 93.12 329 LYS A C 1
ATOM 2634 O O . LYS A 1 329 ? -20.540 -7.852 14.263 1.00 93.12 329 LYS A O 1
ATOM 2639 N N . ASP A 1 330 ? -18.759 -6.503 14.001 1.00 90.94 330 ASP A N 1
ATOM 2640 C CA . ASP A 1 330 ? -19.429 -5.292 14.490 1.00 90.94 330 ASP A CA 1
ATOM 2641 C C . ASP A 1 330 ? -20.610 -4.883 13.578 1.00 90.94 330 ASP A C 1
ATOM 2643 O O . ASP A 1 330 ? -21.563 -4.255 14.036 1.00 90.94 330 ASP A O 1
ATOM 2647 N N . ILE A 1 331 ? -20.597 -5.317 12.310 1.00 88.50 331 ILE A N 1
ATOM 2648 C CA . ILE A 1 331 ? -21.659 -5.117 11.306 1.00 88.50 331 ILE A CA 1
ATOM 2649 C C . ILE A 1 331 ? -22.534 -6.387 11.168 1.00 88.50 331 ILE A C 1
ATOM 2651 O O . ILE A 1 331 ? -23.312 -6.535 10.231 1.00 88.50 331 ILE A O 1
ATOM 2655 N N . LYS A 1 332 ? -22.458 -7.306 12.143 1.00 90.19 332 LYS A N 1
ATOM 2656 C CA . LYS A 1 332 ? -23.234 -8.559 12.232 1.00 90.19 332 LYS A CA 1
ATOM 2657 C C . LYS A 1 332 ? -22.954 -9.578 11.121 1.00 90.19 332 LYS A C 1
ATOM 2659 O O . LYS A 1 332 ? -23.785 -10.446 10.864 1.00 90.19 332 LYS A O 1
ATOM 2664 N N . VAL A 1 333 ? -21.772 -9.535 10.508 1.00 86.94 333 VAL A N 1
ATOM 2665 C CA . VAL A 1 333 ? -21.340 -10.538 9.526 1.00 86.94 333 VAL A CA 1
ATOM 2666 C C . VAL A 1 333 ? -20.398 -11.541 10.188 1.00 86.94 333 VAL A C 1
ATOM 2668 O O . VAL A 1 333 ? -19.334 -11.186 10.694 1.00 86.94 333 VAL A O 1
ATOM 2671 N N . ALA A 1 334 ? -20.781 -12.817 10.170 1.00 84.44 334 ALA A N 1
ATOM 2672 C CA . ALA A 1 334 ? -19.944 -13.918 10.636 1.00 84.44 334 ALA A CA 1
ATOM 2673 C C . ALA A 1 334 ? -19.140 -14.499 9.463 1.00 84.44 334 ALA A C 1
ATOM 2675 O O . ALA A 1 334 ? -19.567 -15.452 8.813 1.00 84.44 334 ALA A O 1
ATOM 2676 N N . ALA A 1 335 ? -17.982 -13.906 9.180 1.00 79.00 335 ALA A N 1
ATOM 2677 C CA . ALA A 1 335 ? -17.055 -14.435 8.184 1.00 79.00 335 ALA A CA 1
ATOM 2678 C C . ALA A 1 335 ? -16.499 -15.804 8.625 1.00 79.00 335 ALA A C 1
ATOM 2680 O O . ALA A 1 335 ? -16.134 -15.976 9.792 1.00 79.00 335 ALA A O 1
ATOM 2681 N N . LYS A 1 336 ? -16.444 -16.780 7.707 1.00 72.62 336 LYS A N 1
ATOM 2682 C CA . LYS A 1 336 ? -15.982 -18.149 8.010 1.00 72.62 336 LYS A CA 1
ATOM 2683 C C . LYS A 1 336 ? -14.495 -18.351 7.756 1.00 72.62 336 LYS A C 1
ATOM 2685 O O . LYS A 1 336 ? -13.815 -18.933 8.598 1.00 72.62 336 LYS A O 1
ATOM 2690 N N . SER A 1 337 ? -14.001 -17.903 6.607 1.00 73.81 337 SER A N 1
ATOM 2691 C CA . SER A 1 337 ? -12.589 -18.009 6.256 1.00 73.81 337 SER A CA 1
ATOM 2692 C C . SER A 1 337 ? -12.164 -16.837 5.382 1.00 73.81 337 SER A C 1
ATOM 2694 O O . SER A 1 337 ? -12.930 -16.325 4.568 1.00 73.81 337 SER A O 1
ATOM 2696 N N . LEU A 1 338 ? -10.940 -16.382 5.623 1.00 82.94 338 LEU A N 1
ATOM 2697 C CA . LEU A 1 338 ? -10.281 -15.329 4.876 1.00 82.94 338 LEU A CA 1
ATOM 2698 C C . LEU A 1 338 ? -8.801 -15.652 4.876 1.00 82.94 338 LEU A C 1
ATOM 2700 O O . LEU A 1 338 ? -8.201 -15.874 5.934 1.00 82.94 338 LEU A O 1
ATOM 2704 N N . SER A 1 339 ? -8.228 -15.659 3.685 1.00 87.94 339 SER A N 1
ATOM 2705 C CA . SER A 1 339 ? -6.807 -15.904 3.505 1.00 87.94 339 SER A CA 1
ATOM 2706 C C . SER A 1 339 ? -6.113 -14.617 3.089 1.00 87.94 339 SER A C 1
ATOM 2708 O O . SER A 1 339 ? -6.536 -13.940 2.152 1.00 87.94 339 SER A O 1
ATOM 2710 N N . GLN A 1 340 ? -5.031 -14.292 3.789 1.00 92.81 340 GLN A N 1
ATOM 2711 C CA . GLN A 1 340 ? -4.111 -13.231 3.401 1.00 92.81 340 GLN A CA 1
ATOM 2712 C C . GLN A 1 340 ? -3.076 -13.857 2.464 1.00 92.81 340 GLN A C 1
ATOM 2714 O O . GLN A 1 340 ? -2.494 -14.894 2.788 1.00 92.81 340 GLN A O 1
ATOM 2719 N N . LEU A 1 341 ? -2.880 -13.274 1.286 1.00 93.50 341 LEU A N 1
ATOM 2720 C CA . LEU A 1 341 ? -1.922 -13.751 0.297 1.00 93.50 341 LEU A CA 1
ATOM 2721 C C . LEU A 1 341 ? -1.036 -12.601 -0.148 1.00 93.50 341 LEU A C 1
ATOM 2723 O O . LEU A 1 341 ? -1.528 -11.518 -0.437 1.00 93.50 341 LEU A O 1
ATOM 2727 N N . GLN A 1 342 ? 0.263 -12.849 -0.247 1.00 92.38 342 GLN A N 1
ATOM 2728 C CA . GLN A 1 342 ? 1.177 -11.916 -0.890 1.00 92.38 342 GLN A CA 1
ATOM 2729 C C . GLN A 1 342 ? 1.392 -12.265 -2.352 1.00 92.38 342 GLN A C 1
ATOM 2731 O O . GLN A 1 342 ? 1.394 -13.436 -2.738 1.00 92.38 342 GLN A O 1
ATOM 2736 N N . SER A 1 343 ? 1.621 -11.226 -3.144 1.00 92.19 343 SER A N 1
ATOM 2737 C CA . SER A 1 343 ? 2.089 -11.357 -4.512 1.00 92.19 343 SER A CA 1
ATOM 2738 C C . SER A 1 343 ? 3.427 -12.105 -4.575 1.00 92.19 343 SER A C 1
ATOM 2740 O O . SER A 1 343 ? 4.358 -11.758 -3.846 1.00 92.19 343 SER A O 1
ATOM 2742 N N . PRO A 1 344 ? 3.578 -13.095 -5.476 1.00 88.88 344 PRO A N 1
ATOM 2743 C CA . PRO A 1 344 ? 4.866 -13.743 -5.714 1.00 88.88 344 PRO A CA 1
ATOM 2744 C C . PRO A 1 344 ? 5.857 -12.837 -6.462 1.00 88.88 344 PRO A C 1
ATOM 2746 O O . PRO A 1 344 ? 7.038 -13.163 -6.550 1.00 88.88 344 PRO A O 1
ATOM 2749 N N . GLY A 1 345 ? 5.393 -11.710 -7.010 1.00 85.69 345 GLY A N 1
ATOM 2750 C CA . GLY A 1 345 ? 6.198 -10.773 -7.782 1.00 85.69 345 GLY A CA 1
ATOM 2751 C C . GLY A 1 345 ? 5.804 -9.340 -7.472 1.00 85.69 345 GLY A C 1
ATOM 2752 O O . GLY A 1 345 ? 5.185 -8.689 -8.307 1.00 85.69 345 GLY A O 1
ATOM 2753 N N . HIS A 1 346 ? 6.168 -8.850 -6.283 1.00 86.69 346 HIS A N 1
ATOM 2754 C CA . HIS A 1 346 ? 5.939 -7.456 -5.895 1.00 86.69 346 HIS A CA 1
ATOM 2755 C C . HIS A 1 346 ? 6.414 -6.494 -6.993 1.00 86.69 346 HIS A C 1
ATOM 2757 O O . HIS A 1 346 ? 7.572 -6.568 -7.415 1.00 86.69 346 HIS A O 1
ATOM 2763 N N . LYS A 1 347 ? 5.536 -5.575 -7.416 1.00 86.94 347 LYS A N 1
ATOM 2764 C CA . LYS A 1 347 ? 5.723 -4.597 -8.508 1.00 86.94 347 LYS A CA 1
ATOM 2765 C C . LYS A 1 347 ? 5.584 -5.172 -9.928 1.00 86.94 347 LYS A C 1
ATOM 2767 O O . LYS A 1 347 ? 5.714 -4.429 -10.897 1.00 86.94 347 LYS A O 1
ATOM 2772 N N . SER A 1 348 ? 5.333 -6.471 -10.074 1.00 91.00 348 SER A N 1
ATOM 2773 C CA . SER A 1 348 ? 5.087 -7.126 -11.370 1.00 91.00 348 SER A CA 1
ATOM 2774 C C . SER A 1 348 ? 3.606 -7.366 -11.650 1.00 91.00 348 SER A C 1
ATOM 2776 O O . SER A 1 348 ? 3.282 -7.851 -12.730 1.00 91.00 348 SER A O 1
ATOM 2778 N N . GLU A 1 349 ? 2.712 -7.035 -10.718 1.00 92.69 349 GLU A N 1
ATOM 2779 C CA . GLU A 1 349 ? 1.283 -7.343 -10.795 1.00 92.69 349 GLU A CA 1
ATOM 2780 C C . GLU A 1 349 ? 0.648 -6.707 -12.030 1.00 92.69 349 GLU A C 1
ATOM 2782 O O . GLU A 1 349 ? 0.123 -7.402 -12.893 1.00 92.69 349 GLU A O 1
ATOM 2787 N N . VAL A 1 350 ? 0.790 -5.391 -12.171 1.00 90.44 350 VAL A N 1
ATOM 2788 C CA . VAL A 1 350 ? 0.220 -4.639 -13.290 1.00 90.44 350 VAL A CA 1
ATOM 2789 C C . VAL A 1 350 ? 0.810 -5.100 -14.628 1.00 90.44 350 VAL A C 1
ATOM 2791 O O . VAL A 1 350 ? 0.082 -5.492 -15.538 1.00 90.44 350 VAL A O 1
ATOM 2794 N N . ALA A 1 351 ? 2.141 -5.112 -14.754 1.00 91.56 351 ALA A N 1
ATOM 2795 C CA . ALA A 1 351 ? 2.805 -5.478 -16.007 1.00 91.56 351 ALA A CA 1
ATOM 2796 C C . ALA A 1 351 ? 2.532 -6.941 -16.406 1.00 91.56 351 ALA A C 1
ATOM 2798 O O . ALA A 1 351 ? 2.216 -7.227 -17.560 1.00 91.56 351 ALA A O 1
ATOM 2799 N N . GLY A 1 352 ? 2.603 -7.873 -15.451 1.00 92.56 352 GLY A N 1
ATOM 2800 C CA . GLY A 1 352 ? 2.289 -9.283 -15.676 1.00 92.56 352 GLY A CA 1
ATOM 2801 C C . GLY A 1 352 ? 0.811 -9.508 -15.995 1.00 92.56 352 GLY A C 1
ATOM 2802 O O . GLY A 1 352 ? 0.485 -10.353 -16.826 1.00 92.56 352 GLY A O 1
ATOM 2803 N N . GLY A 1 353 ? -0.076 -8.715 -15.396 1.00 92.56 353 GLY A N 1
ATOM 2804 C CA . GLY A 1 353 ? -1.499 -8.667 -15.707 1.00 92.56 353 GLY A CA 1
ATOM 2805 C C . GLY A 1 353 ? -1.781 -8.325 -17.164 1.00 92.56 353 GLY A C 1
ATOM 2806 O O . GLY A 1 353 ? -2.470 -9.076 -17.852 1.00 92.56 353 GLY A O 1
ATOM 2807 N N . LEU A 1 354 ? -1.166 -7.254 -17.674 1.00 93.00 354 LEU A N 1
ATOM 2808 C CA . LEU A 1 354 ? -1.276 -6.866 -19.085 1.00 93.00 354 LEU A CA 1
ATOM 2809 C C . LEU A 1 354 ? -0.791 -7.978 -20.029 1.00 93.00 354 LEU A C 1
ATOM 2811 O O . LEU A 1 354 ? -1.449 -8.276 -21.028 1.00 93.00 354 LEU A O 1
ATOM 2815 N N . VAL A 1 355 ? 0.320 -8.644 -19.692 1.00 92.06 355 VAL A N 1
ATOM 2816 C CA . VAL A 1 355 ? 0.826 -9.792 -20.466 1.00 92.06 355 VAL A CA 1
ATOM 2817 C C . VAL A 1 355 ? -0.185 -10.942 -20.466 1.00 92.06 355 VAL A C 1
ATOM 2819 O O . VAL A 1 355 ? -0.459 -11.527 -21.513 1.00 92.06 355 VAL A O 1
ATOM 2822 N N . VAL A 1 356 ? -0.785 -11.261 -19.317 1.00 91.50 356 VAL A N 1
ATOM 2823 C CA . 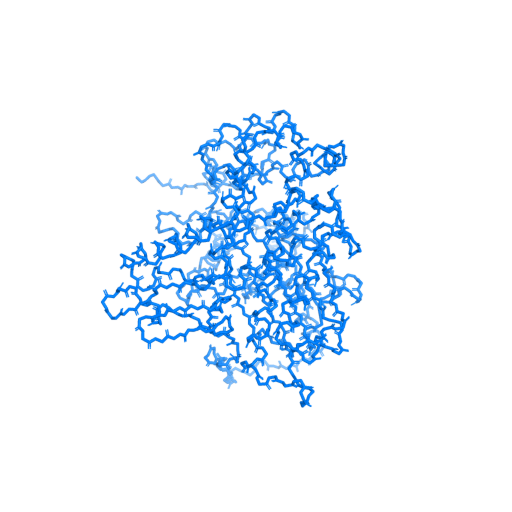VAL A 1 356 ? -1.837 -12.286 -19.216 1.00 91.50 356 VAL A CA 1
ATOM 2824 C C . VAL A 1 356 ? -3.036 -11.950 -20.105 1.00 91.50 356 VAL A C 1
ATOM 2826 O O . VAL A 1 356 ? -3.547 -12.837 -20.795 1.00 91.50 356 VAL A O 1
ATOM 2829 N N . MET A 1 357 ? -3.481 -10.693 -20.100 1.00 90.44 357 MET A N 1
ATOM 2830 C CA . MET A 1 357 ? -4.610 -10.226 -20.908 1.00 90.44 357 MET A CA 1
ATOM 2831 C C . MET A 1 357 ? -4.321 -10.365 -22.405 1.00 90.44 357 MET A C 1
ATOM 2833 O O . MET A 1 357 ? -5.116 -10.958 -23.138 1.00 90.44 357 MET A O 1
ATOM 2837 N N . SER A 1 358 ? -3.146 -9.908 -22.841 1.00 86.69 358 SER A N 1
ATOM 2838 C CA . SER A 1 358 ? -2.665 -10.054 -24.219 1.00 86.69 358 SER A CA 1
ATOM 2839 C C . SER A 1 358 ? -2.644 -11.524 -24.667 1.00 86.69 358 SER A C 1
ATOM 2841 O O . SER A 1 358 ? -3.247 -11.888 -25.681 1.00 86.69 358 SER A O 1
ATOM 2843 N N . LEU A 1 359 ? -2.071 -12.418 -23.852 1.00 85.06 359 LEU A N 1
ATOM 2844 C CA . LEU A 1 359 ? -2.003 -13.854 -24.151 1.00 85.06 359 LEU A CA 1
ATOM 2845 C C . LEU A 1 359 ? -3.386 -14.514 -24.287 1.00 85.06 359 LEU A C 1
ATOM 2847 O O . LEU A 1 359 ? -3.545 -15.457 -25.068 1.00 85.06 359 LEU A O 1
ATOM 2851 N N . ARG A 1 360 ? -4.395 -14.051 -23.538 1.00 80.94 360 ARG A N 1
ATOM 2852 C CA . ARG A 1 360 ? -5.781 -14.531 -23.678 1.00 80.94 360 ARG A CA 1
ATOM 2853 C C . ARG A 1 360 ? -6.415 -14.060 -24.987 1.00 80.94 360 ARG A C 1
ATOM 2855 O O . ARG A 1 360 ? -7.068 -14.858 -25.660 1.00 80.94 360 ARG A O 1
ATOM 2862 N N . ASN A 1 361 ? -6.185 -12.808 -25.371 1.00 72.50 361 ASN A N 1
ATOM 2863 C CA . ASN A 1 361 ? -6.716 -12.236 -26.610 1.00 72.50 361 ASN A CA 1
ATOM 2864 C C . ASN A 1 361 ? -6.085 -12.878 -27.856 1.00 72.50 361 ASN A C 1
ATOM 2866 O O . ASN A 1 361 ? -6.801 -13.219 -28.798 1.00 72.50 361 ASN A O 1
ATOM 2870 N N . GLY A 1 362 ? -4.779 -13.164 -27.825 1.00 60.09 362 GLY A N 1
ATOM 2871 C CA . GLY A 1 362 ? -4.091 -13.899 -28.892 1.00 60.09 362 GLY A CA 1
ATOM 2872 C C . GLY A 1 362 ? -4.626 -15.323 -29.110 1.00 60.09 362 GLY A C 1
ATOM 2873 O O . GLY A 1 362 ? -4.663 -15.799 -30.243 1.00 60.09 362 GLY A O 1
ATOM 2874 N N . ARG A 1 363 ? -5.114 -15.997 -28.055 1.00 51.97 363 ARG A N 1
ATOM 2875 C CA . ARG A 1 363 ? -5.767 -17.319 -28.166 1.00 51.97 363 ARG A CA 1
ATOM 2876 C C . ARG A 1 363 ? -7.147 -17.241 -28.816 1.00 51.97 363 ARG A C 1
ATOM 2878 O O . ARG A 1 363 ? -7.455 -18.084 -29.651 1.00 51.97 363 ARG A O 1
ATOM 2885 N N . ARG A 1 364 ? -7.940 -16.206 -28.512 1.00 46.62 364 ARG A N 1
ATOM 2886 C CA . ARG A 1 364 ? -9.233 -15.983 -29.187 1.00 46.62 364 ARG A CA 1
ATOM 2887 C C . ARG A 1 364 ? -9.055 -15.737 -30.688 1.00 46.62 364 ARG A C 1
ATOM 2889 O O . ARG A 1 364 ? -9.814 -16.291 -31.472 1.00 46.62 364 ARG A O 1
ATOM 2896 N N . GLY A 1 365 ? -8.011 -15.008 -31.092 1.00 36.53 365 GLY A N 1
ATOM 2897 C CA . GLY A 1 365 ? -7.682 -14.789 -32.508 1.00 36.53 365 GLY A CA 1
ATOM 2898 C C . GLY A 1 365 ? -7.159 -16.025 -33.258 1.00 36.53 365 GLY A C 1
ATOM 2899 O O . GLY A 1 365 ? -7.244 -16.066 -34.483 1.00 36.53 365 GLY A O 1
ATOM 2900 N N . ALA A 1 366 ? -6.647 -17.040 -32.552 1.00 35.38 366 ALA A N 1
ATOM 2901 C CA . ALA A 1 366 ? -6.178 -18.298 -33.143 1.00 35.38 366 ALA A CA 1
ATOM 2902 C C . ALA A 1 366 ? -7.282 -19.369 -33.259 1.00 35.38 366 ALA A C 1
ATOM 2904 O O . ALA A 1 366 ? -7.179 -20.256 -34.105 1.00 35.38 366 ALA A O 1
ATOM 2905 N N . GLU A 1 367 ? -8.340 -19.283 -32.444 1.00 35.22 367 GLU A N 1
ATOM 2906 C CA . GLU A 1 367 ? -9.504 -20.183 -32.504 1.00 35.22 367 GLU A CA 1
ATOM 2907 C C . GLU A 1 367 ? -10.623 -19.665 -33.429 1.00 35.22 367 GLU A C 1
ATOM 2909 O O . GLU A 1 367 ? -11.441 -20.452 -33.904 1.00 35.22 367 GLU A O 1
ATOM 2914 N N . SER A 1 368 ? -10.632 -18.373 -33.776 1.00 30.41 368 SER A N 1
ATOM 2915 C CA . SER A 1 368 ? -11.546 -17.806 -34.773 1.00 30.41 368 SER A CA 1
ATOM 2916 C C . SER A 1 368 ? -10.875 -17.699 -36.147 1.00 30.41 368 SER A C 1
ATOM 2918 O O . SER A 1 368 ? -10.404 -16.637 -36.561 1.00 30.41 368 SER A O 1
ATOM 2920 N N . GLY A 1 369 ? -10.845 -18.810 -36.883 1.00 30.86 369 GLY A N 1
ATOM 2921 C CA . GLY A 1 369 ? -10.624 -18.772 -38.325 1.00 30.86 369 GLY A CA 1
ATOM 2922 C C . GLY A 1 369 ? -11.724 -17.952 -39.006 1.00 30.86 369 GLY A C 1
ATOM 2923 O O . GLY A 1 369 ? -12.894 -18.300 -38.915 1.00 30.86 369 GLY A O 1
ATOM 2924 N N . ALA A 1 370 ? -11.319 -16.879 -39.688 1.00 34.31 370 ALA A N 1
ATOM 2925 C CA . ALA A 1 370 ? -12.110 -16.071 -40.617 1.00 34.31 370 ALA A CA 1
ATOM 2926 C C . ALA A 1 370 ? -13.457 -15.521 -40.093 1.00 34.31 370 ALA A C 1
ATOM 2928 O O . ALA A 1 370 ? -14.521 -16.081 -40.337 1.00 34.31 370 ALA A O 1
ATOM 2929 N N . SER A 1 371 ? -13.427 -14.305 -39.544 1.00 25.05 371 SER A N 1
ATOM 2930 C CA . SER A 1 371 ? -14.515 -13.351 -39.778 1.00 25.05 371 SER A CA 1
ATOM 2931 C C . SER A 1 371 ? -13.914 -12.046 -40.273 1.00 25.05 371 SER A C 1
ATOM 2933 O O . SER A 1 371 ? -13.158 -11.382 -39.567 1.00 25.05 371 SER A O 1
ATOM 2935 N N . ALA A 1 372 ? -14.220 -11.722 -41.526 1.00 28.00 372 ALA A N 1
ATOM 2936 C CA . ALA A 1 372 ? -13.874 -10.466 -42.160 1.00 28.00 372 ALA A CA 1
ATOM 2937 C C . ALA A 1 372 ? -14.336 -9.285 -41.291 1.00 28.00 372 ALA A C 1
ATOM 2939 O O . ALA A 1 372 ? -15.473 -9.264 -40.818 1.00 28.00 372 ALA A O 1
ATOM 2940 N N . MET A 1 373 ? -13.449 -8.303 -41.102 1.00 26.97 373 MET A N 1
ATOM 2941 C CA . MET A 1 373 ? -13.807 -6.986 -40.581 1.00 26.97 373 MET A CA 1
ATOM 2942 C C . MET A 1 373 ? -14.918 -6.407 -41.461 1.00 26.97 373 MET A C 1
ATOM 2944 O O . MET A 1 373 ? -14.679 -6.009 -42.601 1.00 26.97 373 MET A O 1
ATOM 2948 N N . SER A 1 374 ? -16.138 -6.369 -40.928 1.00 24.91 374 SER A N 1
ATOM 2949 C CA . SER A 1 374 ? -17.197 -5.523 -41.461 1.00 24.91 374 SER A CA 1
ATOM 2950 C C . SER A 1 374 ? -16.784 -4.075 -41.227 1.00 24.91 374 SER A C 1
ATOM 2952 O O . SER A 1 374 ? -16.746 -3.601 -40.095 1.00 24.91 374 SER A O 1
ATOM 2954 N N . GLN A 1 375 ? -16.464 -3.374 -42.311 1.00 27.53 375 GLN A N 1
ATOM 2955 C CA . GLN A 1 375 ? -16.031 -1.975 -42.323 1.00 27.53 375 GLN A CA 1
ATOM 2956 C C . GLN A 1 375 ? -17.177 -0.977 -42.033 1.00 27.53 375 GLN A C 1
ATOM 2958 O O . GLN A 1 375 ? -17.002 0.222 -42.217 1.00 27.53 375 GLN A O 1
ATOM 2963 N N . TYR A 1 376 ? -18.341 -1.470 -41.587 1.00 29.31 376 TYR A N 1
ATOM 2964 C CA . TYR A 1 376 ? -19.540 -0.689 -41.252 1.00 29.31 376 TYR A CA 1
ATOM 2965 C C . TYR A 1 376 ? -20.335 -1.281 -40.072 1.00 29.31 376 TYR A C 1
ATOM 2967 O O . TYR A 1 376 ? -21.538 -1.056 -39.954 1.00 29.31 376 TYR A O 1
ATOM 2975 N N . GLY A 1 377 ? -19.691 -2.056 -39.195 1.00 23.11 377 GLY A N 1
ATOM 2976 C CA . GLY A 1 377 ? -20.253 -2.303 -37.869 1.00 23.11 377 GLY A CA 1
ATOM 2977 C C . GLY A 1 377 ? -19.997 -1.073 -37.012 1.00 23.11 377 GLY A C 1
ATOM 2978 O O . GLY A 1 377 ? -18.836 -0.709 -36.840 1.00 23.11 377 GLY A O 1
ATOM 2979 N N . MET A 1 378 ? -21.050 -0.426 -36.509 1.00 21.55 378 MET A N 1
ATOM 2980 C CA . MET A 1 378 ? -20.911 0.477 -35.366 1.00 21.55 378 MET A CA 1
ATOM 2981 C C . MET A 1 378 ? -20.109 -0.305 -34.317 1.00 21.55 378 MET A C 1
ATOM 2983 O O . MET A 1 378 ? -20.555 -1.368 -33.885 1.00 21.55 378 MET A O 1
ATOM 2987 N N . MET A 1 379 ? -18.893 0.147 -33.989 1.00 25.17 379 MET A N 1
ATOM 2988 C CA . MET A 1 379 ? -18.336 -0.187 -32.684 1.00 25.17 379 MET A CA 1
ATOM 2989 C C . MET A 1 379 ? -19.410 0.295 -31.728 1.00 25.17 379 MET A C 1
ATOM 2991 O O . MET A 1 379 ? -19.769 1.468 -31.808 1.00 25.17 379 MET A O 1
ATOM 2995 N N . ASP A 1 380 ? -19.985 -0.613 -30.939 1.00 23.50 380 ASP A N 1
ATOM 2996 C CA . ASP A 1 380 ? -20.711 -0.190 -29.756 1.00 23.50 380 ASP A CA 1
ATOM 2997 C C . ASP A 1 380 ? -19.768 0.797 -29.079 1.00 23.50 380 ASP A C 1
ATOM 2999 O O . ASP A 1 380 ? -18.653 0.430 -28.684 1.00 23.50 380 ASP A O 1
ATOM 3003 N N . ASP A 1 381 ? -20.169 2.070 -29.097 1.00 25.83 381 ASP A N 1
ATOM 3004 C CA . ASP A 1 381 ? -19.682 3.053 -28.162 1.00 25.83 381 ASP A CA 1
ATOM 3005 C C . ASP A 1 381 ? -19.772 2.320 -26.829 1.00 25.83 381 ASP A C 1
ATOM 3007 O O . ASP A 1 381 ? -20.860 2.022 -26.332 1.00 25.83 381 ASP A O 1
ATOM 3011 N N . MET A 1 382 ? -18.618 1.879 -26.321 1.00 28.64 382 MET A N 1
ATOM 3012 C CA . MET A 1 382 ? -18.511 1.536 -24.922 1.00 28.64 382 MET A CA 1
ATOM 3013 C C . MET A 1 382 ? -18.840 2.846 -24.237 1.00 28.64 382 MET A C 1
ATOM 3015 O O . MET A 1 382 ? -17.972 3.710 -24.108 1.00 28.64 382 MET A O 1
ATOM 3019 N N . ASP A 1 383 ? -20.121 2.995 -23.905 1.00 27.31 383 ASP A N 1
ATOM 3020 C CA . ASP A 1 383 ? -20.653 3.911 -22.923 1.00 27.31 383 ASP A CA 1
ATOM 3021 C C . ASP A 1 383 ? -19.773 3.746 -21.680 1.00 27.31 383 ASP A C 1
ATOM 3023 O O . ASP A 1 383 ? -20.030 2.938 -20.790 1.00 27.31 383 ASP A O 1
ATOM 3027 N N . MET A 1 384 ? -18.687 4.516 -21.645 1.00 32.12 384 MET A N 1
ATOM 3028 C CA . MET A 1 384 ? -17.801 4.709 -20.498 1.00 32.12 384 MET A CA 1
ATOM 3029 C C . MET A 1 384 ? -18.511 5.488 -19.377 1.00 32.12 384 MET A C 1
ATOM 3031 O O . MET A 1 384 ? -17.904 5.766 -18.350 1.00 32.12 384 MET A O 1
ATOM 3035 N N . ASP A 1 385 ? -19.798 5.789 -19.575 1.00 26.12 385 ASP A N 1
ATOM 3036 C CA . ASP A 1 385 ? -20.737 6.362 -18.616 1.00 26.12 385 ASP A CA 1
ATOM 3037 C C . ASP A 1 385 ? -21.733 5.325 -18.062 1.00 26.12 385 ASP A C 1
ATOM 3039 O O . ASP A 1 385 ? -22.673 5.685 -17.349 1.00 26.12 385 ASP A O 1
ATOM 3043 N N . GLN A 1 386 ? -21.547 4.021 -18.323 1.00 26.50 386 GLN A N 1
ATOM 3044 C CA . GLN A 1 386 ? -22.236 3.024 -17.507 1.00 26.50 386 GLN A CA 1
ATOM 3045 C C . GLN A 1 386 ? -21.659 3.061 -16.095 1.00 26.50 386 GLN A C 1
ATOM 3047 O O . GLN A 1 386 ? -20.587 2.527 -15.820 1.00 26.50 386 GLN A O 1
ATOM 3052 N N . ASP A 1 387 ? -22.420 3.732 -15.233 1.00 34.12 387 ASP A N 1
ATOM 3053 C CA . ASP A 1 387 ? -22.757 3.430 -13.844 1.00 34.12 387 ASP A CA 1
ATOM 3054 C C . ASP A 1 387 ? -22.561 1.932 -13.511 1.00 34.12 387 ASP A C 1
ATOM 3056 O O . ASP A 1 387 ? -23.498 1.170 -13.268 1.00 34.12 387 ASP A O 1
ATOM 3060 N N . THR A 1 388 ? -21.311 1.458 -13.520 1.00 32.47 388 THR A N 1
ATOM 3061 C CA . THR A 1 388 ? -20.923 0.285 -12.751 1.00 32.47 388 THR A CA 1
ATOM 3062 C C . THR A 1 388 ? -21.320 0.682 -11.344 1.00 32.47 388 THR A C 1
ATOM 3064 O O . THR A 1 388 ? -20.822 1.709 -10.886 1.00 32.47 388 THR A O 1
ATOM 3067 N N . GLY A 1 389 ? -22.200 -0.061 -10.669 1.00 33.78 389 GLY A N 1
ATOM 3068 C CA . GLY A 1 389 ? -22.626 0.192 -9.280 1.00 33.78 389 GLY A CA 1
ATOM 3069 C C . GLY A 1 389 ? -21.488 0.139 -8.246 1.00 33.78 389 GLY A C 1
ATOM 3070 O O . GLY A 1 389 ? -21.694 -0.240 -7.095 1.00 33.78 389 GLY A O 1
ATOM 3071 N N . ALA A 1 390 ? -20.269 0.459 -8.669 1.00 47.34 390 ALA A N 1
ATOM 3072 C CA . ALA A 1 390 ? -19.124 0.751 -7.872 1.00 47.34 390 ALA A CA 1
ATOM 3073 C C . ALA A 1 390 ? -19.402 1.931 -6.949 1.00 47.34 390 ALA A C 1
ATOM 3075 O O . ALA A 1 390 ? -20.006 2.933 -7.329 1.00 47.34 390 ALA A O 1
ATOM 3076 N N . VAL A 1 391 ? -18.922 1.821 -5.716 1.00 52.97 391 VAL A N 1
ATOM 3077 C CA . VAL A 1 391 ? -18.964 2.926 -4.760 1.00 52.97 391 VAL A CA 1
ATOM 3078 C C . VAL A 1 391 ? -18.156 4.101 -5.331 1.00 52.97 391 VAL A C 1
ATOM 3080 O O . VAL A 1 391 ? -16.933 4.125 -5.233 1.00 52.97 391 VAL A O 1
ATOM 3083 N N . GLY A 1 392 ? -18.837 5.076 -5.938 1.00 53.78 392 GLY A N 1
ATOM 3084 C CA . GLY A 1 392 ? -18.248 6.271 -6.560 1.00 53.78 392 GLY A CA 1
ATOM 3085 C C . GLY A 1 392 ? -17.762 7.337 -5.569 1.00 53.78 392 GLY A C 1
ATOM 3086 O O . GLY A 1 392 ? -17.754 8.522 -5.892 1.00 53.78 392 GLY A O 1
ATOM 3087 N N . GLY A 1 393 ? -17.389 6.951 -4.347 1.00 68.19 393 GLY A N 1
ATOM 3088 C CA . GLY A 1 393 ? -17.029 7.879 -3.279 1.00 68.19 393 GLY A CA 1
ATOM 3089 C C . GLY A 1 393 ? -16.136 7.253 -2.213 1.00 68.19 393 GLY A C 1
ATOM 3090 O O . GLY A 1 393 ? -16.069 6.037 -2.047 1.00 68.19 393 GLY A O 1
ATOM 3091 N N . VAL A 1 394 ? -15.440 8.107 -1.468 1.00 87.31 394 VAL A N 1
ATOM 3092 C CA . VAL A 1 394 ? -14.548 7.689 -0.383 1.00 87.31 394 VAL A CA 1
ATOM 3093 C C . VAL A 1 394 ? -15.406 7.276 0.812 1.00 87.31 394 VAL A C 1
ATOM 3095 O O . VAL A 1 394 ? -16.184 8.084 1.300 1.00 87.31 394 VAL A O 1
ATOM 3098 N N . ILE A 1 395 ? -15.298 6.042 1.308 1.00 94.50 395 ILE A N 1
ATOM 3099 C CA . ILE A 1 395 ? -16.021 5.640 2.527 1.00 94.50 395 ILE A CA 1
ATOM 3100 C C . ILE A 1 395 ? -15.374 6.302 3.742 1.00 94.50 395 ILE A C 1
ATOM 3102 O O . ILE A 1 395 ? -14.159 6.183 3.913 1.00 94.50 395 ILE A O 1
ATOM 3106 N N . SER A 1 396 ? -16.178 6.957 4.590 1.00 95.69 396 SER A N 1
ATOM 3107 C CA . SER A 1 396 ? -15.702 7.724 5.754 1.00 95.69 396 SER A CA 1
ATOM 3108 C C . SER A 1 396 ? -14.805 6.892 6.677 1.00 95.69 396 SER A C 1
ATOM 3110 O O . SER A 1 396 ? -13.748 7.345 7.120 1.00 95.69 396 SER A O 1
ATOM 3112 N N . GLY A 1 397 ? -15.220 5.656 6.973 1.00 96.62 397 GLY A N 1
ATOM 3113 C CA . GLY A 1 397 ? -14.548 4.774 7.927 1.00 96.62 397 GLY A CA 1
ATOM 3114 C C . GLY A 1 397 ? -14.733 5.178 9.393 1.00 96.62 397 GLY A C 1
ATOM 3115 O O . GLY A 1 397 ? -14.314 4.435 10.273 1.00 96.62 397 GLY A O 1
ATOM 3116 N N . GLU A 1 398 ? -15.381 6.309 9.676 1.00 97.81 398 GLU A N 1
ATOM 3117 C CA . GLU A 1 398 ? -15.676 6.787 11.028 1.00 97.81 398 GLU A CA 1
ATOM 3118 C C . GLU A 1 398 ? -17.003 7.566 11.065 1.00 97.81 398 GLU A C 1
ATOM 3120 O O . GLU A 1 398 ? -17.441 8.118 10.050 1.00 97.81 398 GLU A O 1
ATOM 3125 N N . ASN A 1 399 ? -17.658 7.597 12.228 1.00 97.81 399 ASN A N 1
ATOM 3126 C CA . ASN A 1 399 ? -18.825 8.443 12.464 1.00 97.81 399 ASN A CA 1
ATOM 3127 C C . ASN A 1 399 ? -18.388 9.890 12.704 1.00 97.81 399 ASN A C 1
ATOM 3129 O O . ASN A 1 399 ? -17.602 10.163 13.621 1.00 97.81 399 ASN A O 1
ATOM 3133 N N . ILE A 1 400 ? -18.949 10.814 11.926 1.00 97.75 400 ILE A N 1
ATOM 3134 C CA . ILE A 1 400 ? -18.595 12.234 11.967 1.00 97.75 400 ILE A CA 1
ATOM 3135 C C . ILE A 1 400 ? -19.827 13.127 12.095 1.00 97.75 400 ILE A C 1
ATOM 3137 O O . ILE A 1 400 ? -20.914 12.811 11.601 1.00 97.75 400 ILE A O 1
ATOM 3141 N N . GLU A 1 401 ? -19.631 14.270 12.744 1.00 97.56 401 GLU A N 1
ATOM 3142 C CA . GLU A 1 401 ? -20.620 15.338 12.841 1.00 97.56 401 GLU A CA 1
ATOM 3143 C C . GLU A 1 401 ? -20.270 16.445 11.841 1.00 97.56 401 GLU A C 1
ATOM 3145 O O . GLU A 1 401 ? -19.166 17.005 11.867 1.00 97.56 401 GLU A O 1
ATOM 3150 N N . LEU A 1 402 ? -21.230 16.788 10.984 1.00 96.56 402 LEU A N 1
ATOM 3151 C CA . LEU A 1 402 ? -21.181 17.974 10.139 1.00 96.56 402 LEU A CA 1
ATOM 3152 C C . LEU A 1 402 ? -22.068 19.091 10.711 1.00 96.56 402 LEU A C 1
ATOM 3154 O O . LEU A 1 402 ? -22.825 18.923 11.671 1.00 96.56 402 LEU A O 1
ATOM 3158 N N . SER A 1 403 ? -21.984 20.281 10.126 1.00 94.25 403 SER A N 1
ATOM 3159 C CA . SER A 1 403 ? -22.815 21.419 10.522 1.00 94.25 403 SER A CA 1
ATOM 3160 C C . SER A 1 403 ? -24.312 21.191 10.316 1.00 94.25 403 SER A C 1
ATOM 3162 O O . SER A 1 403 ? -25.103 21.745 11.078 1.00 94.25 403 SER A O 1
ATOM 3164 N N . ASP A 1 404 ? -24.685 20.356 9.349 1.00 93.25 404 ASP A N 1
ATOM 3165 C CA . ASP A 1 404 ? -26.054 20.118 8.892 1.00 93.25 404 ASP A CA 1
ATOM 3166 C C . ASP A 1 404 ? -26.572 18.691 9.147 1.00 93.25 404 ASP A C 1
ATOM 3168 O O . ASP A 1 404 ? -27.786 18.497 9.221 1.00 93.25 404 ASP A O 1
ATOM 3172 N N . ARG A 1 405 ? -25.696 17.691 9.302 1.00 95.00 405 ARG A N 1
ATOM 3173 C CA . ARG A 1 405 ? -26.080 16.286 9.535 1.00 95.00 405 ARG A CA 1
ATOM 3174 C C . ARG A 1 405 ? -24.961 15.457 10.169 1.00 95.00 405 ARG A C 1
ATOM 3176 O O . ARG A 1 405 ? -23.818 15.891 10.237 1.00 95.00 405 ARG A O 1
ATOM 3183 N N . ASN A 1 406 ? -25.284 14.222 10.542 1.00 96.38 406 ASN A N 1
ATOM 3184 C CA . ASN A 1 406 ? -24.299 13.205 10.915 1.00 96.38 406 ASN A CA 1
ATOM 3185 C C . ASN A 1 406 ? -24.066 12.240 9.749 1.00 96.38 406 ASN A C 1
ATOM 3187 O O . ASN A 1 406 ? -25.004 11.932 9.013 1.00 96.38 406 ASN A O 1
ATOM 3191 N N . ILE A 1 407 ? -22.832 11.761 9.608 1.00 96.00 407 ILE A N 1
ATOM 3192 C CA . ILE A 1 407 ? -22.429 10.749 8.624 1.00 96.00 407 ILE A CA 1
ATOM 3193 C C . ILE A 1 407 ? -21.898 9.538 9.389 1.00 96.00 407 ILE A C 1
ATOM 3195 O O . ILE A 1 407 ? -21.137 9.687 10.347 1.00 96.00 407 ILE A O 1
ATOM 3199 N N . THR A 1 408 ? -22.322 8.340 8.994 1.00 96.25 408 THR A N 1
ATOM 3200 C CA . THR A 1 408 ? -21.893 7.089 9.620 1.00 96.25 408 THR A CA 1
ATOM 3201 C C . THR A 1 408 ? -20.623 6.542 8.971 1.00 96.25 408 THR A C 1
ATOM 3203 O O . THR A 1 408 ? -20.263 6.888 7.848 1.00 96.25 408 THR A O 1
ATOM 3206 N N . PHE A 1 409 ? -19.943 5.630 9.663 1.00 96.12 409 PHE A N 1
ATOM 3207 C CA . PHE A 1 409 ? -18.674 5.060 9.203 1.00 96.12 409 PHE A CA 1
ATOM 3208 C C . PHE A 1 409 ? -18.732 4.281 7.874 1.00 96.12 409 PHE A C 1
ATOM 3210 O O . PHE A 1 409 ? -17.683 4.045 7.277 1.00 96.12 409 PHE A O 1
ATOM 3217 N N . LEU A 1 410 ? -19.921 3.880 7.407 1.00 95.56 410 LEU A N 1
ATOM 3218 C CA . LEU A 1 410 ? -20.111 3.174 6.128 1.00 95.56 410 LEU A CA 1
ATOM 3219 C C . LEU A 1 410 ? -20.653 4.070 5.015 1.00 95.56 410 LEU A C 1
ATOM 3221 O O . LEU A 1 410 ? -20.823 3.593 3.896 1.00 95.56 410 LEU A O 1
ATOM 3225 N N . ASP A 1 411 ? -20.930 5.336 5.311 1.00 94.56 411 ASP A N 1
ATOM 3226 C CA . ASP A 1 411 ? -21.400 6.279 4.310 1.00 94.56 411 ASP A CA 1
ATOM 3227 C C . ASP A 1 411 ? -20.215 6.814 3.494 1.00 94.56 411 ASP A C 1
ATOM 3229 O O . ASP A 1 411 ? -19.088 6.966 3.989 1.00 94.56 411 ASP A O 1
ATOM 3233 N N . SER A 1 412 ? -20.477 7.106 2.222 1.00 92.56 412 SER A N 1
ATOM 3234 C CA . SER A 1 412 ? -19.539 7.819 1.363 1.00 92.56 412 SER A CA 1
ATOM 3235 C C . SER A 1 412 ? -19.455 9.291 1.758 1.00 92.56 412 SER A C 1
ATOM 3237 O O . SER A 1 412 ? -20.454 9.896 2.144 1.00 92.56 412 SER A O 1
ATOM 3239 N N . ILE A 1 413 ? -18.271 9.868 1.603 1.00 92.25 413 ILE A N 1
ATOM 3240 C CA . ILE A 1 413 ? -17.994 11.290 1.770 1.00 92.25 413 ILE A CA 1
ATOM 3241 C C . ILE A 1 413 ? -17.417 11.873 0.482 1.00 92.25 413 ILE A C 1
ATOM 3243 O O . ILE A 1 413 ? -16.666 11.228 -0.254 1.00 92.25 413 ILE A O 1
ATOM 3247 N N . SER A 1 414 ? -17.752 13.133 0.236 1.00 90.38 414 SER A N 1
ATOM 3248 C CA . SER A 1 414 ? -17.295 13.916 -0.909 1.00 90.38 414 SER A CA 1
ATOM 3249 C C . SER A 1 414 ? -16.947 15.352 -0.510 1.00 90.38 414 SER A C 1
ATOM 3251 O O . SER A 1 414 ? -17.362 15.855 0.537 1.00 90.38 414 SER A O 1
ATOM 3253 N N . SER A 1 415 ? -16.209 16.055 -1.375 1.00 87.44 415 SER A N 1
ATOM 3254 C CA . SER A 1 415 ? -15.847 17.466 -1.158 1.00 87.44 415 SER A CA 1
ATOM 3255 C C . SER A 1 415 ? -17.083 18.363 -0.980 1.00 87.44 415 SER A C 1
ATOM 3257 O O . SER A 1 415 ? -17.110 19.214 -0.094 1.00 87.44 415 SER A O 1
ATOM 3259 N N . LYS A 1 416 ? -18.159 18.114 -1.737 1.00 87.00 416 LYS A N 1
ATOM 3260 C CA . LYS A 1 416 ? -19.429 18.861 -1.650 1.00 87.00 416 LYS A CA 1
ATOM 3261 C C . LYS A 1 416 ? -20.180 18.644 -0.336 1.00 87.00 416 LYS A C 1
ATOM 3263 O O . LYS A 1 416 ? -20.960 19.493 0.087 1.00 87.00 416 LYS A O 1
ATOM 3268 N N . GLU A 1 417 ? -19.973 17.501 0.307 1.00 90.12 417 GLU A N 1
ATOM 3269 C CA . GLU A 1 417 ? -20.576 17.208 1.608 1.00 90.12 417 GLU A CA 1
ATOM 3270 C C . GLU A 1 417 ? -19.753 17.795 2.751 1.00 90.12 417 GLU A C 1
ATOM 3272 O O . GLU A 1 417 ? -20.316 18.200 3.764 1.00 90.12 417 GLU A O 1
ATOM 3277 N N . LEU A 1 418 ? -18.433 17.869 2.584 1.00 92.06 418 LEU A N 1
ATOM 3278 C CA . LEU A 1 418 ? -17.509 18.339 3.613 1.00 92.06 418 LEU A CA 1
ATOM 3279 C C . LEU A 1 418 ? -17.304 19.856 3.600 1.00 92.06 418 LEU A C 1
ATOM 3281 O O . LEU A 1 418 ? -16.876 20.406 4.613 1.00 92.06 418 LEU A O 1
ATOM 3285 N N . PHE A 1 419 ? -17.629 20.543 2.504 1.00 93.12 419 PHE A N 1
ATOM 3286 C CA . PHE A 1 419 ? -17.466 21.989 2.358 1.00 93.12 419 PHE A CA 1
ATOM 3287 C C . PHE A 1 419 ? -18.749 22.651 1.842 1.00 93.12 419 PHE A C 1
ATOM 3289 O O . PHE A 1 419 ? -19.501 22.067 1.067 1.00 93.12 419 PHE A O 1
ATOM 3296 N N . ASP A 1 420 ? -19.027 23.874 2.293 1.00 91.12 420 ASP A N 1
ATOM 3297 C CA . ASP A 1 420 ? -20.136 24.682 1.782 1.00 91.12 420 ASP A CA 1
ATOM 3298 C C . ASP A 1 420 ? -19.782 25.400 0.463 1.00 91.12 420 ASP A C 1
ATOM 3300 O O . ASP A 1 420 ? -18.657 25.330 -0.038 1.00 91.12 420 ASP A O 1
ATOM 3304 N N . THR A 1 421 ? -20.747 26.131 -0.103 1.00 87.44 421 THR A N 1
ATOM 3305 C CA . THR A 1 421 ? -20.567 26.896 -1.351 1.00 87.44 421 THR A CA 1
ATOM 3306 C C . THR A 1 421 ? -19.533 28.021 -1.244 1.00 87.44 421 THR A C 1
ATOM 3308 O O . THR A 1 421 ? -19.114 28.554 -2.265 1.00 87.44 421 THR A O 1
ATOM 3311 N N . ASN A 1 422 ? -19.128 28.400 -0.028 1.00 87.44 422 ASN A N 1
ATOM 3312 C CA . ASN A 1 422 ? -18.092 29.395 0.246 1.00 87.44 422 ASN A CA 1
ATOM 3313 C C . ASN A 1 422 ? -16.759 28.738 0.631 1.00 87.44 422 ASN A C 1
ATOM 3315 O O . ASN A 1 422 ? -15.901 29.405 1.212 1.00 87.44 422 ASN A O 1
ATOM 3319 N N . SER A 1 423 ? -16.588 27.440 0.354 1.00 87.88 423 SER A N 1
ATOM 3320 C CA . SER A 1 423 ? -15.393 26.669 0.702 1.00 87.88 423 SER A CA 1
ATOM 3321 C C . SER A 1 423 ? -15.126 26.537 2.205 1.00 87.88 423 SER A C 1
ATOM 3323 O O . SER A 1 423 ? -14.043 26.101 2.595 1.00 87.88 423 SER A O 1
ATOM 3325 N N . LYS A 1 424 ? -16.089 26.859 3.076 1.00 92.75 424 LYS A N 1
ATOM 3326 C CA . LYS A 1 424 ? -15.942 26.645 4.520 1.00 92.75 424 LYS A CA 1
ATOM 3327 C C . LYS A 1 424 ? -16.218 25.191 4.855 1.00 92.75 424 LYS A C 1
ATOM 3329 O O . LYS A 1 424 ? -17.164 24.600 4.339 1.00 92.75 424 LYS A O 1
ATOM 3334 N N . THR A 1 425 ? -15.411 24.622 5.748 1.00 94.56 425 THR A N 1
ATOM 3335 C CA . THR A 1 425 ? -15.639 23.245 6.189 1.00 94.56 425 THR A CA 1
ATOM 3336 C C . THR A 1 425 ? -16.951 23.137 6.960 1.00 94.56 425 THR A C 1
ATOM 3338 O O . THR A 1 425 ? -17.252 23.960 7.828 1.00 94.56 425 THR A O 1
ATOM 3341 N N . LYS A 1 426 ? -17.720 22.100 6.644 1.00 95.81 426 LYS A N 1
ATOM 3342 C CA . LYS A 1 426 ? -18.867 21.645 7.426 1.00 95.81 426 LYS A CA 1
ATOM 3343 C C . LYS A 1 426 ? -18.457 20.637 8.494 1.00 95.81 426 LYS A C 1
ATOM 3345 O O . LYS A 1 426 ? -19.242 20.405 9.407 1.00 95.81 426 LYS A O 1
ATOM 3350 N N . PHE A 1 427 ? -17.262 20.048 8.399 1.00 96.88 427 PHE A N 1
ATOM 3351 C CA . PHE A 1 427 ? -16.749 19.100 9.386 1.00 96.88 427 PHE A CA 1
ATOM 3352 C C . PHE A 1 427 ? -16.610 19.772 10.755 1.00 96.88 427 PHE A C 1
ATOM 3354 O O . PHE A 1 427 ? -15.906 20.774 10.887 1.00 96.88 427 PHE A O 1
ATOM 3361 N N . LYS A 1 428 ? -17.263 19.212 11.777 1.00 96.50 428 LYS A N 1
ATOM 3362 C CA . LYS A 1 428 ? -17.145 19.684 13.161 1.00 96.50 428 LYS A CA 1
ATOM 3363 C C . LYS A 1 428 ? -16.270 18.772 13.999 1.00 96.50 428 LYS A C 1
ATOM 3365 O O . LYS A 1 428 ? -15.378 19.250 14.694 1.00 96.50 428 LYS A O 1
ATOM 3370 N N . SER A 1 429 ? -16.567 17.476 13.995 1.00 96.88 429 SER A N 1
ATOM 3371 C CA . SER A 1 429 ? -15.886 16.525 14.865 1.00 96.88 429 SER A CA 1
ATOM 3372 C C . SER A 1 429 ? -15.988 15.091 14.354 1.00 96.88 429 SER A C 1
ATOM 3374 O O . SER A 1 429 ? -16.857 14.747 13.552 1.00 96.88 429 SER A O 1
ATOM 3376 N N . THR A 1 430 ? -15.088 14.255 14.863 1.00 98.00 430 THR A N 1
ATOM 3377 C CA . THR A 1 430 ? -15.117 12.799 14.724 1.00 98.00 430 THR A CA 1
ATOM 3378 C C . THR A 1 430 ? -15.336 12.143 16.091 1.00 98.00 430 THR A C 1
ATOM 3380 O O . THR A 1 430 ? -14.815 12.606 17.119 1.00 98.00 430 THR A O 1
ATOM 3383 N N . SER A 1 431 ? -16.107 11.054 16.113 1.00 97.69 431 SER A N 1
ATOM 3384 C CA . SER A 1 431 ? -16.400 10.299 17.337 1.00 97.69 431 SER A CA 1
ATOM 3385 C C . SER A 1 431 ? -15.171 9.560 17.898 1.00 97.69 431 SER A C 1
ATOM 3387 O O . SER A 1 431 ? -14.990 9.504 19.124 1.00 97.69 431 SER A O 1
ATOM 3389 N N . LEU A 1 432 ? -14.275 9.100 17.011 1.00 98.38 432 LEU A N 1
ATOM 3390 C CA . LEU A 1 432 ? -13.205 8.123 17.262 1.00 98.38 432 LEU A CA 1
ATOM 3391 C C . LEU A 1 432 ? -13.703 6.716 17.648 1.00 98.38 432 LEU A C 1
ATOM 3393 O O . LEU A 1 432 ? -12.945 5.938 18.235 1.00 98.38 432 LEU A O 1
ATOM 3397 N N . ASP A 1 433 ? -14.968 6.376 17.399 1.00 98.06 433 ASP A N 1
ATOM 3398 C CA . ASP A 1 433 ? -15.538 5.092 17.814 1.00 98.06 433 ASP A CA 1
ATOM 3399 C C . ASP A 1 433 ? -14.926 3.905 17.064 1.00 98.06 433 ASP A C 1
ATOM 3401 O O . ASP A 1 433 ? -14.772 2.820 17.637 1.00 98.06 433 ASP A O 1
ATOM 3405 N N . ARG A 1 434 ? -14.596 4.069 15.780 1.00 98.12 434 ARG A N 1
ATOM 3406 C CA . ARG A 1 434 ? -13.913 3.048 14.973 1.00 98.12 434 ARG A CA 1
ATOM 3407 C C . ARG A 1 434 ? -12.429 3.002 15.283 1.00 98.12 434 ARG A C 1
ATOM 3409 O O . ARG A 1 434 ? -11.903 1.897 15.424 1.00 98.12 434 ARG A O 1
ATOM 3416 N N . LEU A 1 435 ? -11.781 4.141 15.530 1.00 98.62 435 LEU A N 1
ATOM 3417 C CA . LEU A 1 435 ? -10.398 4.160 16.018 1.00 98.62 435 LEU A CA 1
ATOM 3418 C C . LEU A 1 435 ? -10.243 3.431 17.362 1.00 98.62 435 LEU A C 1
ATOM 3420 O O . LEU A 1 435 ? -9.369 2.576 17.511 1.00 98.62 435 LEU A O 1
ATOM 3424 N N . LYS A 1 436 ? -11.099 3.735 18.345 1.00 98.44 436 LYS A N 1
ATOM 3425 C CA . LYS A 1 436 ? -11.091 3.072 19.661 1.00 98.44 436 LYS A CA 1
ATOM 3426 C C . LYS A 1 436 ? -11.263 1.571 19.515 1.00 98.44 436 LYS A C 1
ATOM 3428 O O . LYS A 1 436 ? -10.480 0.796 20.060 1.00 98.44 436 LYS A O 1
ATOM 3433 N N . ARG A 1 437 ? -12.250 1.170 18.717 1.00 98.19 437 ARG A N 1
ATOM 3434 C CA . ARG A 1 437 ? -12.536 -0.234 18.457 1.00 98.19 437 ARG A CA 1
ATOM 3435 C C . ARG A 1 437 ? -11.370 -0.955 17.785 1.00 98.19 437 ARG A C 1
ATOM 3437 O O . ARG A 1 437 ? -11.027 -2.066 18.179 1.00 98.19 437 ARG A O 1
ATOM 3444 N N . PHE A 1 438 ? -10.737 -0.320 16.805 1.00 98.69 438 PHE A N 1
ATOM 3445 C CA . PHE A 1 438 ? -9.528 -0.829 16.173 1.00 98.69 438 PHE A CA 1
ATOM 3446 C C . PHE A 1 438 ? -8.405 -1.044 17.201 1.00 98.69 438 PHE A C 1
ATOM 3448 O O . PHE A 1 438 ? -7.836 -2.135 17.267 1.00 98.69 438 PHE A O 1
ATOM 3455 N N . VAL A 1 439 ? -8.136 -0.046 18.049 1.00 98.44 439 VAL A N 1
ATOM 3456 C CA . VAL A 1 439 ? -7.112 -0.118 19.104 1.00 98.44 439 VAL A CA 1
ATOM 3457 C C . VAL A 1 439 ? -7.398 -1.249 20.097 1.00 98.44 439 VAL A C 1
ATOM 3459 O O . VAL A 1 439 ? -6.480 -1.985 20.454 1.00 98.44 439 VAL A O 1
ATOM 3462 N N . GLU A 1 440 ? -8.653 -1.440 20.511 1.00 98.19 440 GLU A N 1
ATOM 3463 C CA . GLU A 1 440 ? -9.057 -2.558 21.375 1.00 98.19 440 GLU A CA 1
ATOM 3464 C C . GLU A 1 440 ? -8.714 -3.916 20.754 1.00 98.19 440 GLU A C 1
ATOM 3466 O O . GLU A 1 440 ? -8.096 -4.762 21.405 1.00 98.19 440 GLU A O 1
ATOM 3471 N N . ILE A 1 441 ? -9.096 -4.123 19.489 1.00 98.25 441 ILE A N 1
ATOM 3472 C CA . ILE A 1 441 ? -8.864 -5.380 18.771 1.00 98.25 441 ILE A CA 1
ATOM 3473 C C . ILE A 1 441 ? -7.359 -5.619 18.619 1.00 98.25 441 ILE A C 1
ATOM 3475 O O . ILE A 1 441 ? -6.869 -6.706 18.931 1.00 98.25 441 ILE A O 1
ATOM 3479 N N . VAL A 1 442 ? -6.616 -4.602 18.180 1.00 98.00 442 VAL A N 1
ATOM 3480 C CA . VAL A 1 442 ? -5.169 -4.687 17.963 1.00 98.00 442 VAL A CA 1
ATOM 3481 C C . VAL A 1 442 ? -4.422 -4.950 19.266 1.00 98.00 442 VAL A C 1
ATOM 3483 O O . VAL A 1 442 ? -3.550 -5.812 19.282 1.00 98.00 442 VAL A O 1
ATOM 3486 N N . ASN A 1 443 ? -4.786 -4.302 20.374 1.00 97.88 443 ASN A N 1
ATOM 3487 C CA . ASN A 1 443 ? -4.192 -4.590 21.681 1.00 97.88 443 ASN A CA 1
ATOM 3488 C C . ASN A 1 443 ? -4.483 -6.023 22.138 1.00 97.88 443 ASN A C 1
ATOM 3490 O O . ASN A 1 443 ? -3.567 -6.735 22.550 1.00 97.88 443 ASN A O 1
ATOM 3494 N N . PHE A 1 444 ? -5.742 -6.459 22.043 1.00 97.69 444 PHE A N 1
ATOM 3495 C CA . PHE A 1 444 ? -6.149 -7.794 22.475 1.00 97.69 444 PHE A CA 1
ATOM 3496 C C . PHE A 1 444 ? -5.417 -8.894 21.697 1.00 97.69 444 PHE A C 1
ATOM 3498 O O . PHE A 1 444 ? -4.810 -9.787 22.291 1.00 97.69 444 PHE A O 1
ATOM 3505 N N . PHE A 1 445 ? -5.447 -8.830 20.363 1.00 97.38 445 PHE A N 1
ATOM 3506 C CA . PHE A 1 445 ? -4.805 -9.841 19.525 1.00 97.38 445 PHE A CA 1
ATOM 3507 C C . PHE A 1 445 ? -3.285 -9.691 19.480 1.00 97.38 445 PHE A C 1
ATOM 3509 O O . PHE A 1 445 ? -2.589 -10.702 19.440 1.00 97.38 445 PHE A O 1
ATOM 3516 N N . GLY A 1 446 ? -2.765 -8.467 19.578 1.00 96.50 446 GLY A N 1
ATOM 3517 C CA . GLY A 1 446 ? -1.333 -8.203 19.667 1.00 96.50 446 GLY A CA 1
ATOM 3518 C C . GLY A 1 446 ? -0.705 -8.877 20.884 1.00 96.50 446 GLY A C 1
ATOM 3519 O O . GLY A 1 446 ? 0.317 -9.543 20.742 1.00 96.50 446 GLY A O 1
ATOM 3520 N N . ILE A 1 447 ? -1.351 -8.806 22.053 1.00 96.12 447 ILE A N 1
ATOM 3521 C CA . ILE A 1 447 ? -0.911 -9.543 23.250 1.00 96.12 447 ILE A CA 1
ATOM 3522 C C . ILE A 1 447 ? -1.109 -11.044 23.068 1.00 96.12 447 ILE A C 1
ATOM 3524 O O . ILE A 1 447 ? -0.186 -11.826 23.284 1.00 96.12 447 ILE A O 1
ATOM 3528 N N . ARG A 1 448 ? -2.302 -11.463 22.628 1.00 96.12 448 ARG A N 1
ATOM 3529 C CA . ARG A 1 448 ? -2.634 -12.885 22.465 1.00 96.12 448 ARG A CA 1
ATOM 3530 C C . ARG A 1 448 ? -1.668 -13.619 21.532 1.00 96.12 448 ARG A C 1
ATOM 3532 O O . ARG A 1 448 ? -1.401 -14.798 21.746 1.00 96.12 448 ARG A O 1
ATOM 3539 N N . PHE A 1 449 ? -1.185 -12.952 20.488 1.00 94.62 449 PHE A N 1
ATOM 3540 C CA . PHE A 1 449 ? -0.243 -13.517 19.523 1.00 94.62 449 PHE A CA 1
ATOM 3541 C C . PHE A 1 449 ? 1.227 -13.239 19.869 1.00 94.62 449 PHE A C 1
ATOM 3543 O O . PHE A 1 449 ? 2.103 -13.634 19.103 1.00 94.62 449 PHE A O 1
ATOM 3550 N N . GLY A 1 450 ? 1.512 -12.592 21.006 1.00 91.44 450 GLY A N 1
ATOM 3551 C CA . GLY A 1 450 ? 2.874 -12.322 21.478 1.00 91.44 450 GLY A CA 1
ATOM 3552 C C . GLY A 1 450 ? 3.617 -11.245 20.683 1.00 91.44 450 GLY A C 1
ATOM 3553 O O . GLY A 1 450 ? 4.845 -11.212 20.691 1.00 91.44 450 GLY A O 1
ATOM 3554 N N . LEU A 1 451 ? 2.893 -10.381 19.966 1.00 92.00 451 LEU A N 1
ATOM 3555 C CA . LEU A 1 451 ? 3.473 -9.226 19.285 1.00 92.00 451 LEU A CA 1
ATOM 3556 C C . LEU A 1 451 ? 3.647 -8.041 20.240 1.00 92.00 451 LEU A C 1
ATOM 3558 O O . LEU A 1 451 ? 4.604 -7.283 20.100 1.00 92.00 451 LEU A O 1
ATOM 3562 N N . PHE A 1 452 ? 2.722 -7.882 21.189 1.00 92.12 452 PHE A N 1
ATOM 3563 C CA . PHE A 1 452 ? 2.761 -6.852 22.224 1.00 92.12 452 PHE A CA 1
ATOM 3564 C C . PHE A 1 452 ? 2.916 -7.497 23.596 1.00 92.12 452 PHE A C 1
ATOM 3566 O O . PHE A 1 452 ? 2.428 -8.599 23.842 1.00 92.12 452 PHE A O 1
ATOM 3573 N N . THR A 1 453 ? 3.534 -6.765 24.509 1.00 88.44 453 THR A N 1
ATOM 3574 C CA . THR A 1 453 ? 3.445 -7.017 25.945 1.00 88.44 453 THR A CA 1
ATOM 3575 C C . THR A 1 453 ? 2.288 -6.204 26.544 1.00 88.44 453 THR A C 1
ATOM 3577 O O . THR A 1 453 ? 1.761 -5.291 25.901 1.00 88.44 453 THR A O 1
ATOM 3580 N N . GLU A 1 454 ? 1.857 -6.527 27.767 1.00 87.31 454 GLU A N 1
ATOM 3581 C CA . GLU A 1 454 ? 0.766 -5.796 28.438 1.00 87.31 454 GLU A CA 1
ATOM 3582 C C . GLU A 1 454 ? 1.095 -4.310 28.654 1.00 87.31 454 GLU A C 1
ATOM 3584 O O . GLU A 1 454 ? 0.233 -3.443 28.517 1.00 87.31 454 GLU A O 1
ATOM 3589 N N . ASP A 1 455 ? 2.358 -3.993 28.929 1.00 86.25 455 ASP A N 1
ATOM 3590 C CA . ASP A 1 455 ? 2.866 -2.631 29.083 1.00 86.25 455 ASP A CA 1
ATOM 3591 C C . ASP A 1 455 ? 3.034 -1.894 27.744 1.00 86.25 455 ASP A C 1
ATOM 3593 O O . ASP A 1 455 ? 2.954 -0.665 27.712 1.00 86.25 455 ASP A O 1
ATOM 3597 N N . ALA A 1 456 ? 3.169 -2.629 26.635 1.00 85.50 456 ALA A N 1
ATOM 3598 C CA . ALA A 1 456 ? 3.296 -2.079 25.288 1.00 85.50 456 ALA A CA 1
ATOM 3599 C C . ALA A 1 456 ? 1.951 -1.885 24.565 1.00 85.50 456 ALA A C 1
ATOM 3601 O O . ALA A 1 456 ? 1.943 -1.643 23.353 1.00 85.50 456 ALA A O 1
ATOM 3602 N N . GLN A 1 457 ? 0.812 -1.967 25.258 1.00 91.88 457 GLN A N 1
ATOM 3603 C CA . GLN A 1 457 ? -0.490 -1.635 24.675 1.00 91.88 457 GLN A CA 1
ATOM 3604 C C . GLN A 1 457 ? -0.537 -0.192 24.159 1.00 91.88 457 GLN A C 1
ATOM 3606 O O . GLN A 1 457 ? 0.026 0.732 24.746 1.00 91.88 457 GLN A O 1
ATOM 3611 N N . ILE A 1 458 ? -1.269 0.017 23.070 1.00 94.69 458 ILE A N 1
ATOM 3612 C CA . ILE A 1 458 ? -1.614 1.350 22.580 1.00 94.69 458 ILE A CA 1
ATOM 3613 C C . ILE A 1 458 ? -2.601 1.971 23.569 1.00 94.69 458 ILE A C 1
ATOM 3615 O O . ILE A 1 458 ? -3.699 1.445 23.768 1.00 94.69 458 ILE A O 1
ATOM 3619 N N . LYS A 1 459 ? -2.224 3.097 24.177 1.00 92.69 459 LYS A N 1
ATOM 3620 C CA . LYS A 1 459 ? -3.065 3.823 25.134 1.00 92.69 459 LYS A CA 1
ATOM 3621 C C . LYS A 1 459 ? -3.650 5.063 24.470 1.00 92.69 459 LYS A C 1
ATOM 3623 O O . LYS A 1 459 ? -2.969 6.067 24.272 1.00 92.69 459 LYS A O 1
ATOM 3628 N N . LEU A 1 460 ? -4.942 5.011 24.163 1.00 94.25 460 LEU A N 1
ATOM 3629 C CA . LEU A 1 460 ? -5.667 6.155 23.616 1.00 94.25 460 LEU A CA 1
ATOM 3630 C C . LEU A 1 460 ? -6.154 7.074 24.751 1.00 94.25 460 LEU A C 1
ATOM 3632 O O . LEU A 1 460 ? -7.341 7.117 25.080 1.00 94.25 460 LEU A O 1
ATOM 3636 N N . THR A 1 461 ? -5.212 7.775 25.391 1.00 95.19 461 THR A N 1
ATOM 3637 C CA . THR A 1 461 ? -5.505 8.724 26.479 1.00 95.19 461 THR A CA 1
ATOM 3638 C C . THR A 1 461 ? -6.462 9.827 26.015 1.00 95.19 461 THR A C 1
ATOM 3640 O O . THR A 1 461 ? -6.542 10.133 24.827 1.00 95.19 461 THR A O 1
ATOM 3643 N N . GLU A 1 462 ? -7.167 10.475 26.944 1.00 96.19 462 GLU A N 1
ATOM 3644 C CA . GLU A 1 462 ? -8.025 11.628 26.621 1.00 96.19 462 GLU A CA 1
ATOM 3645 C C . GLU A 1 462 ? -7.256 12.750 25.905 1.00 96.19 462 GLU A C 1
ATOM 3647 O O . GLU A 1 462 ? -7.792 13.400 25.009 1.00 96.19 462 GLU A O 1
ATOM 3652 N N . GLN A 1 463 ? -5.979 12.942 26.249 1.00 95.75 463 GLN A N 1
ATOM 3653 C CA . GLN A 1 463 ? -5.103 13.888 25.562 1.00 95.75 463 GLN A CA 1
ATOM 3654 C C . GLN A 1 463 ? -4.860 13.474 24.105 1.00 95.75 463 GLN A C 1
ATOM 3656 O O . GLN A 1 463 ? -5.032 14.300 23.211 1.00 95.75 463 GLN A O 1
ATOM 3661 N N . ASN A 1 464 ? -4.528 12.201 23.861 1.00 95.69 464 ASN A N 1
ATOM 3662 C CA . ASN A 1 464 ? -4.320 11.674 22.509 1.00 95.69 464 ASN A CA 1
ATOM 3663 C C . ASN A 1 464 ? -5.609 11.771 21.680 1.00 95.69 464 ASN A C 1
ATOM 3665 O O . ASN A 1 464 ? -5.569 12.202 20.534 1.00 95.69 464 ASN A O 1
ATOM 3669 N N . GLN A 1 465 ? -6.766 11.452 22.267 1.00 97.75 465 GLN A N 1
ATOM 3670 C CA . GLN A 1 465 ? -8.061 11.578 21.593 1.00 97.75 465 GLN A CA 1
ATOM 3671 C C . GLN A 1 465 ? -8.378 13.024 21.193 1.00 97.75 465 GLN A C 1
ATOM 3673 O O . GLN A 1 465 ? -8.841 13.262 20.080 1.00 97.75 465 GLN A O 1
ATOM 3678 N N . ARG A 1 466 ? -8.147 13.998 22.083 1.00 97.38 466 ARG A N 1
ATOM 3679 C CA . ARG A 1 466 ? -8.345 15.423 21.760 1.00 97.38 466 ARG A CA 1
ATOM 3680 C C . ARG A 1 466 ? -7.415 15.865 20.640 1.00 97.38 466 ARG A C 1
ATOM 3682 O O . ARG A 1 466 ? -7.893 16.417 19.660 1.00 97.38 466 ARG A O 1
ATOM 3689 N N . LEU A 1 467 ? -6.132 15.520 20.739 1.00 97.25 467 LEU A N 1
ATOM 3690 C CA . LEU A 1 467 ? -5.141 15.859 19.721 1.00 97.25 467 LEU A CA 1
ATOM 3691 C C . LEU A 1 467 ? -5.513 15.298 18.343 1.00 97.25 467 LEU A C 1
ATOM 3693 O O . LEU A 1 467 ? -5.395 16.004 17.347 1.00 97.25 467 LEU A O 1
ATOM 3697 N N . ILE A 1 468 ? -6.005 14.057 18.281 1.00 98.25 468 ILE A N 1
ATOM 3698 C CA . ILE A 1 468 ? -6.465 13.456 17.024 1.00 98.25 468 ILE A CA 1
ATOM 3699 C C . ILE A 1 468 ? -7.659 14.231 16.455 1.00 98.25 468 ILE A C 1
ATOM 3701 O O . ILE A 1 468 ? -7.629 14.598 15.283 1.00 98.25 468 ILE A O 1
ATOM 3705 N N . ARG A 1 469 ? -8.684 14.532 17.267 1.00 98.12 469 ARG A N 1
ATOM 3706 C CA . ARG A 1 469 ? -9.852 15.313 16.810 1.00 98.12 469 ARG A CA 1
ATOM 3707 C C . ARG A 1 469 ? -9.448 16.689 16.286 1.00 98.12 469 ARG A C 1
ATOM 3709 O O . ARG A 1 469 ? -9.899 17.085 15.212 1.00 98.12 469 ARG A O 1
ATOM 3716 N N . ASP A 1 470 ? -8.589 17.381 17.027 1.00 97.62 470 ASP A N 1
ATOM 3717 C CA . ASP A 1 470 ? -8.137 18.729 16.694 1.00 97.62 470 ASP A CA 1
ATOM 3718 C C . ASP A 1 470 ? -7.313 18.737 15.399 1.00 97.62 470 ASP A C 1
ATOM 3720 O O . ASP A 1 470 ? -7.516 19.606 14.551 1.00 97.62 470 ASP A O 1
ATOM 3724 N N . GLU A 1 471 ? -6.432 17.753 15.189 1.00 97.50 471 GLU A N 1
ATOM 3725 C CA . GLU A 1 471 ? -5.612 17.685 13.974 1.00 97.50 471 GLU A CA 1
ATOM 3726 C C . GLU A 1 471 ? -6.430 17.265 12.740 1.00 97.50 471 GLU A C 1
ATOM 3728 O O . GLU A 1 471 ? -6.218 17.806 11.652 1.00 97.50 471 GLU A O 1
ATOM 3733 N N . VAL A 1 472 ? -7.425 16.377 12.890 1.00 97.25 472 VAL A N 1
ATOM 3734 C CA . VAL A 1 472 ? -8.385 16.079 11.809 1.00 97.25 472 VAL A CA 1
ATOM 3735 C C . VAL A 1 472 ? -9.147 17.348 11.413 1.00 97.25 472 VAL A C 1
ATOM 3737 O O . VAL A 1 472 ? -9.183 17.694 10.231 1.00 97.25 472 VAL A O 1
ATOM 3740 N N . LEU A 1 473 ? -9.698 18.090 12.381 1.00 96.75 473 LEU A N 1
ATOM 3741 C CA . LEU A 1 473 ? -10.390 19.357 12.119 1.00 96.75 473 LEU A CA 1
ATOM 3742 C C . LEU A 1 473 ? -9.457 20.390 11.465 1.00 96.75 473 LEU A C 1
ATOM 3744 O O . LEU A 1 473 ? -9.831 21.037 10.487 1.00 96.75 473 LEU A O 1
ATOM 3748 N N . SER A 1 474 ? -8.227 20.513 11.967 1.00 96.00 474 SER A N 1
ATOM 3749 C CA . SER A 1 474 ? -7.186 21.394 11.428 1.00 96.00 474 SER A CA 1
ATOM 3750 C C . SER A 1 474 ? -6.901 21.107 9.952 1.00 96.00 474 SER A C 1
ATOM 3752 O O . SER A 1 474 ? -6.785 22.041 9.159 1.00 96.00 474 SER A O 1
ATOM 3754 N N . ASN A 1 475 ? -6.867 19.835 9.543 1.00 94.50 475 ASN A N 1
ATOM 3755 C CA . ASN A 1 475 ? -6.694 19.460 8.137 1.00 94.50 475 ASN A CA 1
ATOM 3756 C C . ASN A 1 475 ? -7.845 19.959 7.253 1.00 94.50 475 ASN A C 1
ATOM 3758 O O . ASN A 1 475 ? -7.591 20.514 6.183 1.00 94.50 475 ASN A O 1
ATOM 3762 N N . PHE A 1 476 ? -9.094 19.864 7.717 1.00 94.69 476 PHE A N 1
ATOM 3763 C CA . PHE A 1 476 ? -10.235 20.418 6.984 1.00 94.69 476 PHE A CA 1
ATOM 3764 C C . PHE A 1 476 ? -10.248 21.947 6.957 1.00 94.69 476 PHE A C 1
ATOM 3766 O O . PHE A 1 476 ? -10.631 22.532 5.948 1.00 94.69 476 PHE A O 1
ATOM 3773 N N . ILE A 1 477 ? -9.808 22.609 8.031 1.00 93.81 477 ILE A N 1
ATOM 3774 C CA . ILE A 1 477 ? -9.656 24.071 8.059 1.00 93.81 477 ILE A CA 1
ATOM 3775 C C . ILE A 1 477 ? -8.593 24.515 7.049 1.00 93.81 477 ILE A C 1
ATOM 3777 O O . ILE A 1 477 ? -8.840 25.431 6.269 1.00 93.81 477 ILE A O 1
ATOM 3781 N N . LYS A 1 478 ? -7.436 23.842 7.011 1.00 92.50 478 LYS A N 1
ATOM 3782 C CA . LYS A 1 478 ? -6.374 24.117 6.031 1.00 92.50 478 LYS A CA 1
ATOM 3783 C C . LYS A 1 478 ? -6.866 23.907 4.596 1.00 92.50 478 LYS A C 1
ATOM 3785 O O . LYS A 1 478 ? -6.538 24.702 3.729 1.00 92.50 478 LYS A O 1
ATOM 3790 N N . ALA A 1 479 ? -7.689 22.889 4.349 1.00 91.12 479 ALA A N 1
ATOM 3791 C CA . ALA A 1 479 ? -8.230 22.594 3.022 1.00 91.12 479 ALA A CA 1
ATOM 3792 C C . ALA A 1 479 ? -9.261 23.622 2.503 1.00 91.12 479 ALA A C 1
ATOM 3794 O O . ALA A 1 479 ? -9.579 23.607 1.313 1.00 91.12 479 ALA A O 1
ATOM 3795 N N . GLN A 1 480 ? -9.754 24.544 3.344 1.00 92.31 480 GLN A N 1
ATOM 3796 C CA . GLN A 1 480 ? -10.658 25.624 2.910 1.00 92.31 480 GLN A CA 1
ATOM 3797 C C . GLN A 1 480 ? -10.000 26.583 1.912 1.00 92.31 480 GLN A C 1
ATOM 3799 O O . GLN A 1 480 ? -10.692 27.178 1.089 1.00 92.31 480 GLN A O 1
ATOM 3804 N N . SER A 1 481 ? -8.672 26.740 1.978 1.00 89.12 481 SER A N 1
ATOM 3805 C CA . SER A 1 481 ? -7.923 27.600 1.055 1.00 89.12 481 SER A CA 1
ATOM 3806 C C . SER A 1 481 ? -7.675 26.962 -0.313 1.00 89.12 481 SER A C 1
ATOM 3808 O O . SER A 1 481 ? -7.198 27.647 -1.214 1.00 89.12 481 SER A O 1
ATOM 3810 N N . LEU A 1 482 ? -7.982 25.672 -0.471 1.00 86.69 482 LEU A N 1
ATOM 3811 C CA . LEU A 1 482 ? -7.820 24.935 -1.720 1.00 86.69 482 LEU A CA 1
ATOM 3812 C C . LEU A 1 482 ? -9.108 24.988 -2.542 1.00 86.69 482 LEU A C 1
ATOM 3814 O O . LEU A 1 482 ? -10.211 24.963 -1.985 1.00 86.69 482 LEU A O 1
ATOM 3818 N N . GLU A 1 483 ? -8.971 25.005 -3.864 1.00 81.44 483 GLU A N 1
ATOM 3819 C CA . GLU A 1 483 ? -10.101 24.855 -4.786 1.00 81.44 483 GLU A CA 1
ATOM 3820 C C . GLU A 1 483 ? -10.680 23.432 -4.727 1.00 81.44 483 GLU A C 1
ATOM 3822 O O . GLU A 1 483 ? -9.987 22.490 -4.342 1.00 81.44 483 GLU A O 1
ATOM 3827 N N . GLU A 1 484 ? -11.947 23.244 -5.123 1.00 76.44 484 GLU A N 1
ATOM 3828 C CA . GLU A 1 484 ? -12.644 21.948 -5.016 1.00 76.44 484 GLU A CA 1
ATOM 3829 C C . GLU A 1 484 ? -11.858 20.797 -5.666 1.00 76.44 484 GLU A C 1
ATOM 3831 O O . GLU A 1 484 ? -11.711 19.746 -5.047 1.00 76.44 484 GLU A O 1
ATOM 3836 N N . GLY A 1 485 ? -11.287 21.021 -6.855 1.00 71.06 485 GLY A N 1
ATOM 3837 C CA . GLY A 1 485 ? -10.481 20.026 -7.574 1.00 71.06 485 GLY A CA 1
ATOM 3838 C C . GLY A 1 485 ? -9.091 19.763 -6.981 1.00 71.06 485 GLY A C 1
ATOM 3839 O O . GLY A 1 485 ? -8.443 18.794 -7.359 1.00 71.06 485 GLY A O 1
ATOM 3840 N N . GLN A 1 486 ? -8.625 20.599 -6.048 1.00 76.31 486 GLN A N 1
ATOM 3841 C CA . GLN A 1 486 ? -7.335 20.440 -5.364 1.00 76.31 486 GLN A CA 1
ATOM 3842 C C . GLN A 1 486 ? -7.471 19.751 -3.999 1.00 76.31 486 GLN A C 1
ATOM 3844 O O . GLN A 1 486 ? -6.469 19.372 -3.387 1.00 76.31 486 GLN A O 1
ATOM 3849 N N . ARG A 1 487 ? -8.698 19.592 -3.490 1.00 81.19 487 ARG A N 1
ATOM 3850 C CA . ARG A 1 487 ? -8.953 18.929 -2.209 1.00 81.19 487 ARG A CA 1
ATOM 3851 C C . ARG A 1 487 ? -8.886 17.418 -2.385 1.00 81.19 487 ARG A C 1
ATOM 3853 O O . ARG A 1 487 ? -9.766 16.814 -2.988 1.00 81.19 487 ARG A O 1
ATOM 3860 N N . SER A 1 488 ? -7.872 16.802 -1.789 1.00 79.94 488 SER A N 1
ATOM 3861 C CA . SER A 1 488 ? -7.832 15.350 -1.630 1.00 79.94 488 SER A CA 1
ATOM 3862 C C . SER A 1 488 ? -8.701 14.949 -0.438 1.00 79.94 488 SER A C 1
ATOM 3864 O O . SER A 1 488 ? -8.420 15.343 0.696 1.00 79.94 488 SER A O 1
ATOM 3866 N N . ILE A 1 489 ? -9.783 14.214 -0.702 1.00 86.38 489 ILE A N 1
ATOM 3867 C CA . ILE A 1 489 ? -10.650 13.657 0.339 1.00 86.38 489 ILE A CA 1
ATOM 3868 C C . ILE A 1 489 ? -10.118 12.275 0.713 1.00 86.38 489 ILE A C 1
ATOM 3870 O O . ILE A 1 489 ? -10.016 11.391 -0.130 1.00 86.38 489 ILE A O 1
ATOM 3874 N N . GLU A 1 490 ? -9.784 12.101 1.987 1.00 89.62 490 GLU A N 1
ATOM 3875 C CA . GLU A 1 490 ? -9.285 10.851 2.561 1.00 89.62 490 GLU A CA 1
ATOM 3876 C C . GLU A 1 490 ? -10.330 10.289 3.542 1.00 89.62 490 GLU A C 1
ATOM 3878 O O . GLU A 1 490 ? -11.053 11.074 4.167 1.00 89.62 490 GLU A O 1
ATOM 3883 N N . PRO A 1 491 ? -10.420 8.958 3.734 1.00 95.19 491 PRO A N 1
ATOM 3884 C CA . PRO A 1 491 ? -11.220 8.401 4.817 1.00 95.19 491 PRO A CA 1
ATOM 3885 C C . PRO A 1 491 ? -10.793 8.963 6.173 1.00 95.19 491 PRO A C 1
ATOM 3887 O O . PRO A 1 491 ? -9.610 8.942 6.525 1.00 95.19 491 PRO A O 1
ATOM 3890 N N . ILE A 1 492 ? -11.762 9.392 6.974 1.00 97.50 492 ILE A N 1
ATOM 3891 C CA . ILE A 1 492 ? -11.534 9.998 8.289 1.00 97.50 492 ILE A CA 1
ATOM 3892 C C . ILE A 1 492 ? -10.795 9.027 9.213 1.00 97.50 492 ILE A C 1
ATOM 3894 O O . ILE A 1 492 ? -9.825 9.414 9.860 1.00 97.50 492 ILE A O 1
ATOM 3898 N N . PHE A 1 493 ? -11.161 7.741 9.189 1.00 98.31 493 PHE A N 1
ATOM 3899 C CA . PHE A 1 493 ? -10.441 6.705 9.937 1.00 98.31 493 PHE A CA 1
ATOM 3900 C C . PHE A 1 493 ? -8.958 6.608 9.548 1.00 98.31 493 PHE A C 1
ATOM 3902 O O . PHE A 1 493 ? -8.100 6.419 10.409 1.00 98.31 493 PHE A O 1
ATOM 3909 N N . ILE A 1 494 ? -8.617 6.761 8.264 1.00 97.69 494 ILE A N 1
ATOM 3910 C CA . ILE A 1 494 ? -7.215 6.709 7.832 1.00 97.69 494 ILE A CA 1
ATOM 3911 C C . ILE A 1 494 ? -6.472 7.978 8.275 1.00 97.69 494 ILE A C 1
ATOM 3913 O O . ILE A 1 494 ? -5.342 7.875 8.759 1.00 97.69 494 ILE A O 1
ATOM 3917 N N . MET A 1 495 ? -7.110 9.154 8.211 1.00 97.25 495 MET A N 1
ATOM 3918 C CA . MET A 1 495 ? -6.541 10.393 8.761 1.00 97.25 495 MET A CA 1
ATOM 3919 C C . MET A 1 495 ? -6.217 10.240 10.254 1.00 97.25 495 MET A C 1
ATOM 3921 O O . MET A 1 495 ? -5.106 10.552 10.688 1.00 97.25 495 MET A O 1
ATOM 3925 N N . GLU A 1 496 ? -7.156 9.702 11.031 1.00 98.38 496 GLU A N 1
ATOM 3926 C CA . GLU A 1 496 ? -6.981 9.412 12.456 1.00 98.38 496 GLU A CA 1
ATOM 3927 C C . GLU A 1 496 ? -5.839 8.431 12.713 1.00 98.38 496 GLU A C 1
ATOM 3929 O O . GLU A 1 496 ? -5.000 8.668 13.582 1.00 98.38 496 GLU A O 1
ATOM 3934 N N . MET A 1 497 ? -5.763 7.356 11.927 1.00 97.88 497 MET A N 1
ATOM 3935 C CA . MET A 1 497 ? -4.697 6.363 12.028 1.00 97.88 497 MET A CA 1
ATOM 3936 C C . MET A 1 497 ? -3.320 6.950 11.729 1.00 97.88 497 MET A C 1
ATOM 3938 O O . MET A 1 497 ? -2.357 6.633 12.428 1.00 97.88 497 MET A O 1
ATOM 3942 N N . ARG A 1 498 ? -3.206 7.841 10.740 1.00 96.56 498 ARG A N 1
ATOM 3943 C CA . ARG A 1 498 ? -1.950 8.545 10.447 1.00 96.56 498 ARG A CA 1
ATOM 3944 C C . ARG A 1 498 ? -1.510 9.420 11.619 1.00 96.56 498 ARG A C 1
ATOM 3946 O O . ARG A 1 498 ? -0.329 9.416 11.960 1.00 96.56 498 ARG A O 1
ATOM 3953 N N . ILE A 1 499 ? -2.445 10.129 12.254 1.00 97.00 499 ILE A N 1
ATOM 3954 C CA . ILE A 1 499 ? -2.152 10.944 13.442 1.00 97.00 499 ILE A CA 1
ATOM 3955 C C . ILE A 1 499 ? -1.775 10.042 14.626 1.00 97.00 499 ILE A C 1
ATOM 3957 O O . ILE A 1 499 ? -0.806 10.326 15.325 1.00 97.00 499 ILE A O 1
ATOM 3961 N N . LEU A 1 500 ? -2.464 8.915 14.828 1.00 97.12 500 LEU A N 1
ATOM 3962 C CA . LEU A 1 500 ? -2.102 7.948 15.866 1.00 97.12 500 LEU A CA 1
ATOM 3963 C C . LEU A 1 500 ? -0.686 7.390 15.656 1.00 97.12 500 LEU A C 1
ATOM 3965 O O . LEU A 1 500 ? 0.088 7.321 16.607 1.00 97.12 500 LEU A O 1
ATOM 3969 N N . LEU A 1 501 ? -0.317 7.026 14.425 1.00 95.56 501 LEU A N 1
ATOM 3970 C CA . LEU A 1 501 ? 1.036 6.561 14.105 1.00 95.56 501 LEU A CA 1
ATOM 3971 C C . LEU A 1 501 ? 2.094 7.648 14.362 1.00 95.56 501 LEU A C 1
ATOM 3973 O O . LEU A 1 501 ? 3.180 7.330 14.843 1.00 95.56 501 LEU A O 1
ATOM 3977 N N . GLU A 1 502 ? 1.781 8.922 14.100 1.00 94.12 502 GLU A N 1
ATOM 3978 C CA . GLU A 1 502 ? 2.639 10.066 14.447 1.00 94.12 502 GLU A CA 1
ATOM 3979 C C . GLU A 1 502 ? 2.837 10.180 15.969 1.00 94.12 502 GLU A C 1
ATOM 3981 O O . GLU A 1 502 ? 3.971 10.340 16.421 1.00 94.12 502 GLU A O 1
ATOM 3986 N N . ILE A 1 503 ? 1.764 10.048 16.760 1.00 94.44 503 ILE A N 1
ATOM 3987 C CA . ILE A 1 503 ? 1.827 10.059 18.232 1.00 94.44 503 ILE A CA 1
ATOM 3988 C C . ILE A 1 503 ? 2.717 8.915 18.726 1.00 94.44 503 ILE A C 1
ATOM 3990 O O . ILE A 1 503 ? 3.703 9.163 19.416 1.00 94.44 503 ILE A O 1
ATOM 3994 N N . LEU A 1 504 ? 2.422 7.679 18.312 1.00 92.50 504 LEU A N 1
ATOM 3995 C CA . LEU A 1 504 ? 3.161 6.481 18.727 1.00 92.50 504 LEU A CA 1
ATOM 3996 C C . LEU A 1 504 ? 4.638 6.532 18.329 1.00 92.50 504 LEU A C 1
ATOM 3998 O O . LEU A 1 504 ? 5.497 6.014 19.039 1.00 92.50 504 LEU A O 1
ATOM 4002 N N . ARG A 1 505 ? 4.948 7.171 17.199 1.00 88.88 505 ARG A N 1
ATOM 4003 C CA . ARG A 1 505 ? 6.327 7.395 16.764 1.00 88.88 505 ARG A CA 1
ATOM 4004 C C . ARG A 1 505 ? 7.079 8.354 17.684 1.00 88.88 505 ARG A C 1
ATOM 4006 O O . ARG A 1 505 ? 8.269 8.160 17.898 1.00 88.88 505 ARG A O 1
ATOM 4013 N N . ASN A 1 506 ? 6.408 9.380 18.203 1.00 86.00 506 ASN A N 1
ATOM 4014 C CA . ASN A 1 506 ? 7.020 10.400 19.057 1.00 86.00 506 ASN A CA 1
ATOM 4015 C C . ASN A 1 506 ? 7.107 9.979 20.537 1.00 86.00 506 ASN A C 1
ATOM 4017 O O . ASN A 1 506 ? 7.799 10.635 21.316 1.00 86.00 506 ASN A O 1
ATOM 4021 N N . GLU A 1 507 ? 6.417 8.903 20.928 1.00 80.38 507 GLU A N 1
ATOM 4022 C CA . GLU A 1 507 ? 6.502 8.311 22.269 1.00 80.38 507 GLU A CA 1
ATOM 4023 C C . GLU A 1 507 ? 7.813 7.534 22.504 1.00 80.38 507 GLU A C 1
ATOM 4025 O O . GLU A 1 507 ? 8.180 7.326 23.660 1.00 80.38 507 GLU A O 1
ATOM 4030 N N . LEU A 1 508 ? 8.559 7.163 21.450 1.00 63.66 508 LEU A N 1
ATOM 4031 C CA . LEU A 1 508 ? 9.933 6.681 21.613 1.00 63.66 508 LEU A CA 1
ATOM 4032 C C . LEU A 1 508 ? 10.875 7.859 21.884 1.00 63.66 508 LEU A C 1
ATOM 4034 O O . LEU A 1 508 ? 11.096 8.706 21.015 1.00 63.66 508 LEU A O 1
ATOM 4038 N N . ARG A 1 509 ? 11.439 7.886 23.091 1.00 46.69 509 ARG A N 1
ATOM 4039 C CA . ARG A 1 509 ? 12.586 8.711 23.471 1.00 46.69 509 ARG A CA 1
ATOM 4040 C C . ARG A 1 509 ? 13.720 7.832 23.949 1.00 46.69 509 ARG A C 1
ATOM 4042 O O . ARG A 1 509 ? 13.433 6.948 24.787 1.00 46.69 509 ARG A O 1
#

Solvent-accessible surface area (backbone atoms only — not comparable to full-atom values): 28418 Å² total; per-residue (Å²): 134,80,82,88,85,48,60,83,81,77,44,55,84,82,80,80,89,54,64,68,76,61,93,87,62,86,72,89,86,63,95,84,59,93,84,60,74,58,58,58,41,51,51,48,34,51,50,50,53,52,51,53,49,36,61,74,72,64,56,58,66,50,79,44,68,46,71,43,66,78,86,51,49,72,66,52,48,51,51,53,51,50,54,51,54,52,47,50,45,40,45,66,73,42,96,67,37,78,72,78,44,79,49,98,82,81,54,73,56,71,71,43,74,45,71,72,42,79,46,43,38,69,60,20,30,52,45,22,39,46,28,69,90,71,30,76,52,75,92,70,34,43,44,33,67,67,31,24,36,40,33,38,20,30,63,60,33,23,38,41,37,33,27,41,68,70,35,74,36,29,68,50,71,41,85,60,31,34,43,61,57,44,53,50,53,59,72,36,60,67,51,37,65,57,40,42,55,72,68,53,44,56,50,44,57,80,26,52,91,36,66,71,59,27,46,57,37,47,54,50,43,54,66,76,39,48,69,57,31,25,53,28,37,52,76,39,53,87,37,68,59,50,40,47,50,28,44,54,51,48,53,54,54,27,49,55,34,30,49,50,34,45,50,50,56,34,32,19,56,63,65,68,33,31,70,88,80,68,32,46,53,63,29,39,31,40,74,40,84,32,42,41,38,37,27,25,66,39,41,57,54,55,13,46,48,49,38,46,46,79,44,74,88,32,61,45,36,50,49,33,46,50,36,23,47,53,49,33,41,77,72,74,39,68,63,70,45,70,46,66,42,72,50,96,47,59,70,38,38,40,65,50,5,45,51,53,52,50,58,53,53,56,50,55,62,70,72,52,78,83,76,79,83,65,94,77,61,79,70,76,74,74,63,88,76,66,79,59,63,31,50,90,53,45,47,21,45,29,40,32,39,40,78,88,50,76,46,49,33,58,38,67,48,50,71,76,72,40,26,48,99,82,39,45,57,28,65,68,48,61,73,54,63,48,59,52,50,49,48,53,50,49,41,54,51,28,38,75,65,66,65,33,51,87,88,64,48,82,77,83,42,72,66,56,52,48,52,41,43,52,50,56,44,46,52,46,58,61,47,36,82,45,55,81,94,67,55,83,83,67,33,53,40,57,55,46,49,53,48,49,51,51,52,61,59,66,69,66,128

pLDDT: mean 84.92, std 16.97, range [21.55, 98.69]

Mean predicted aligned error: 8.37 Å

Secondary structure (DSSP, 8-state):
------HHHHS-----SSSSPPTT---S--TT-TT--HHHHHHHHHHHHHHHHHHHTT--EEEEEEEE-TT--HHHHHHHHHHHHHHHHHHHHSTT----EE-TTS-EEPPEEEEEEEEEHHHHHHHHHH-TTT---GGGS-BTTTBEEEEEE-SS-EEEEEEETTEEEEEEEES-SHHHHHHHHHH-HHHHHHHS-HHHHHHHHHTTT-HHHHHHHHHHHHHHSHHHHHHHHHHTTTSHHHHHHHHHHHHHHHHHHHHHHHHHHHHHHHTT-BTTTTBHHHHHHHHS-EEEEEESSGGGGHHHHTTTS--TTSHHHHHHHHHHHHHHHHTT-----EEEEE-SSTT-HHHHHHHHHHHHHHHHHHH-------TT-------TT---S---SEE--S-EEESS-EE-TTSEE-HHHHB-TTS-B-EEEE--HHHHHHHHHHHHHHHHTTSS-STT-----HHHHHHHHHHHHHHHHHHTTS-GGG-----HHHHHHHHHHHHHHHT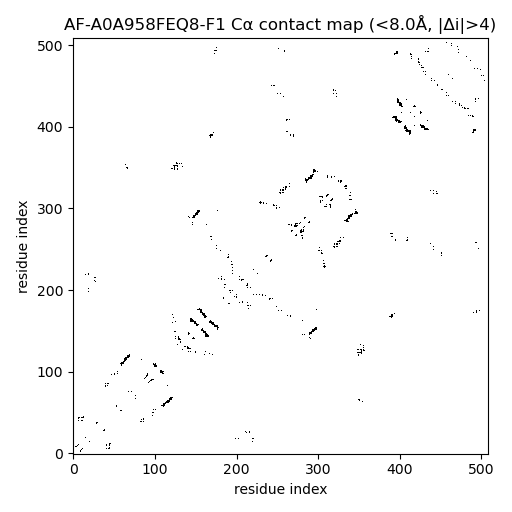--

Sequence (509 aa):
LARKENLLLDYFIYFPTEYRSPHNVYSDIKWDTEQEKKTIYFIESLLFLLLVEIVSERISQIELACSYPKAFSETNIAVFKGDWERILKKMLDDSDCVVRRYHGTGDIHKLRCSGPYYETEGIASGEFFASEKTIANLDERAKKTIGAICLDVGGGTTDVSIWFEDNIVADTSVLLAGRQISQLLQRNDQVRELLFSHQACLALDEKKNEPAFFAARMNVILKQEEQAIQEMLLTHANKSDIQWLRKMLAIEFCAISFYTAMLTAATDRTIGGSLENGTGLLHRIATQDIKLHWGGNAAKFINWINFGKYDRDGIASKMLNAVFFNCLKDIKVAAKSLSQLQSPGHKSEVAGGLVVMSLRNGRRGAESGASAMSQYGMMDDMDMDQDTGAVGGVISGENIELSDRNITFLDSISSKELFDTNSKTKFKSTSLDRLKRFVEIVNFFGIRFGLFTEDAQIKLTEQNQRLIRDEVLSNFIKAQSLEEGQRSIEPIFIMEMRILLEILRNELR

Radius of gyration: 24.81 Å; Cα contacts (8 Å, |Δi|>4): 774; chains: 1; bounding box: 59×52×78 Å

Foldseek 3Di:
DPPPDDLVPQQADDDDPALDDPPSDDPPDDLPDPPDPSVLSVLLNVVLVVLVVCVVVVPQEDEAEDADAPPDDPVSVVVVQVSNVVSCCCQQPDPVPPDQDDDPPRDGRRRHYHDHHYDYLLLLLLLLQQDCVFDVDNVRGAPLLDKEWEWAAELQWIWIFIGYNNDGQAIDIFRQHNLLVLLLCLPDLPLCVLQFDPSLSVSLVVCSVPSRSSSVSVVVRCVVCLPSNLVSLVVCVVPPSLLLSLLLLLLRLLLVLLLSLLLQVLSQVLVVHDCVVCGGDLSSQQPHEYEYEYAADRSQCLCSNVSNHDDQPALSVLSSVLSSQVSVVVVVRRGDHYTYHYRPDHVCSNVVSRVSVVVVVVVVVVVDDDDDPPPPDPPPPPPPVPPPSHPPAAQQLFWFAFQVDIDHNSDGDAQPRQADPLLAGRTDWTPCPSVVVSLVSSQVSCVVNVSDDPVRRQDCDPVNRVVLGVVLVVLSRVCSPPDRVRDDDHRSSSSSSSSSSVVSSVVPD

Nearest PDB structures (foldseek):
  8ab4-assembly1_M  TM=4.968E-01  e=1.460E-04  Geobacillus stearothermophilus
  4czj-assembly2_B  TM=4.681E-01  e=3.310E-04  Caulobacter vibrioides
  4czl-assembly1_A  TM=4.484E-01  e=4.637E-04  Caulobacter vibrioides
  4czm-assembly2_B  TM=5.226E-01  e=1.275E-03  Caulobacter vibrioides
  7q6g-assembly1_A  TM=3.889E-01  e=3.154E-04  Xenorhabdus poinarii G6